Protein 9NYU (pdb70)

Foldseek 3Di:
DALVVVLVLLCQLLVQWDDKFKWFQFPVRDTAGEDDDDVVRVVLLVLLSVVCCVLRHVPPPEHEDALLLDFDDASYKHWDPDPDDQSVLVSQVVVQDDPPPDPRHDDCVVLQPRGAKMWMWTGGPNWTKIFIGGQDQQPQQWDFDDVPPVPPPTDTHRDSSSDGDCVSDGQWMDTDHIIIGNNVCCCCPSSVCLVVLLVLLVVLLVLQVVLQAADDCVLVVVVSVDSVSSSLSSSLSPPQCDRPPDHRLVLQVCCVVVVVSCVQFPADPPGRHGHAHDPSSSVSVSQVSVVQFDADPPPRDTDGDSDDDDDVD/DALVVVLVVLCQLLVFWDDKFKWFQFPVLDTAGEDDDPVVRVVLSVLLSVVCCCLRHVPPPAHEDAQLQDFDDASYWHWDPDPDDQSVNVSQVVVQDDPPPDNSHDDCVVLQPRGAKMWMWTGGPNWTKIFIGGDDPPDDDWAWDDPPPCPPDTDIGDDSVSDDDPDSDGQWMDTDHITIGNNVCCCCPSSVCLVVLLVLLVLLLVLVVVLQAADDCVQVVVCSVDSVSSSLSSSLSVPQPQRPDNDSLVVLVVLVVPPVSPVLWPADPVSRHTYQRDPVSVVVVSQVSNVQFDADPPPRDTDGDRDDDDDPD

Sequence (626 aa):
MTTQQLKEKISKIIDNFSGIRVVFTTTANELKLSRIEGSALNSIAEGFIDKIKEDIINNEDLTSPLLSNFDDRKNALFKFDYEQYPEEFNKITQAIAIPPNSQDYYNPLNKFTDVKGIIILISGDNKCLALYKNKTNLAVLRNSRKMFNLDPDGYLKQLPNEILRLDFNYDLFSIGEDFYIKNHKTLETQMKFHQVIEAQAVIALNSLRDSLLIEDISGLEKSSREISFARKLAKISKHSPVLGKIDTKTIIDYVSQHKYLSAILQINEAGDKLLIKTKTSQKHFIKLMSDDYLQSDLTKIIYMSIAKDRLDEMTTQQLKEKISKIIDNFSGIRVVFTTTANELKLSRIEGSALNSIAEGFIDKIKEDIINNEDLTSPLLSNFDDRKNALFKFDYEQYPEEFNKITQAIAIPPNSQDYYNPLNKFTDVKGIIILISGDNKCLALYKNKTNLAVLRNSRKMFNLDPDGYLKQLPNEILRLDFNYDLFSIGEDFYIKNHKTLETQMKFHQVIEAQAVIALNSLRDSLLIEDISGLEKSSREISFARKLAKISKHSPVLGKIDTKTIIDYVSQHKYLSAILQINEAGDKLLIKTKTSQKHFIKLMSDDYLQSDLTKIIYMSIAKDRLDE

Structure (mmCIF, N/CA/C/O backbone):
data_9NYU
#
_entry.id   9NYU
#
_cell.length_a   163.974
_cell.length_b   163.974
_cell.length_c   61.124
_cell.angle_alpha   90.000
_cell.angle_beta   90.000
_cell.angle_gamma   120.000
#
_symmetry.space_group_name_H-M   'P 31 2 1'
#
loop_
_atom_site.group_PDB
_atom_site.id
_atom_site.type_symbol
_atom_site.label_atom_id
_atom_site.label_alt_id
_atom_site.label_comp_id
_atom_site.label_asym_id
_atom_site.label_entity_id
_atom_site.label_seq_id
_atom_site.pdbx_PDB_ins_code
_atom_site.Cartn_x
_atom_site.Cartn_y
_atom_site.Cartn_z
_atom_site.occupancy
_atom_site.B_iso_or_equiv
_atom_site.auth_seq_id
_atom_site.auth_comp_id
_atom_site.auth_asym_id
_atom_site.auth_atom_id
_atom_site.pdbx_PDB_model_num
ATOM 1 N N . MET A 1 1 ? 39.59600 -59.34963 -21.35144 1.000 182.14660 1 MET A N 1
ATOM 2 C CA . MET A 1 1 ? 38.85574 -59.99719 -20.27190 1.000 180.94564 1 MET A CA 1
ATOM 3 C C . MET A 1 1 ? 39.06458 -59.19692 -18.98100 1.000 183.36825 1 MET A C 1
ATOM 4 O O . MET A 1 1 ? 40.15728 -59.18376 -18.41517 1.000 180.48277 1 MET A O 1
ATOM 9 N N . THR A 1 2 ? 38.00196 -58.52521 -18.53435 1.000 167.56145 2 THR A N 1
ATOM 10 C CA . THR A 1 2 ? 38.10523 -57.46578 -17.53711 1.000 153.74869 2 THR A CA 1
ATOM 11 C C . THR A 1 2 ? 38.42374 -58.01914 -16.14755 1.000 146.48136 2 THR A C 1
ATOM 12 O O . THR A 1 2 ? 38.46172 -59.22997 -15.91410 1.000 153.10877 2 THR A O 1
ATOM 16 N N . THR A 1 3 ? 38.64847 -57.09193 -15.20984 1.000 150.36225 3 THR A N 1
ATOM 17 C CA . THR A 1 3 ? 38.95375 -57.47860 -13.83541 1.000 138.32265 3 THR A CA 1
ATOM 18 C C . THR A 1 3 ? 37.73317 -58.07915 -13.14702 1.000 132.68920 3 THR A C 1
ATOM 19 O O . THR A 1 3 ? 37.85116 -59.06464 -12.40951 1.000 132.64056 3 THR A O 1
ATOM 23 N N . GLN A 1 4 ? 36.55198 -57.49989 -13.37558 1.000 121.78348 4 GLN A N 1
ATOM 24 C CA . GLN A 1 4 ? 35.33171 -58.05969 -12.80264 1.000 125.51653 4 GLN A CA 1
ATOM 25 C C . GLN A 1 4 ? 35.08209 -59.46955 -13.32455 1.000 135.16147 4 GLN A C 1
ATOM 26 O O . GLN A 1 4 ? 34.61311 -60.34766 -12.58748 1.000 144.02100 4 GLN A O 1
ATOM 32 N N . GLN A 1 5 ? 35.40286 -59.70813 -14.59538 1.000 144.52681 5 GLN A N 1
ATOM 33 C CA . GLN A 1 5 ? 35.24977 -61.04482 -15.15119 1.000 144.88909 5 GLN A CA 1
ATOM 34 C C . GLN A 1 5 ? 36.26428 -62.01051 -14.55576 1.000 139.56069 5 GLN A C 1
ATOM 35 O O . GLN A 1 5 ? 35.95492 -63.19255 -14.35650 1.000 142.43671 5 GLN A O 1
ATOM 41 N N . LEU A 1 6 ? 37.46899 -61.52656 -14.24905 1.000 134.59513 6 LEU A N 1
ATOM 42 C CA . LEU A 1 6 ? 38.39828 -62.34021 -13.47691 1.000 134.81853 6 LEU A CA 1
ATOM 43 C C . LEU A 1 6 ? 37.80416 -62.68997 -12.12126 1.000 136.32610 6 LEU A C 1
ATOM 44 O O . LEU A 1 6 ? 37.91138 -63.83281 -11.66227 1.000 137.75150 6 LEU A O 1
ATOM 49 N N . LYS A 1 7 ? 37.14751 -61.72264 -11.47972 1.000 134.49318 7 LYS A N 1
ATOM 50 C CA . LYS A 1 7 ? 36.54270 -61.97813 -10.17834 1.000 131.43726 7 LYS A CA 1
ATOM 51 C C . LYS A 1 7 ? 35.45703 -63.04356 -10.27459 1.000 146.13811 7 LYS A C 1
ATOM 52 O O . LYS A 1 7 ? 35.35507 -63.91319 -9.40110 1.000 148.68377 7 LYS A O 1
ATOM 58 N N . GLU A 1 8 ? 34.63325 -62.99722 -11.33052 1.000 153.78549 8 GLU A N 1
ATOM 59 C CA . GLU A 1 8 ? 33.55010 -63.97682 -11.41214 1.000 154.90898 8 GLU A CA 1
ATOM 60 C C . GLU A 1 8 ? 34.06583 -65.35058 -11.82265 1.000 152.78937 8 GLU A C 1
ATOM 61 O O . GLU A 1 8 ? 33.52159 -66.36275 -11.37142 1.000 157.63801 8 GLU A O 1
ATOM 67 N N . LYS A 1 9 ? 35.11815 -65.41795 -12.64614 1.000 143.80641 9 LYS A N 1
ATOM 68 C CA . LYS A 1 9 ? 35.75460 -66.70909 -12.89831 1.000 140.66633 9 LYS A CA 1
ATOM 69 C C . LYS A 1 9 ? 36.31349 -67.29365 -11.60449 1.000 140.62405 9 LYS A C 1
ATOM 70 O O . LYS A 1 9 ? 36.14078 -68.49009 -11.31776 1.000 141.05257 9 LYS A O 1
ATOM 76 N N . ILE A 1 10 ? 36.95243 -66.44895 -10.78896 1.000 148.88844 10 ILE A N 1
ATOM 77 C CA . ILE A 1 10 ? 37.55940 -66.92487 -9.55143 1.000 135.86685 10 ILE A CA 1
ATOM 78 C C . ILE A 1 10 ? 36.48734 -67.39361 -8.58045 1.000 137.38592 10 ILE A C 1
ATOM 79 O O . ILE A 1 10 ? 36.64447 -68.42220 -7.91836 1.000 143.03194 10 ILE A O 1
ATOM 84 N N . SER A 1 11 ? 35.37975 -66.65596 -8.48080 1.000 137.37059 11 SER A N 1
ATOM 85 C CA . SER A 1 11 ? 34.30233 -67.08232 -7.59496 1.000 134.75299 11 SER A CA 1
ATOM 86 C C . SER A 1 11 ? 33.58188 -68.31704 -8.12469 1.000 135.55270 11 SER A C 1
ATOM 87 O O . SER A 1 11 ? 33.07948 -69.11612 -7.33093 1.000 134.35550 11 SER A O 1
ATOM 90 N N . LYS A 1 12 ? 33.53141 -68.50611 -9.44769 1.000 153.87645 12 LYS A N 1
ATOM 91 C CA . LYS A 1 12 ? 32.96073 -69.73761 -9.98409 1.000 151.01825 12 LYS A CA 1
ATOM 92 C C . LYS A 1 12 ? 33.81511 -70.94122 -9.61550 1.000 149.00057 12 LYS A C 1
ATOM 93 O O . LYS A 1 12 ? 33.28445 -72.01005 -9.29050 1.000 149.10560 12 LYS A O 1
ATOM 99 N N . ILE A 1 13 ? 35.14017 -70.79120 -9.66251 1.000 146.69030 13 ILE A N 1
ATOM 100 C CA . ILE A 1 13 ? 35.99731 -71.89639 -9.23946 1.000 141.30238 13 ILE A CA 1
ATOM 101 C C . ILE A 1 13 ? 35.91975 -72.08639 -7.72594 1.000 143.34984 13 ILE A C 1
ATOM 102 O O . ILE A 1 13 ? 35.87792 -73.21947 -7.23042 1.000 149.45141 13 ILE A O 1
ATOM 107 N N . ILE A 1 14 ? 35.87796 -70.98672 -6.97065 1.000 144.64431 14 ILE A N 1
ATOM 108 C CA . ILE A 1 14 ? 35.95102 -71.06368 -5.51264 1.000 142.48042 14 ILE A CA 1
ATOM 109 C C . ILE A 1 14 ? 34.65918 -71.63760 -4.94106 1.000 148.39312 14 ILE A C 1
ATOM 110 O O . ILE A 1 14 ? 34.66539 -72.67441 -4.26793 1.000 151.48270 14 ILE A O 1
ATOM 115 N N . ASP A 1 15 ? 33.52732 -70.99055 -5.23157 1.000 146.31010 15 ASP A N 1
ATOM 116 C CA . ASP A 1 15 ? 32.24765 -71.39025 -4.66057 1.000 143.72037 15 ASP A CA 1
ATOM 117 C C . ASP A 1 15 ? 31.74719 -72.71849 -5.20580 1.000 160.12362 15 ASP A C 1
ATOM 118 O O . ASP A 1 15 ? 30.78561 -73.26378 -4.65782 1.000 175.68983 15 ASP A O 1
ATOM 123 N N . ASN A 1 16 ? 32.35417 -73.23836 -6.27083 1.000 174.76988 16 ASN A N 1
ATOM 124 C CA . ASN A 1 16 ? 32.10473 -74.61020 -6.69190 1.000 173.51688 16 ASN A CA 1
ATOM 125 C C . ASN A 1 16 ? 33.40159 -75.40375 -6.62577 1.000 173.42398 16 ASN A C 1
ATOM 126 O O . ASN A 1 16 ? 33.76138 -76.09944 -7.58071 1.000 179.31644 16 ASN A O 1
ATOM 131 N N . PHE A 1 17 ? 34.10076 -75.30624 -5.49647 1.000 162.02706 17 PHE A N 1
ATOM 132 C CA . PHE A 1 17 ? 35.37919 -75.98534 -5.32543 1.000 160.87206 17 PHE A CA 1
ATOM 133 C C . PHE A 1 17 ? 35.19515 -77.49061 -5.44835 1.000 185.51184 17 PHE A C 1
ATOM 134 O O . PHE A 1 17 ? 34.37508 -78.08342 -4.74124 1.000 198.07110 17 PHE A O 1
ATOM 142 N N . SER A 1 18 ? 35.95299 -78.11225 -6.35075 1.000 218.11920 18 SER A N 1
ATOM 143 C CA . SER A 1 18 ? 35.79960 -79.53366 -6.62627 1.000 221.52086 18 SER A CA 1
ATOM 144 C C . SER A 1 18 ? 36.94831 -80.38259 -6.10284 1.000 221.58201 18 SER A C 1
ATOM 145 O O . SER A 1 18 ? 36.73514 -81.54771 -5.76185 1.000 224.45190 18 SER A O 1
ATOM 148 N N . GLY A 1 19 ? 38.15886 -79.83553 -6.04063 1.000 177.54248 19 GLY A N 1
ATOM 149 C CA . GLY A 1 19 ? 39.30261 -80.58388 -5.55615 1.000 172.11942 19 GLY A CA 1
ATOM 150 C C . GLY A 1 19 ? 40.61704 -79.84987 -5.70978 1.000 169.87687 19 GLY A C 1
ATOM 151 O O . GLY A 1 19 ? 40.69974 -78.86238 -6.44683 1.000 180.34836 19 GLY A O 1
ATOM 152 N N . ILE A 1 20 ? 41.65577 -80.32167 -5.02449 1.000 150.43347 20 ILE A N 1
ATOM 153 C CA . ILE A 1 20 ? 42.97208 -79.69462 -5.08420 1.000 152.67711 20 ILE A CA 1
ATOM 154 C C . ILE A 1 20 ? 44.03264 -80.78905 -5.14976 1.000 164.85810 20 ILE A C 1
ATOM 155 O O . ILE A 1 20 ? 43.95120 -81.78707 -4.42402 1.000 172.96130 20 ILE A O 1
ATOM 160 N N . ARG A 1 21 ? 45.01203 -80.61709 -6.03939 1.000 163.75778 21 ARG A N 1
ATOM 161 C CA . ARG A 1 21 ? 46.11953 -81.55491 -6.16748 1.000 169.18903 21 ARG A CA 1
ATOM 162 C C . ARG A 1 21 ? 47.36147 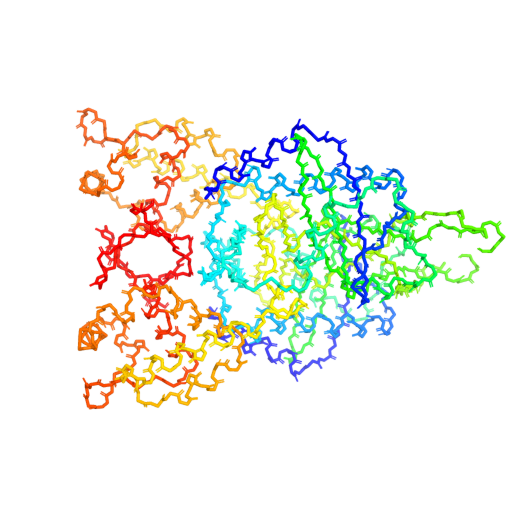-80.75034 -6.52982 1.000 169.38522 21 ARG A C 1
ATOM 163 O O . ARG A 1 21 ? 47.27517 -79.77301 -7.27587 1.000 169.59455 21 ARG A O 1
ATOM 171 N N . VAL A 1 22 ? 48.50261 -81.13365 -5.96299 1.000 152.68708 22 VAL A N 1
ATOM 172 C CA . VAL A 1 22 ? 49.71736 -80.32633 -6.00482 1.000 153.74830 22 VAL A CA 1
ATOM 173 C C . VAL A 1 22 ? 50.74680 -81.02320 -6.88538 1.000 176.63066 22 VAL A C 1
ATOM 174 O O . VAL A 1 22 ? 50.95936 -82.23658 -6.76700 1.000 187.67117 22 VAL A O 1
ATOM 178 N N . VAL A 1 23 ? 51.37578 -80.25335 -7.77171 1.000 171.42456 23 VAL A N 1
ATOM 179 C CA . VAL A 1 23 ? 52.41185 -80.73599 -8.67908 1.000 166.19759 23 VAL A CA 1
ATOM 180 C C . VAL A 1 23 ? 53.72595 -80.05532 -8.31914 1.000 173.45029 23 VAL A C 1
ATOM 181 O O . VAL A 1 23 ? 53.77232 -78.82859 -8.16957 1.000 173.18772 23 VAL A O 1
ATOM 185 N N . PHE A 1 24 ? 54.78713 -80.84393 -8.15858 1.000 200.74029 24 PHE A N 1
ATOM 186 C CA . PHE A 1 24 ? 56.12853 -80.30981 -7.98608 1.000 203.16429 24 PHE A CA 1
ATOM 187 C C . PHE A 1 24 ? 56.80909 -80.25616 -9.34679 1.000 201.97700 24 PHE A C 1
ATOM 188 O O . PHE A 1 24 ? 56.82112 -81.24981 -10.07597 1.000 203.57629 24 PHE A O 1
ATOM 196 N N . THR A 1 25 ? 57.36465 -79.10548 -9.70066 1.000 188.30904 25 THR A N 1
ATOM 197 C CA . THR A 1 25 ? 58.21910 -79.01971 -10.87665 1.000 176.96633 25 THR A CA 1
ATOM 198 C C . THR A 1 25 ? 59.67385 -79.11154 -10.43480 1.000 184.28035 25 THR A C 1
ATOM 199 O O . THR A 1 25 ? 60.11252 -78.36256 -9.55533 1.000 193.97187 25 THR A O 1
ATOM 203 N N . THR A 1 26 ? 60.41318 -80.03929 -11.03539 1.000 194.25409 26 THR A N 1
ATOM 204 C CA . THR A 1 26 ? 61.78831 -80.28166 -10.63804 1.000 210.54557 26 THR A CA 1
ATOM 205 C C . THR A 1 26 ? 62.73419 -79.42341 -11.46963 1.000 214.88376 26 THR A C 1
ATOM 206 O O . THR A 1 26 ? 62.31803 -78.59874 -12.28630 1.000 213.19917 26 THR A O 1
ATOM 210 N N . THR A 1 27 ? 64.03322 -79.62297 -11.25652 1.000 228.97909 27 THR A N 1
ATOM 211 C CA . THR A 1 27 ? 65.03441 -78.91043 -12.03472 1.000 236.47265 27 THR A CA 1
ATOM 212 C C . THR A 1 27 ? 65.20976 -79.49614 -13.42861 1.000 243.15612 27 THR A C 1
ATOM 213 O O . THR A 1 27 ? 65.71828 -78.80317 -14.31594 1.000 250.27783 27 THR A O 1
ATOM 217 N N . ALA A 1 28 ? 64.79330 -80.74276 -13.64413 1.000 223.97733 28 ALA A N 1
ATOM 218 C CA . ALA A 1 28 ? 64.86017 -81.37624 -14.95375 1.000 219.74125 28 ALA A CA 1
ATOM 219 C C . ALA A 1 28 ? 63.62784 -81.10237 -15.80770 1.000 210.72073 28 ALA A C 1
ATOM 220 O O . ALA A 1 28 ? 63.45244 -81.75394 -16.84309 1.000 205.71382 28 ALA A O 1
ATOM 222 N N . ASN A 1 29 ? 62.77267 -80.16532 -15.39074 1.000 216.12113 29 ASN A N 1
ATOM 223 C CA . ASN A 1 29 ? 61.59135 -79.76003 -16.15512 1.000 209.05910 29 ASN A CA 1
ATOM 224 C C . ASN A 1 29 ? 60.66733 -80.94789 -16.42141 1.000 205.95856 29 ASN A C 1
ATOM 225 O O . ASN A 1 29 ? 60.18720 -81.15734 -17.53722 1.000 201.96361 29 ASN A O 1
ATOM 230 N N . GLU A 1 30 ? 60.42477 -81.73516 -15.37589 1.000 199.05129 30 GLU A N 1
ATOM 231 C CA . GLU A 1 30 ? 59.41525 -82.78392 -15.39795 1.000 191.66114 30 GLU A CA 1
ATOM 232 C C . GLU A 1 30 ? 58.50692 -82.59532 -14.19344 1.000 189.14279 30 GLU A C 1
ATOM 233 O O . GLU A 1 30 ? 58.98821 -82.39273 -13.07337 1.000 184.91694 30 GLU A O 1
ATOM 239 N N . LEU A 1 31 ? 57.19856 -82.64862 -14.42793 1.000 189.84092 31 LEU A N 1
ATOM 240 C CA . LEU A 1 31 ? 56.21641 -82.44322 -13.36933 1.000 181.01236 31 LEU A CA 1
ATOM 241 C C . LEU A 1 31 ? 56.04258 -83.74387 -12.59765 1.000 198.71026 31 LEU A C 1
ATOM 242 O O . LEU A 1 31 ? 55.44057 -84.69823 -13.09929 1.000 202.58340 31 LEU A O 1
ATOM 247 N N . LYS A 1 32 ? 56.56484 -83.77893 -11.37701 1.000 206.47045 32 LYS A N 1
ATOM 248 C CA . LYS A 1 32 ? 56.44307 -84.92280 -10.48881 1.000 208.98250 32 LYS A CA 1
ATOM 249 C C . LYS A 1 32 ? 55.30445 -84.65521 -9.51420 1.000 205.98973 32 LYS A C 1
ATOM 250 O O . LYS A 1 32 ? 55.24810 -83.58617 -8.90006 1.000 195.52191 32 LYS A O 1
ATOM 256 N N . LEU A 1 33 ? 54.38582 -85.60502 -9.39304 1.000 222.63997 33 LEU A N 1
ATOM 257 C CA . LEU A 1 33 ? 53.24738 -85.41153 -8.50774 1.000 223.52015 33 LEU A CA 1
ATOM 258 C C . LEU A 1 33 ? 53.66505 -85.61431 -7.05232 1.000 226.32542 33 LEU A C 1
ATOM 259 O O . LEU A 1 33 ? 54.58675 -86.37715 -6.74817 1.000 229.24377 33 LEU A O 1
ATOM 264 N N . SER A 1 34 ? 52.96831 -84.92560 -6.14864 1.000 221.11853 34 SER A N 1
ATOM 265 C CA . SER A 1 34 ? 53.34484 -84.86008 -4.74460 1.000 200.39077 34 SER A CA 1
ATOM 266 C C . SER A 1 34 ? 52.59071 -85.90882 -3.92617 1.000 213.45774 34 SER A C 1
ATOM 267 O O . SER A 1 34 ? 51.71373 -86.61979 -4.42308 1.000 217.64914 34 SER A O 1
ATOM 270 N N . ARG A 1 35 ? 52.93973 -85.99442 -2.63981 1.000 198.49501 35 ARG A N 1
ATOM 271 C CA . ARG A 1 35 ? 52.35902 -86.96865 -1.71573 1.000 189.34371 35 ARG A CA 1
ATOM 272 C C . ARG A 1 35 ? 51.97100 -86.26982 -0.40935 1.000 182.69024 35 ARG A C 1
ATOM 273 O O . ARG A 1 35 ? 52.42501 -86.62572 0.67749 1.000 194.84674 35 ARG A O 1
ATOM 281 N N . ILE A 1 36 ? 51.11585 -85.25910 -0.52055 1.000 191.55149 36 ILE A N 1
ATOM 282 C CA . ILE A 1 36 ? 50.71591 -84.46959 0.63922 1.000 211.26034 36 ILE A CA 1
ATOM 283 C C . ILE A 1 36 ? 49.63018 -85.21667 1.40207 1.000 228.12630 36 ILE A C 1
ATOM 284 O O . ILE A 1 36 ? 48.67760 -85.73342 0.80647 1.000 218.58305 36 ILE A O 1
ATOM 289 N N . GLU A 1 37 ? 49.78596 -85.29370 2.72178 1.000 268.91542 37 GLU A N 1
ATOM 290 C CA . GLU A 1 37 ? 48.81001 -85.96821 3.56587 1.000 270.12665 37 GLU A CA 1
ATOM 291 C C . GLU A 1 37 ? 47.45764 -85.25720 3.52339 1.000 267.22309 37 GLU A C 1
ATOM 292 O O . GLU A 1 37 ? 47.37115 -84.04665 3.30273 1.000 265.06236 37 GLU A O 1
ATOM 298 N N . GLY A 1 38 ? 46.39377 -86.03564 3.74472 1.000 263.23080 38 GLY A N 1
ATOM 299 C CA . GLY A 1 38 ? 45.04110 -85.53096 3.54267 1.000 253.38515 38 GLY A CA 1
ATOM 300 C C . GLY A 1 38 ? 44.67061 -84.37358 4.45327 1.000 256.72598 38 GLY A C 1
ATOM 301 O O . GLY A 1 38 ? 44.05104 -83.40074 4.01609 1.000 245.52750 38 GLY A O 1
ATOM 302 N N . SER A 1 39 ? 45.00650 -84.47789 5.74150 1.000 229.69935 39 SER A N 1
ATOM 303 C CA . SER A 1 39 ? 44.66544 -83.40380 6.67295 1.000 226.87837 39 SER A CA 1
ATOM 304 C C . SER A 1 39 ? 45.42772 -82.12816 6.33639 1.000 221.40586 39 SER A C 1
ATOM 305 O O . SER A 1 39 ? 44.84368 -81.03500 6.26865 1.000 217.44878 39 SER A O 1
ATOM 308 N N . ALA A 1 40 ? 46.73742 -82.25359 6.11355 1.000 217.72519 40 ALA A N 1
ATOM 309 C CA . ALA A 1 40 ? 47.51580 -81.11410 5.65313 1.000 208.94336 40 ALA A CA 1
ATOM 310 C C . ALA A 1 40 ? 46.99562 -80.59989 4.32117 1.000 205.49318 40 ALA A C 1
ATOM 311 O O . ALA A 1 40 ? 47.02524 -79.39423 4.07384 1.000 193.07081 40 ALA A O 1
ATOM 313 N N . LEU A 1 41 ? 46.51624 -81.49421 3.45328 1.000 232.87967 41 LEU A N 1
ATOM 314 C CA . LEU A 1 41 ? 45.93872 -81.05659 2.18466 1.000 227.07185 41 LEU A CA 1
ATOM 315 C C . LEU A 1 41 ? 44.69257 -80.20049 2.39109 1.000 219.39132 41 LEU A C 1
ATOM 316 O O . LEU A 1 41 ? 44.52333 -79.17613 1.72226 1.000 212.60794 41 LEU A O 1
ATOM 321 N N . ASN A 1 42 ? 43.79570 -80.61490 3.29145 1.000 205.90732 42 ASN A N 1
ATOM 322 C CA . ASN A 1 42 ? 42.61371 -79.80504 3.57887 1.000 180.87748 42 ASN A CA 1
ATOM 323 C C . ASN A 1 42 ? 43.00442 -78.45632 4.16255 1.000 171.75644 42 ASN A C 1
ATOM 324 O O . ASN A 1 42 ? 42.41176 -77.42553 3.81870 1.000 170.86411 42 ASN A O 1
ATOM 329 N N . SER A 1 43 ? 43.96921 -78.44876 5.08550 1.000 162.76374 43 SER A N 1
ATOM 330 C CA . SER A 1 43 ? 44.44247 -77.17736 5.62790 1.000 161.66625 43 SER A CA 1
ATOM 331 C C . SER A 1 43 ? 45.01278 -76.28680 4.52714 1.000 168.99237 43 SER A C 1
ATOM 332 O O . SER A 1 43 ? 44.74177 -75.07906 4.48948 1.000 163.06682 43 SER A O 1
ATOM 335 N N . ILE A 1 44 ? 45.79872 -76.87232 3.61849 1.000 174.13332 44 ILE A N 1
ATOM 336 C CA . ILE A 1 44 ? 46.37270 -76.12124 2.50524 1.000 155.33533 44 ILE A CA 1
ATOM 337 C C . ILE A 1 44 ? 45.26606 -75.53470 1.64474 1.000 151.27761 44 ILE A C 1
ATOM 338 O O . ILE A 1 44 ? 45.30415 -74.35888 1.26282 1.000 157.65218 44 ILE A O 1
ATOM 343 N N . ALA A 1 45 ? 44.27520 -76.36190 1.30932 1.000 143.31482 45 ALA A N 1
ATOM 344 C CA . ALA A 1 45 ? 43.14509 -75.90790 0.50907 1.000 145.21650 45 ALA A CA 1
ATOM 345 C C . ALA A 1 45 ? 42.45598 -74.72055 1.16523 1.000 150.21806 45 ALA A C 1
ATOM 346 O O . ALA A 1 45 ? 42.23836 -73.68542 0.52637 1.000 151.97128 45 ALA A O 1
ATOM 348 N N . GLU A 1 46 ? 42.08734 -74.86299 2.44036 1.000 158.93941 46 GLU A N 1
ATOM 349 C CA . GLU A 1 46 ? 41.44983 -73.76705 3.16587 1.000 168.33259 46 GLU A CA 1
ATOM 350 C C . GLU A 1 46 ? 42.29215 -72.49620 3.11130 1.000 149.01152 46 GLU A C 1
ATOM 351 O O . GLU A 1 46 ? 41.79433 -71.41965 2.75616 1.000 145.84667 46 GLU A O 1
ATOM 357 N N . GLY A 1 47 ? 43.57175 -72.60246 3.47800 1.000 155.51449 47 GLY A N 1
ATOM 358 C CA . GLY A 1 47 ? 44.41378 -71.41751 3.53945 1.000 158.39680 47 GLY A CA 1
ATOM 359 C C . GLY A 1 47 ? 44.54978 -70.72766 2.19694 1.000 140.63007 47 GLY A C 1
ATOM 360 O O . GLY A 1 47 ? 44.42284 -69.50469 2.09633 1.000 141.05937 47 GLY A O 1
ATOM 361 N N . PHE A 1 48 ? 44.79702 -71.50628 1.14183 1.000 137.97175 48 PHE A N 1
ATOM 362 C CA . PHE A 1 48 ? 44.96136 -70.91702 -0.18218 1.000 132.29969 48 PHE A CA 1
ATOM 363 C C . PHE A 1 48 ? 43.65956 -70.33096 -0.70361 1.000 132.76548 48 PHE A C 1
ATOM 364 O O . PHE A 1 48 ? 43.67288 -69.29178 -1.36672 1.000 131.84518 48 PHE A O 1
ATOM 372 N N . ILE A 1 49 ? 42.52579 -70.97155 -0.41665 1.000 145.72137 49 ILE A N 1
ATOM 373 C CA . ILE A 1 49 ? 41.24109 -70.40860 -0.82024 1.000 122.92765 49 ILE A CA 1
ATOM 374 C C . ILE A 1 49 ? 41.01547 -69.06808 -0.13934 1.000 142.12986 49 ILE A C 1
ATOM 375 O O . ILE A 1 49 ? 40.60060 -68.09108 -0.77487 1.000 131.76770 49 ILE A O 1
ATOM 380 N N . ASP A 1 50 ? 41.28350 -69.00395 1.16736 1.000 158.27852 50 ASP A N 1
ATOM 381 C CA . ASP A 1 50 ? 41.16604 -67.73640 1.88047 1.000 158.35586 50 ASP A CA 1
ATOM 382 C C . ASP A 1 50 ? 42.09852 -66.68877 1.29150 1.000 163.81709 50 ASP A C 1
ATOM 383 O O . ASP A 1 50 ? 41.72359 -65.51923 1.15824 1.000 166.58159 50 ASP A O 1
ATOM 388 N N . LYS A 1 51 ? 43.32440 -67.08877 0.94844 1.000 146.76077 51 LYS A N 1
ATOM 389 C CA . LYS A 1 51 ? 44.27245 -66.15412 0.35214 1.000 145.41256 51 LYS A CA 1
ATOM 390 C C . LYS A 1 51 ? 43.74519 -65.62000 -0.97797 1.000 154.64657 51 LYS A C 1
ATOM 391 O O . LYS A 1 51 ? 43.82568 -64.41499 -1.24865 1.000 159.36360 51 LYS A O 1
ATOM 397 N N . ILE A 1 52 ? 43.17966 -66.50069 -1.80934 1.000 142.40278 52 ILE A N 1
ATOM 398 C CA . ILE A 1 52 ? 42.61239 -66.07917 -3.09118 1.000 140.58837 52 ILE A CA 1
ATOM 399 C C . ILE A 1 52 ? 41.45670 -65.11366 -2.87799 1.000 141.53013 52 ILE A C 1
ATOM 400 O O . ILE A 1 52 ? 41.34349 -64.09624 -3.57206 1.000 145.81206 52 ILE A O 1
ATOM 405 N N . LYS A 1 53 ? 40.57091 -65.42391 -1.93086 1.000 137.53164 53 LYS A N 1
ATOM 406 C CA . LYS A 1 53 ? 39.47635 -64.50903 -1.62356 1.000 140.52521 53 LYS A CA 1
ATOM 407 C C . LYS A 1 53 ? 40.00833 -63.14711 -1.19684 1.000 154.40864 53 LYS A C 1
ATOM 408 O O . LYS A 1 53 ? 39.57141 -62.10946 -1.70792 1.000 167.13358 53 LYS A O 1
ATOM 414 N N . GLU A 1 54 ? 40.96145 -63.13557 -0.26063 1.000 154.76689 54 GLU A N 1
ATOM 415 C CA . GLU A 1 54 ? 41.50406 -61.88283 0.25849 1.000 159.29222 54 GLU A CA 1
ATOM 416 C C . GLU A 1 54 ? 42.20166 -61.06640 -0.82563 1.000 164.72823 54 GLU A C 1
ATOM 417 O O . GLU A 1 54 ? 42.15946 -59.83121 -0.79186 1.000 164.33018 54 GLU A O 1
ATOM 423 N N . ASP A 1 55 ? 42.83144 -61.72703 -1.80008 1.000 160.10263 55 ASP A N 1
ATOM 424 C CA . ASP A 1 55 ? 43.56671 -61.01973 -2.84488 1.000 155.43170 55 ASP A CA 1
ATOM 425 C C . ASP A 1 55 ? 42.74692 -60.72185 -4.09573 1.000 143.27584 55 ASP A C 1
ATOM 426 O O . ASP A 1 55 ? 43.13484 -59.83717 -4.86976 1.000 122.81242 55 ASP A O 1
ATOM 431 N N . ILE A 1 56 ? 41.64315 -61.43458 -4.32856 1.000 144.15662 56 ILE A N 1
ATOM 432 C CA . ILE A 1 56 ? 40.89894 -61.27744 -5.57668 1.000 132.05233 56 ILE A CA 1
ATOM 433 C C . ILE A 1 56 ? 39.41314 -61.03266 -5.34139 1.000 136.84568 56 ILE A C 1
ATOM 434 O O . ILE A 1 56 ? 38.84779 -60.06231 -5.85951 1.000 141.38509 56 ILE A O 1
ATOM 439 N N . ILE A 1 57 ? 38.76867 -61.90596 -4.56490 1.000 138.54851 57 ILE A N 1
ATOM 440 C CA . ILE A 1 57 ? 37.31041 -61.87115 -4.45917 1.000 150.14168 57 ILE A CA 1
ATOM 441 C C . ILE A 1 57 ? 36.85825 -60.64279 -3.67951 1.000 167.90205 57 ILE A C 1
ATOM 442 O O . ILE A 1 57 ? 36.13698 -59.78447 -4.20122 1.000 165.37823 57 ILE A O 1
ATOM 447 N N . ASN A 1 58 ? 37.26482 -60.54364 -2.41643 1.000 202.01096 58 ASN A N 1
ATOM 448 C CA . ASN A 1 58 ? 36.87032 -59.39454 -1.61493 1.000 203.32406 58 ASN A CA 1
ATOM 449 C C . ASN A 1 58 ? 37.77550 -58.19252 -1.84223 1.000 203.81127 58 ASN A C 1
ATOM 450 O O . ASN A 1 58 ? 37.48473 -57.11096 -1.32015 1.000 205.21326 58 ASN A O 1
ATOM 455 N N . ASN A 1 59 ? 38.84360 -58.35170 -2.62081 1.000 176.60529 59 ASN A N 1
ATOM 456 C CA . ASN A 1 59 ? 39.76266 -57.26025 -2.93188 1.000 172.75575 59 ASN A CA 1
ATOM 457 C C . ASN A 1 59 ? 39.06818 -56.29041 -3.87550 1.000 169.26492 59 ASN A C 1
ATOM 458 O O . ASN A 1 59 ? 38.96595 -56.53677 -5.07894 1.000 171.69824 59 ASN A O 1
ATOM 463 N N . GLU A 1 60 ? 38.59061 -55.17228 -3.32779 1.000 161.44027 60 GLU A N 1
ATOM 464 C CA . GLU A 1 60 ? 37.90964 -54.18107 -4.14906 1.000 171.44937 60 GLU A CA 1
ATOM 465 C C . GLU A 1 60 ? 38.89696 -53.32878 -4.93785 1.000 173.87662 60 GLU A C 1
ATOM 466 O O . GLU A 1 60 ? 38.58720 -52.90979 -6.05877 1.000 174.58758 60 GLU A O 1
ATOM 472 N N . ASP A 1 61 ? 40.10293 -53.11147 -4.40648 1.000 197.28619 61 ASP A N 1
ATOM 473 C CA . ASP A 1 61 ? 41.13178 -52.36162 -5.11628 1.000 193.18253 61 ASP A CA 1
ATOM 474 C C . ASP A 1 61 ? 42.03990 -53.26561 -5.93304 1.000 190.74435 61 ASP A C 1
ATOM 475 O O . ASP A 1 61 ? 43.20231 -52.91791 -6.18597 1.000 183.58752 61 ASP A O 1
ATOM 480 N N . LEU A 1 62 ? 41.53601 -54.42091 -6.35312 1.000 178.30865 62 LEU A N 1
ATOM 481 C CA . LEU A 1 62 ? 42.28850 -55.30755 -7.22539 1.000 155.42347 62 LEU A CA 1
ATOM 482 C C . LEU A 1 62 ? 42.21430 -54.76719 -8.64580 1.000 153.43176 62 LEU A C 1
ATOM 483 O O . LEU A 1 62 ? 41.11882 -54.59031 -9.18942 1.000 154.43210 62 LEU A O 1
ATOM 488 N N . THR A 1 63 ? 43.37027 -54.50257 -9.24417 1.000 158.79720 63 THR A N 1
ATOM 489 C CA . THR A 1 63 ? 43.44959 -54.01393 -10.61067 1.000 131.74111 63 THR A CA 1
ATOM 490 C C . THR A 1 63 ? 44.18451 -55.03161 -11.47244 1.000 123.59912 63 THR A C 1
ATOM 491 O O . THR A 1 63 ? 45.10746 -55.71453 -11.01376 1.000 127.12216 63 THR A O 1
ATOM 495 N N . SER A 1 64 ? 43.75753 -55.13863 -12.73139 1.000 123.61871 64 SER A N 1
ATOM 496 C CA . SER A 1 64 ? 44.32434 -56.08982 -13.68496 1.000 129.62248 64 SER A CA 1
ATOM 497 C C . SER A 1 64 ? 44.85554 -55.32952 -14.89509 1.000 125.32066 64 SER A C 1
ATOM 498 O O . SER A 1 64 ? 44.21824 -55.31092 -15.95955 1.000 123.31148 64 SER A O 1
ATOM 501 N N . PRO A 1 65 ? 46.01949 -54.67350 -14.76625 1.000 119.12526 65 PRO A N 1
ATOM 502 C CA . PRO A 1 65 ? 46.64203 -54.04702 -15.93568 1.000 111.54081 65 PRO A CA 1
ATOM 503 C C . PRO A 1 65 ? 47.64968 -54.98643 -16.58116 1.000 115.75707 65 PRO A C 1
ATOM 504 O O . PRO A 1 65 ? 47.86504 -56.09886 -16.08973 1.000 109.28251 65 PRO A O 1
ATOM 508 N N . LEU A 1 66 ? 48.27670 -54.55901 -17.67196 1.000 115.00997 66 LEU A N 1
ATOM 509 C CA . LEU A 1 66 ? 49.20929 -55.42122 -18.38271 1.000 110.36194 66 LEU A CA 1
ATOM 510 C C . LEU A 1 66 ? 50.57760 -55.44252 -17.71114 1.000 107.46285 66 LEU A C 1
ATOM 511 O O . LEU A 1 66 ? 51.01876 -54.45711 -17.11187 1.000 110.06717 66 LEU A O 1
ATOM 516 N N . LEU A 1 67 ? 51.25901 -56.58552 -17.83922 1.000 113.38777 67 LEU A N 1
ATOM 517 C CA . LEU A 1 67 ? 52.60598 -56.71151 -17.29271 1.000 108.38443 67 LEU A CA 1
ATOM 518 C C . LEU A 1 67 ? 53.55806 -55.73845 -17.97295 1.000 104.81407 67 LEU A C 1
ATOM 519 O O . LEU A 1 67 ? 54.40344 -55.12102 -17.31436 1.000 121.02721 67 LEU A O 1
ATOM 524 N N . SER A 1 68 ? 53.42583 -55.57827 -19.29138 1.000 120.15196 68 SER A N 1
ATOM 525 C CA . SER A 1 68 ? 54.22792 -54.59559 -20.00655 1.000 133.20810 68 SER A CA 1
ATOM 526 C C . SER A 1 68 ? 53.88024 -53.16825 -19.60139 1.000 128.12322 68 SER A C 1
ATOM 527 O O . SER A 1 68 ? 54.67282 -52.25383 -19.85370 1.000 129.46980 68 SER A O 1
ATOM 530 N N . ASN A 1 69 ? 52.72694 -52.95789 -18.97773 1.000 118.63174 69 ASN A N 1
ATOM 531 C CA . ASN A 1 69 ? 52.37778 -51.66080 -18.39651 1.000 123.69148 69 ASN A CA 1
ATOM 532 C C . ASN A 1 69 ? 52.70738 -51.63606 -16.90956 1.000 132.01179 69 ASN A C 1
ATOM 533 O O . ASN A 1 69 ? 51.87561 -51.31573 -16.05946 1.000 134.64729 69 ASN A O 1
ATOM 538 N N . PHE A 1 70 ? 53.94983 -51.99264 -16.59687 1.000 136.93016 70 PHE A N 1
ATOM 539 C CA . PHE A 1 70 ? 54.37436 -52.15187 -15.21429 1.000 135.05004 70 PHE A CA 1
ATOM 540 C C . PHE A 1 70 ? 54.38675 -50.81856 -14.47610 1.000 145.78092 70 PHE A C 1
ATOM 541 O O . PHE A 1 70 ? 55.02477 -49.85524 -14.91248 1.000 141.72844 70 PHE A O 1
ATOM 549 N N . ASP A 1 71 ? 53.69145 -50.77673 -13.34082 1.000 157.68841 71 ASP A N 1
ATOM 550 C CA . ASP A 1 71 ? 53.77566 -49.67437 -12.39455 1.000 149.53147 71 ASP A CA 1
ATOM 551 C C . ASP A 1 71 ? 53.78721 -50.25418 -10.98598 1.000 148.24450 71 ASP A C 1
ATOM 552 O O . ASP A 1 71 ? 53.76290 -51.47367 -10.79232 1.000 150.39451 71 ASP A O 1
ATOM 557 N N . ASP A 1 72 ? 53.81881 -49.37203 -9.99202 1.000 152.21628 72 ASP A N 1
ATOM 558 C CA . ASP A 1 72 ? 53.93113 -49.77551 -8.59066 1.000 149.00824 72 ASP A CA 1
ATOM 559 C C . ASP A 1 72 ? 52.54318 -49.73525 -7.95807 1.000 147.74344 72 ASP A C 1
ATOM 560 O O . ASP A 1 72 ? 52.10691 -48.71077 -7.43405 1.000 152.93917 72 ASP A O 1
ATOM 565 N N . ARG A 1 73 ? 51.85330 -50.87223 -7.98788 1.000 131.13915 73 ARG A N 1
ATOM 566 C CA . ARG A 1 73 ? 50.52880 -50.99883 -7.39356 1.000 132.47148 73 ARG A CA 1
ATOM 567 C C . ARG A 1 73 ? 50.49388 -52.25783 -6.54693 1.000 144.84065 73 ARG A C 1
ATOM 568 O O . ARG A 1 73 ? 50.71756 -53.36086 -7.05617 1.000 146.99397 73 ARG A O 1
ATOM 576 N N . LYS A 1 74 ? 50.25364 -52.08476 -5.25433 1.000 153.52426 74 LYS A N 1
ATOM 577 C CA . LYS A 1 74 ? 50.05278 -53.21336 -4.36700 1.000 157.66761 74 LYS A CA 1
ATOM 578 C C . LYS A 1 74 ? 48.62891 -53.73709 -4.52617 1.000 158.99580 74 LYS A C 1
ATOM 579 O O . LYS A 1 74 ? 47.71483 -52.99855 -4.90533 1.000 151.07485 74 LYS A O 1
ATOM 585 N N . ASN A 1 75 ? 48.45370 -55.03298 -4.25435 1.000 178.89049 75 ASN A N 1
ATOM 586 C CA . ASN A 1 75 ? 47.19205 -55.73420 -4.50489 1.000 180.74413 75 ASN A CA 1
ATOM 587 C C . ASN A 1 75 ? 46.77060 -55.58045 -5.96748 1.000 179.75350 75 ASN A C 1
ATOM 588 O O . ASN A 1 75 ? 45.65611 -55.15626 -6.28218 1.000 180.49524 75 ASN A O 1
ATOM 593 N N . ALA A 1 76 ? 47.69031 -55.92666 -6.86761 1.000 162.06048 76 ALA A N 1
ATOM 594 C CA . ALA A 1 76 ? 47.48834 -55.79396 -8.30466 1.000 145.28994 76 ALA A CA 1
ATOM 595 C C . ALA A 1 76 ? 48.02824 -57.02866 -9.00900 1.000 138.71428 76 ALA A C 1
ATOM 596 O O . ALA A 1 76 ? 49.18891 -57.40068 -8.80988 1.000 143.00095 76 ALA A O 1
ATOM 598 N N . LEU A 1 77 ? 47.19634 -57.64629 -9.84444 1.000 135.50775 77 LEU A N 1
ATOM 599 C CA . LEU A 1 77 ? 47.57662 -58.82489 -10.61497 1.000 133.51382 77 LEU A CA 1
ATOM 600 C C . LEU A 1 77 ? 47.74868 -58.43626 -12.07786 1.000 134.11464 77 LEU A C 1
ATOM 601 O O . LEU A 1 77 ? 46.78381 -58.03019 -12.73452 1.000 119.50735 77 LEU A O 1
ATOM 606 N N . PHE A 1 78 ? 48.97593 -58.55960 -12.57882 1.000 132.48801 78 PHE A N 1
ATOM 607 C CA . PHE A 1 78 ? 49.32779 -58.11906 -13.92232 1.000 115.78757 78 PHE A CA 1
ATOM 608 C C . PHE A 1 78 ? 49.01099 -59.20907 -14.93919 1.000 113.73851 78 PHE A C 1
ATOM 609 O O . PHE A 1 78 ? 49.34836 -60.37904 -14.73018 1.000 117.09366 78 PHE A O 1
ATOM 617 N N . LYS A 1 79 ? 48.34731 -58.82383 -16.02855 1.000 114.07406 79 LYS A N 1
ATOM 618 C CA . LYS A 1 79 ? 48.06074 -59.75104 -17.11579 1.000 108.78633 79 LYS A CA 1
ATOM 619 C C . LYS A 1 79 ? 49.30964 -59.94842 -17.96504 1.000 106.23170 79 LYS A C 1
ATOM 620 O O . LYS A 1 79 ? 49.90637 -58.97640 -18.43881 1.000 104.32622 79 LYS A O 1
ATOM 626 N N . PHE A 1 80 ? 49.71115 -61.20487 -18.14809 1.000 114.84342 80 PHE A N 1
ATOM 627 C CA . PHE A 1 80 ? 50.88033 -61.51693 -18.96624 1.000 110.78510 80 PHE A CA 1
ATOM 628 C C . PHE A 1 80 ? 50.54034 -61.32371 -20.43861 1.000 116.53041 80 PHE A C 1
ATOM 629 O O . PHE A 1 80 ? 49.85107 -62.15436 -21.04039 1.000 122.62260 80 PHE A O 1
ATOM 637 N N . ASP A 1 81 ? 51.05104 -60.24175 -21.02859 1.000 127.56275 81 ASP A N 1
ATOM 638 C CA . ASP A 1 81 ? 50.71067 -59.84993 -22.39003 1.000 124.17261 81 ASP A CA 1
ATOM 639 C C . ASP A 1 81 ? 51.88612 -60.00294 -23.34751 1.000 125.02081 81 ASP A C 1
ATOM 640 O O . ASP A 1 81 ? 51.86162 -59.44469 -24.44877 1.000 139.38374 81 ASP A O 1
ATOM 645 N N . TYR A 1 82 ? 52.91272 -60.74609 -22.95459 1.000 164.37134 82 TYR A N 1
ATOM 646 C CA . TYR A 1 82 ? 54.05949 -60.95499 -23.82090 1.000 165.88428 82 TYR A CA 1
ATOM 647 C C . TYR A 1 82 ? 53.86918 -62.21114 -24.65972 1.000 168.91414 82 TYR A C 1
ATOM 648 O O . TYR A 1 82 ? 53.01690 -63.05735 -24.38071 1.000 169.95620 82 TYR A O 1
ATOM 657 N N . GLU A 1 83 ? 54.68624 -62.32157 -25.70283 1.000 165.67672 83 GLU A N 1
ATOM 658 C CA . GLU A 1 83 ? 54.62902 -63.47663 -26.58398 1.000 171.40141 83 GLU A CA 1
ATOM 659 C C . GLU A 1 83 ? 55.42075 -64.66137 -26.05421 1.000 173.33796 83 GLU A C 1
ATOM 660 O O . GLU A 1 83 ? 55.14808 -65.79862 -26.45364 1.000 174.72776 83 GLU A O 1
ATOM 666 N N . GLN A 1 84 ? 56.38561 -64.42864 -25.16955 1.000 190.40473 84 GLN A N 1
ATOM 667 C CA . GLN A 1 84 ? 57.30507 -65.46998 -24.73628 1.000 189.67268 84 GLN A CA 1
ATOM 668 C C . GLN A 1 84 ? 56.82441 -66.06453 -23.42097 1.000 186.52050 84 GLN A C 1
ATOM 669 O O . GLN A 1 84 ? 56.72788 -65.35953 -22.41108 1.000 183.42363 84 GLN A O 1
ATOM 675 N N . TYR A 1 85 ? 56.52944 -67.36199 -23.43949 1.000 152.55550 85 TYR A N 1
ATOM 676 C CA . TYR A 1 85 ? 56.19576 -68.09003 -22.22721 1.000 127.37030 85 TYR A CA 1
ATOM 677 C C . TYR A 1 85 ? 57.48281 -68.72184 -21.72035 1.000 134.42450 85 TYR A C 1
ATOM 678 O O . TYR A 1 85 ? 57.99733 -69.64919 -22.36792 1.000 161.44035 85 TYR A O 1
ATOM 687 N N . PRO A 1 86 ? 58.05552 -68.25294 -20.61229 1.000 123.99921 86 PRO A N 1
ATOM 688 C CA . PRO A 1 86 ? 59.17833 -68.97627 -20.00879 1.000 130.04108 86 PRO A CA 1
ATOM 689 C C . PRO A 1 86 ? 58.78390 -70.42311 -19.75897 1.000 125.70758 86 PRO A C 1
ATOM 690 O O . PRO A 1 86 ? 57.60220 -70.74834 -19.62777 1.000 123.91631 86 PRO A O 1
ATOM 694 N N . GLU A 1 87 ? 59.78969 -71.30173 -19.74444 1.000 121.96603 87 GLU A N 1
ATOM 695 C CA . GLU A 1 87 ? 59.52790 -72.73859 -19.75154 1.000 133.87249 87 GLU A CA 1
ATOM 696 C C . GLU A 1 87 ? 58.58364 -73.15475 -18.62830 1.000 151.12496 87 GLU A C 1
ATOM 697 O O . GLU A 1 87 ? 57.82885 -74.12310 -18.77756 1.000 151.15379 87 GLU A O 1
ATOM 703 N N . GLU A 1 88 ? 58.60533 -72.43540 -17.50156 1.000 155.69689 88 GLU A N 1
ATOM 704 C CA . GLU A 1 88 ? 57.70569 -72.75723 -16.39848 1.000 138.64508 88 GLU A CA 1
ATOM 705 C C . GLU A 1 88 ? 56.24733 -72.47990 -16.74873 1.000 126.51588 88 GLU A C 1
ATOM 706 O O . GLU A 1 88 ? 55.35167 -73.13390 -16.20764 1.000 124.00892 88 GLU A O 1
ATOM 712 N N . PHE A 1 89 ? 55.98599 -71.53710 -17.65677 1.000 122.79306 89 PHE A N 1
ATOM 713 C CA . PHE A 1 89 ? 54.61813 -71.31503 -18.12052 1.000 1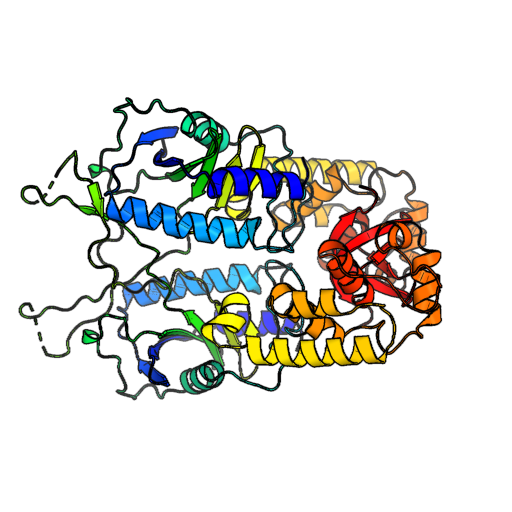09.82296 89 PHE A CA 1
ATOM 714 C C . PHE A 1 89 ? 54.08748 -72.55179 -18.83978 1.000 124.08856 89 PHE A C 1
ATOM 715 O O . PHE A 1 89 ? 52.95872 -72.99908 -18.59767 1.000 120.49191 89 PHE A O 1
ATOM 723 N N . ASN A 1 90 ? 54.89569 -73.11247 -19.74297 1.000 140.57491 90 ASN A N 1
ATOM 724 C CA . ASN A 1 90 ? 54.52142 -74.34958 -20.42031 1.000 141.74010 90 ASN A CA 1
ATOM 725 C C . ASN A 1 90 ? 54.42814 -75.50868 -19.43342 1.000 141.59812 90 ASN A C 1
ATOM 726 O O . ASN A 1 90 ? 53.56864 -76.39051 -19.57134 1.000 135.46492 90 ASN A O 1
ATOM 731 N N . LYS A 1 91 ? 55.30290 -75.52001 -18.42359 1.000 167.24609 91 LYS A N 1
ATOM 732 C CA . LYS A 1 91 ? 55.23833 -76.56266 -17.40423 1.000 166.57443 91 LYS A CA 1
ATOM 733 C C . LYS A 1 91 ? 53.93879 -76.47758 -16.61236 1.000 163.77887 91 LYS A C 1
ATOM 734 O O . LYS A 1 91 ? 53.35712 -77.50269 -16.25197 1.000 163.14601 91 LYS A O 1
ATOM 740 N N . ILE A 1 92 ? 53.45352 -75.26155 -16.35726 1.000 151.80073 92 ILE A N 1
ATOM 741 C CA . ILE A 1 92 ? 52.18537 -75.08655 -15.65316 1.000 136.17112 92 ILE A CA 1
ATOM 742 C C . ILE A 1 92 ? 51.01897 -75.48608 -16.55386 1.000 131.67292 92 ILE A C 1
ATOM 743 O O . ILE A 1 92 ? 50.03348 -76.08855 -16.09998 1.000 126.23356 92 ILE A O 1
ATOM 748 N N . THR A 1 93 ? 51.11118 -75.15197 -17.84366 1.000 129.29415 93 THR A N 1
ATOM 749 C CA . THR A 1 93 ? 50.09545 -75.57917 -18.80157 1.000 126.86440 93 THR A CA 1
ATOM 750 C C . THR A 1 93 ? 49.96321 -77.09985 -18.81752 1.000 128.58891 93 THR A C 1
ATOM 751 O O . THR A 1 93 ? 48.85041 -77.63967 -18.79486 1.000 122.49100 93 THR A O 1
ATOM 755 N N . GLN A 1 94 ? 51.09354 -77.81139 -18.83883 1.000 133.19539 94 GLN A N 1
ATOM 756 C CA . GLN A 1 94 ? 51.03468 -79.26875 -18.75634 1.000 138.65925 94 GLN A CA 1
ATOM 757 C C . GLN A 1 94 ? 50.66952 -79.75829 -17.36060 1.000 148.65001 94 GLN A C 1
ATOM 758 O O . GLN A 1 94 ? 50.12912 -80.86193 -17.22592 1.000 139.78872 94 GLN A O 1
ATOM 764 N N . ALA A 1 95 ? 50.94297 -78.95882 -16.32635 1.000 148.51218 95 ALA A N 1
ATOM 765 C CA . ALA A 1 95 ? 50.58974 -79.34008 -14.96631 1.000 134.29539 95 ALA A CA 1
ATOM 766 C C . ALA A 1 95 ? 49.08588 -79.34440 -14.76893 1.000 128.14479 95 ALA A C 1
ATOM 767 O O . ALA A 1 95 ? 48.56381 -80.13301 -13.97210 1.000 132.91139 95 ALA A O 1
ATOM 769 N N . ILE A 1 96 ? 48.38122 -78.47066 -15.48669 1.000 128.70479 96 ILE A N 1
ATOM 770 C CA . ILE A 1 96 ? 46.92360 -78.47757 -15.42991 1.000 121.09231 96 ILE A CA 1
ATOM 771 C C . ILE A 1 96 ? 46.37363 -79.85413 -15.78450 1.000 121.08475 96 ILE A C 1
ATOM 772 O O . ILE A 1 96 ? 45.36273 -80.29206 -15.22017 1.000 119.53564 96 ILE A O 1
ATOM 777 N N . ALA A 1 97 ? 47.04848 -80.58185 -16.67106 1.000 134.08155 97 ALA A N 1
ATOM 778 C CA . ALA A 1 97 ? 46.43695 -81.72738 -17.33065 1.000 139.92951 97 ALA A CA 1
ATOM 779 C C . ALA A 1 97 ? 47.25829 -82.99763 -17.15517 1.000 149.69790 97 ALA A C 1
ATOM 780 O O . ALA A 1 97 ? 47.43846 -83.76553 -18.10504 1.000 160.79904 97 ALA A O 1
ATOM 782 N N . ILE A 1 98 ? 47.79775 -83.24164 -15.96638 1.000 159.17056 98 ILE A N 1
ATOM 783 C CA . ILE A 1 98 ? 48.20415 -84.62711 -15.69109 1.000 177.90250 98 ILE A CA 1
ATOM 784 C C . ILE A 1 98 ? 46.96598 -85.45860 -15.43730 1.000 191.64402 98 ILE A C 1
ATOM 785 O O . ILE A 1 98 ? 46.14675 -85.10246 -14.56267 1.000 179.66014 98 ILE A O 1
ATOM 790 N N . PRO A 1 99 ? 46.77140 -86.56609 -16.14834 1.000 218.96072 99 PRO A N 1
ATOM 791 C CA . PRO A 1 99 ? 45.62067 -87.42522 -15.89961 1.000 219.79347 99 PRO A CA 1
ATOM 792 C C . PRO A 1 99 ? 45.64107 -87.94784 -14.47925 1.000 223.53286 99 PRO A C 1
ATOM 793 O O . PRO A 1 99 ? 46.71712 -88.23225 -13.92723 1.000 229.04821 99 PRO A O 1
ATOM 797 N N . PRO A 1 100 ? 44.47664 -88.07976 -13.83644 1.000 228.58142 100 PRO A N 1
ATOM 798 C CA . PRO A 1 100 ? 44.45785 -88.51412 -12.42897 1.000 225.13425 100 PRO A CA 1
ATOM 799 C C . PRO A 1 100 ? 45.04556 -89.89607 -12.19717 1.000 246.53851 100 PRO A C 1
ATOM 800 O O . PRO A 1 100 ? 45.49469 -90.17593 -11.07907 1.000 229.57790 100 PRO A O 1
ATOM 804 N N . ASN A 1 101 ? 45.06442 -90.76565 -13.20710 1.000 286.82938 101 ASN A N 1
ATOM 805 C CA . ASN A 1 101 ? 45.57828 -92.12596 -13.06359 1.000 289.72979 101 ASN A CA 1
ATOM 806 C C . ASN A 1 101 ? 47.09388 -92.22661 -13.23866 1.000 291.04808 101 ASN A C 1
ATOM 807 O O . ASN A 1 101 ? 47.62732 -93.34208 -13.24625 1.000 293.23548 101 ASN A O 1
ATOM 812 N N . SER A 1 102 ? 47.79131 -91.10348 -13.38500 1.000 256.51904 102 SER A N 1
ATOM 813 C CA . SER A 1 102 ? 49.22535 -91.13624 -13.64033 1.000 245.22885 102 SER A CA 1
ATOM 814 C C . SER A 1 102 ? 49.99737 -91.50478 -12.37825 1.000 237.33521 102 SER A C 1
ATOM 815 O O . SER A 1 102 ? 49.67904 -91.04702 -11.27711 1.000 234.81220 102 SER A O 1
ATOM 818 N N . GLN A 1 103 ? 51.02143 -92.34329 -12.54655 1.000 221.71443 103 GLN A N 1
ATOM 819 C CA . GLN A 1 103 ? 51.89452 -92.75607 -11.45578 1.000 217.58422 103 GLN A CA 1
ATOM 820 C C . GLN A 1 103 ? 53.22223 -92.00734 -11.45920 1.000 218.04434 103 GLN A C 1
ATOM 821 O O . GLN A 1 103 ? 54.17614 -92.44340 -10.80612 1.000 217.44435 103 GLN A O 1
ATOM 827 N N . ASP A 1 104 ? 53.30729 -90.89795 -12.19241 1.000 224.09159 104 ASP A N 1
ATOM 828 C CA . ASP A 1 104 ? 54.52112 -90.08486 -12.24222 1.000 217.11331 104 ASP A CA 1
ATOM 829 C C . ASP A 1 104 ? 54.59312 -89.28444 -10.94183 1.000 220.60086 104 ASP A C 1
ATOM 830 O O . ASP A 1 104 ? 54.22296 -88.11045 -10.86823 1.000 222.29464 104 ASP A O 1
ATOM 835 N N . TYR A 1 105 ? 55.07031 -89.94367 -9.88940 1.000 234.83921 105 TYR A N 1
ATOM 836 C CA . TYR A 1 105 ? 55.08394 -89.36841 -8.55276 1.000 233.71647 105 TYR A CA 1
ATOM 837 C C . TYR A 1 105 ? 56.50061 -88.96661 -8.15666 1.000 233.12061 105 TYR A C 1
ATOM 838 O O . TYR A 1 105 ? 57.48554 -89.50770 -8.66756 1.000 234.79292 105 TYR A O 1
ATOM 847 N N . TYR A 1 106 ? 56.59171 -87.99939 -7.24522 1.000 219.30047 106 TYR A N 1
ATOM 848 C CA . TYR A 1 106 ? 57.87801 -87.46002 -6.81877 1.000 207.38520 106 TYR A CA 1
ATOM 849 C C . TYR A 1 106 ? 58.46923 -88.35408 -5.73516 1.000 205.14753 106 TYR A C 1
ATOM 850 O O . TYR A 1 106 ? 57.84217 -88.57591 -4.69362 1.000 205.80606 106 TYR A O 1
ATOM 859 N N . ASN A 1 107 ? 59.66591 -88.87226 -5.98351 1.000 198.01751 107 ASN A N 1
ATOM 860 C CA . ASN A 1 107 ? 60.37103 -89.66122 -4.98093 1.000 200.38044 107 ASN A CA 1
ATOM 861 C C . ASN A 1 107 ? 60.95084 -88.73894 -3.91519 1.000 200.22809 107 ASN A C 1
ATOM 862 O O . ASN A 1 107 ? 61.73762 -87.84455 -4.24767 1.000 197.23054 107 ASN A O 1
ATOM 867 N N . PRO A 1 108 ? 60.62039 -88.93118 -2.63588 1.000 202.38843 108 PRO A N 1
ATOM 868 C CA . PRO A 1 108 ? 61.03702 -87.97170 -1.60804 1.000 203.56441 108 PRO A CA 1
ATOM 869 C C . PRO A 1 108 ? 62.45586 -88.16745 -1.10280 1.000 209.63307 108 PRO A C 1
ATOM 870 O O . PRO A 1 108 ? 62.90591 -87.37664 -0.26572 1.000 211.22128 108 PRO A O 1
ATOM 874 N N . LEU A 1 109 ? 63.17500 -89.18281 -1.58759 1.000 226.04329 109 LEU A N 1
ATOM 875 C CA . LEU A 1 109 ? 64.60070 -89.28978 -1.30357 1.000 227.72188 109 LEU A CA 1
ATOM 876 C C . LEU A 1 109 ? 65.39149 -88.12950 -1.88329 1.000 226.90818 109 LEU A C 1
ATOM 877 O O . LEU A 1 109 ? 66.56848 -87.96823 -1.54188 1.000 226.84130 109 LEU A O 1
ATOM 882 N N . ASN A 1 110 ? 64.77538 -87.32430 -2.74867 1.000 215.00866 110 ASN A N 1
ATOM 883 C CA . ASN A 1 110 ? 65.45065 -86.19930 -3.37445 1.000 213.69804 110 ASN A CA 1
ATOM 884 C C . ASN A 1 110 ? 65.74108 -85.07084 -2.39558 1.000 215.04921 110 ASN A C 1
ATOM 885 O O . ASN A 1 110 ? 66.38995 -84.09295 -2.78350 1.000 219.61249 110 ASN A O 1
ATOM 890 N N . LYS A 1 111 ? 65.27426 -85.18350 -1.14948 1.000 226.04724 111 LYS A N 1
ATOM 891 C CA . LYS A 1 111 ? 65.54926 -84.23068 -0.07379 1.000 230.83394 111 LYS A CA 1
ATOM 892 C C . LYS A 1 111 ? 65.05931 -82.82175 -0.39575 1.000 246.26362 111 LYS A C 1
ATOM 893 O O . LYS A 1 111 ? 65.49341 -81.85396 0.23809 1.000 243.82040 111 LYS A O 1
ATOM 899 N N . PHE A 1 112 ? 64.15636 -82.69483 -1.37127 1.000 258.14056 112 PHE A N 1
ATOM 900 C CA . PHE A 1 112 ? 63.52568 -81.42097 -1.72527 1.000 255.53680 112 PHE A CA 1
ATOM 901 C C . PHE A 1 112 ? 64.54671 -80.37302 -2.15702 1.000 259.97232 112 PHE A C 1
ATOM 902 O O . PHE A 1 112 ? 64.31170 -79.16910 -2.02584 1.000 256.98214 112 PHE A O 1
ATOM 910 N N . THR A 1 113 ? 65.68961 -80.82683 -2.67000 1.000 242.30261 113 THR A N 1
ATOM 911 C CA . THR A 1 113 ? 66.60750 -79.95296 -3.38471 1.000 235.85367 113 THR A CA 1
ATOM 912 C C . THR A 1 113 ? 66.38431 -79.98760 -4.88866 1.000 231.01971 113 THR A C 1
ATOM 913 O O . THR A 1 113 ? 66.80453 -79.05763 -5.58728 1.000 232.30333 113 THR A O 1
ATOM 917 N N . ASP A 1 114 ? 65.72804 -81.03316 -5.39662 1.000 226.65992 114 ASP A N 1
ATOM 918 C CA . ASP A 1 114 ? 65.27981 -81.05043 -6.78062 1.000 223.54869 114 ASP A CA 1
ATOM 919 C C . ASP A 1 114 ? 64.03668 -80.20544 -6.99319 1.000 220.98266 114 ASP A C 1
ATOM 920 O O . ASP A 1 114 ? 63.73808 -79.84204 -8.13664 1.000 216.59134 114 ASP A O 1
ATOM 925 N N . VAL A 1 115 ? 63.31537 -79.88602 -5.92304 1.000 239.26977 115 VAL A N 1
ATOM 926 C CA . VAL A 1 115 ? 62.12256 -79.05432 -6.02700 1.000 234.27888 115 VAL A CA 1
ATOM 927 C C . VAL A 1 115 ? 62.55502 -77.66151 -6.47759 1.000 227.12697 115 VAL A C 1
ATOM 928 O O . VAL A 1 115 ? 63.29551 -76.97080 -5.77377 1.000 231.67131 115 VAL A O 1
ATOM 932 N N . LYS A 1 116 ? 62.12511 -77.26897 -7.67463 1.000 201.50123 116 LYS A N 1
ATOM 933 C CA . LYS A 1 116 ? 62.38992 -75.94923 -8.23173 1.000 190.35666 116 LYS A CA 1
ATOM 934 C C . LYS A 1 116 ? 61.20736 -75.00444 -8.06803 1.000 171.46481 116 LYS A C 1
ATOM 935 O O . LYS A 1 116 ? 61.39862 -73.80956 -7.82126 1.000 155.88469 116 LYS A O 1
ATOM 941 N N . GLY A 1 117 ? 59.98782 -75.52318 -8.19699 1.000 172.06018 117 GLY A N 1
ATOM 942 C CA . GLY A 1 117 ? 58.77932 -74.78676 -7.89832 1.000 171.57531 117 GLY A CA 1
ATOM 943 C C . GLY A 1 117 ? 57.69313 -75.74602 -7.45705 1.000 176.43793 117 GLY A C 1
ATOM 944 O O . GLY A 1 117 ? 57.85597 -76.96727 -7.50322 1.000 187.43294 117 GLY A O 1
ATOM 945 N N . ILE A 1 118 ? 56.56396 -75.17468 -7.04506 1.000 166.86213 118 ILE A N 1
ATOM 946 C CA . ILE A 1 118 ? 55.42293 -75.91974 -6.52535 1.000 168.02397 118 ILE A CA 1
ATOM 947 C C . ILE A 1 118 ? 54.16345 -75.39977 -7.20563 1.000 153.26913 118 ILE A C 1
ATOM 948 O O . ILE A 1 118 ? 53.93656 -74.18643 -7.25394 1.000 148.31686 118 ILE A O 1
ATOM 953 N N . ILE A 1 119 ? 53.34455 -76.31010 -7.72466 1.000 143.60152 119 ILE A N 1
ATOM 954 C CA . ILE A 1 119 ? 52.14574 -75.95798 -8.47904 1.000 143.43591 119 ILE A CA 1
ATOM 955 C C . ILE A 1 119 ? 50.92255 -76.41857 -7.69356 1.000 134.88113 119 ILE A C 1
ATOM 956 O O . ILE A 1 119 ? 50.79425 -77.60380 -7.36481 1.000 140.61693 119 ILE A O 1
ATOM 961 N N . ILE A 1 120 ? 50.03141 -75.48002 -7.38627 1.000 126.45375 120 ILE A N 1
ATOM 962 C CA . ILE A 1 120 ? 48.81765 -75.74472 -6.61768 1.000 118.88581 120 ILE A CA 1
ATOM 963 C C . ILE A 1 120 ? 47.64195 -75.71467 -7.58149 1.000 128.25379 120 ILE A C 1
ATOM 964 O O . ILE A 1 120 ? 47.24234 -74.64156 -8.04741 1.000 137.60085 120 ILE A O 1
ATOM 969 N N . LEU A 1 121 ? 47.06079 -76.87570 -7.86013 1.000 135.54383 121 LEU A N 1
ATOM 970 C CA . LEU A 1 121 ? 45.95085 -76.97708 -8.80576 1.000 142.16892 121 LEU A CA 1
ATOM 971 C C . LEU A 1 121 ? 44.64375 -76.93937 -8.02227 1.000 125.03884 121 LEU A C 1
ATOM 972 O O . LEU A 1 121 ? 44.22089 -77.94445 -7.44623 1.000 130.29737 121 LEU A O 1
ATOM 977 N N . ILE A 1 122 ? 44.00999 -75.77120 -8.00179 1.000 124.30139 122 ILE A N 1
ATOM 978 C CA . ILE A 1 122 ? 42.71587 -75.57518 -7.35935 1.000 129.14454 122 ILE A CA 1
ATOM 979 C C . ILE A 1 122 ? 41.65809 -75.64101 -8.45366 1.000 134.55003 122 ILE A C 1
ATOM 980 O O . ILE A 1 122 ? 41.61677 -74.78760 -9.34489 1.000 159.72178 122 ILE A O 1
ATOM 985 N N . SER A 1 123 ? 40.79994 -76.65055 -8.40542 1.000 132.06171 123 SER A N 1
ATOM 986 C CA . SER A 1 123 ? 39.80891 -76.85753 -9.44926 1.000 145.08501 123 SER A CA 1
ATOM 987 C C . SER A 1 123 ? 38.40819 -76.49588 -8.96609 1.000 151.08172 123 SER A C 1
ATOM 988 O O . SER A 1 123 ? 38.06406 -76.66634 -7.79220 1.000 172.05173 123 SER A O 1
ATOM 991 N N . GLY A 1 124 ? 37.58694 -76.03688 -9.90556 1.000 140.55131 124 GLY A N 1
ATOM 992 C CA . GLY A 1 124 ? 36.23252 -75.61364 -9.61704 1.000 145.15419 124 GLY A CA 1
ATOM 993 C C . GLY A 1 124 ? 35.45391 -75.24610 -10.86401 1.000 142.92142 124 GLY A C 1
ATOM 994 O O . GLY A 1 124 ? 36.01303 -74.69477 -11.81871 1.000 155.71344 124 GLY A O 1
ATOM 995 N N . ASP A 1 125 ? 34.15355 -75.54594 -10.85577 1.000 130.48753 125 ASP A N 1
ATOM 996 C CA . ASP A 1 125 ? 33.27514 -75.31249 -12.00349 1.000 136.76912 125 ASP A CA 1
ATOM 997 C C . ASP A 1 125 ? 33.85164 -75.94898 -13.26510 1.000 146.58300 125 ASP A C 1
ATOM 998 O O . ASP A 1 125 ? 33.82733 -75.36402 -14.35038 1.000 155.36683 125 ASP A O 1
ATOM 1003 N N . ASN A 1 126 ? 34.40250 -77.15395 -13.10759 1.000 144.70571 126 ASN A N 1
ATOM 1004 C CA . ASN A 1 126 ? 34.99680 -77.92870 -14.19504 1.000 140.89053 126 ASN A CA 1
ATOM 1005 C C . ASN A 1 126 ? 36.11741 -77.16290 -14.89451 1.000 132.61982 126 ASN A C 1
ATOM 1006 O O . ASN A 1 126 ? 36.43121 -77.43031 -16.05950 1.000 128.49822 126 ASN A O 1
ATOM 1011 N N . LYS A 1 127 ? 36.71690 -76.20747 -14.19104 1.000 133.09507 127 LYS A N 1
ATOM 1012 C CA . LYS A 1 127 ? 37.90438 -75.49322 -14.62569 1.000 136.02224 127 LYS A CA 1
ATOM 1013 C C . LYS A 1 127 ? 39.00880 -75.75082 -13.61254 1.000 136.03957 127 LYS A C 1
ATOM 1014 O O . LYS A 1 127 ? 38.76503 -76.24805 -12.51223 1.000 139.83460 127 LYS A O 1
ATOM 1020 N N . CYS A 1 128 ? 40.24101 -75.42800 -13.99029 1.000 144.04648 128 CYS A N 1
ATOM 1021 C CA . CYS A 1 128 ? 41.39256 -75.70712 -13.13623 1.000 144.91964 128 CYS A CA 1
ATOM 1022 C C . CYS A 1 128 ? 42.27656 -74.46620 -13.06529 1.000 141.12762 128 CYS A C 1
ATOM 1023 O O . CYS A 1 128 ? 43.01621 -74.16531 -14.00667 1.000 165.78381 128 CYS A O 1
ATOM 1026 N N . LEU A 1 129 ? 42.18298 -73.73756 -11.95879 1.000 130.36306 129 LEU A N 1
ATOM 1027 C CA . LEU A 1 129 ? 43.12186 -72.67076 -11.66105 1.000 151.98751 129 LEU A CA 1
ATOM 1028 C C . LEU A 1 129 ? 44.43790 -73.26125 -11.17105 1.000 155.44503 129 LEU A C 1
ATOM 1029 O O . LEU A 1 129 ? 44.44942 -74.25065 -10.43249 1.000 155.26110 129 LEU A O 1
ATOM 1034 N N . ALA A 1 130 ? 45.55439 -72.65235 -11.57077 1.000 174.47142 130 ALA A N 1
ATOM 1035 C CA . ALA A 1 130 ? 46.86425 -73.19067 -11.21472 1.000 174.12013 130 ALA A CA 1
ATOM 1036 C C . ALA A 1 130 ? 47.74411 -72.09288 -10.63657 1.000 172.03257 130 ALA A C 1
ATOM 1037 O O . ALA A 1 130 ? 48.05596 -71.12109 -11.32773 1.000 171.65443 130 ALA A O 1
ATOM 1039 N N . LEU A 1 131 ? 48.16046 -72.26084 -9.38351 1.000 139.73595 131 LEU A N 1
ATOM 1040 C CA . LEU A 1 131 ? 49.06795 -71.34548 -8.70648 1.000 135.52306 131 LEU A CA 1
ATOM 1041 C C . LEU A 1 131 ? 50.49910 -71.86428 -8.79443 1.000 128.20499 131 LEU A C 1
ATOM 1042 O O . LEU A 1 131 ? 50.73201 -73.07435 -8.83805 1.000 133.70259 131 LEU A O 1
ATOM 1047 N N . TYR A 1 132 ? 51.46119 -70.94000 -8.76226 1.000 111.97305 132 TYR A N 1
ATOM 1048 C CA . TYR A 1 132 ? 52.87624 -71.28494 -8.79484 1.000 125.07005 132 TYR A CA 1
ATOM 1049 C C . TYR A 1 132 ? 53.60256 -70.57646 -7.65975 1.000 132.29921 132 TYR A C 1
ATOM 1050 O O . TYR A 1 132 ? 53.47750 -69.35864 -7.49542 1.000 126.88877 132 TYR A O 1
ATOM 1059 N N . LYS A 1 133 ? 54.36843 -71.35279 -6.89651 1.000 149.60913 133 LYS A N 1
ATOM 1060 C CA . LYS A 1 133 ? 55.22457 -70.89887 -5.81122 1.000 171.91232 133 LYS A CA 1
ATOM 1061 C C . LYS A 1 133 ? 56.62120 -71.42303 -6.12021 1.000 176.23365 133 LYS A C 1
ATOM 1062 O O . LYS A 1 133 ? 56.77906 -72.34610 -6.91821 1.000 155.75038 133 LYS A O 1
ATOM 1068 N N . ASN A 1 134 ? 57.64731 -70.82463 -5.52791 1.000 212.97913 134 ASN A N 1
ATOM 1069 C CA . ASN A 1 134 ? 58.99632 -71.31749 -5.76618 1.000 216.14322 134 ASN A CA 1
ATOM 1070 C C . ASN A 1 134 ? 59.54681 -71.98400 -4.51341 1.000 225.08050 134 ASN A C 1
ATOM 1071 O O . ASN A 1 134 ? 58.96552 -71.90772 -3.42856 1.000 225.01190 134 ASN A O 1
ATOM 1076 N N . LYS A 1 135 ? 60.70424 -72.62460 -4.66873 1.000 218.47395 135 LYS A N 1
ATOM 1077 C CA . LYS A 1 135 ? 61.37040 -73.28754 -3.55095 1.000 227.08037 135 LYS A CA 1
ATOM 1078 C C . LYS A 1 135 ? 62.46971 -72.33787 -3.09008 1.000 239.92516 135 LYS A C 1
ATOM 1079 O O . LYS A 1 135 ? 63.62704 -72.43568 -3.50135 1.000 247.28344 135 LYS A O 1
ATOM 1085 N N . THR A 1 136 ? 62.08602 -71.41358 -2.21885 1.000 250.31134 136 THR A N 1
ATOM 1086 C CA . THR A 1 136 ? 62.99706 -70.45216 -1.62541 1.000 260.48265 136 THR A CA 1
ATOM 1087 C C . THR A 1 136 ? 63.92121 -71.14308 -0.63358 1.000 266.99472 136 THR A C 1
ATOM 1088 O O . THR A 1 136 ? 63.68264 -72.28158 -0.21686 1.000 263.05578 136 THR A O 1
ATOM 1092 N N . ASN A 1 137 ? 65.01715 -70.46499 -0.29246 1.000 257.34903 137 ASN A N 1
ATOM 1093 C CA . ASN A 1 137 ? 65.76711 -70.90695 0.86976 1.000 240.69835 137 ASN A CA 1
ATOM 1094 C C . ASN A 1 137 ? 64.77764 -71.00659 2.01509 1.000 233.65187 137 ASN A C 1
ATOM 1095 O O . ASN A 1 137 ? 63.95770 -70.10895 2.22387 1.000 229.41273 137 ASN A O 1
ATOM 1100 N N . LEU A 1 138 ? 64.85501 -72.09572 2.76291 1.000 254.89168 138 LEU A N 1
ATOM 1101 C CA . LEU A 1 138 ? 63.76100 -72.41412 3.66335 1.000 257.99198 138 LEU A CA 1
ATOM 1102 C C . LEU A 1 138 ? 63.73614 -71.45022 4.83751 1.000 251.87683 138 LEU A C 1
ATOM 1103 O O . LEU A 1 138 ? 63.91441 -71.86133 5.98540 1.000 250.61458 138 LEU A O 1
ATOM 1108 N N . ALA A 1 139 ? 63.46364 -70.17222 4.54992 1.000 228.22570 1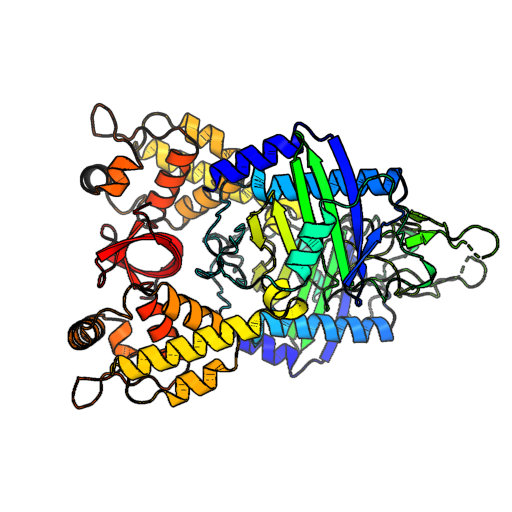39 ALA A N 1
ATOM 1109 C CA . ALA A 1 139 ? 63.45970 -69.03379 5.47240 1.000 215.08196 139 ALA A CA 1
ATOM 1110 C C . ALA A 1 139 ? 64.40435 -69.15084 6.67127 1.000 217.47510 139 ALA A C 1
ATOM 1111 O O . ALA A 1 139 ? 64.41405 -68.27066 7.53998 1.000 209.29917 139 ALA A O 1
ATOM 1113 N N . VAL A 1 140 ? 65.23312 -70.19620 6.70382 1.000 219.15861 140 VAL A N 1
ATOM 1114 C CA . VAL A 1 140 ? 66.00047 -70.57742 7.88120 1.000 216.82172 140 VAL A CA 1
ATOM 1115 C C . VAL A 1 140 ? 65.05851 -70.56299 9.07877 1.000 223.69460 140 VAL A C 1
ATOM 1116 O O . VAL A 1 140 ? 65.09008 -69.63471 9.89164 1.000 221.96177 140 VAL A O 1
ATOM 1120 N N . LEU A 1 141 ? 64.20913 -71.58566 9.19778 1.000 242.64891 141 LEU A N 1
ATOM 1121 C CA . LEU A 1 141 ? 63.35123 -71.71229 10.37406 1.000 240.61248 141 LEU A CA 1
ATOM 1122 C C . LEU A 1 141 ? 64.11552 -72.52386 11.41219 1.000 244.96531 141 LEU A C 1
ATOM 1123 O O . LEU A 1 141 ? 64.32287 -73.73169 11.24951 1.000 244.94380 141 LEU A O 1
ATOM 1128 N N . ARG A 1 142 ? 64.54132 -71.85259 12.47510 1.000 238.82527 142 ARG A N 1
ATOM 1129 C CA . ARG A 1 142 ? 65.31575 -72.46395 13.54250 1.000 245.91963 142 ARG A CA 1
ATOM 1130 C C . ARG A 1 142 ? 64.38945 -72.88330 14.67114 1.000 241.58013 142 ARG A C 1
ATOM 1131 O O . ARG A 1 142 ? 63.48426 -72.13738 15.05661 1.000 233.10763 142 ARG A O 1
ATOM 1139 N N . ASN A 1 143 ? 64.61041 -74.08442 15.18731 1.000 259.24442 143 ASN A N 1
ATOM 1140 C CA . ASN A 1 143 ? 63.87067 -74.57029 16.33699 1.000 260.58514 143 ASN A CA 1
ATOM 1141 C C . ASN A 1 143 ? 64.84509 -74.78899 17.48091 1.000 264.50847 143 ASN A C 1
ATOM 1142 O O . ASN A 1 143 ? 66.03616 -75.01267 17.26148 1.000 267.24781 143 ASN A O 1
ATOM 1147 N N . SER A 1 144 ? 64.35199 -74.66429 18.70675 1.000 256.21078 144 SER A N 1
ATOM 1148 C CA . SER A 1 144 ? 65.23701 -74.85011 19.84314 1.000 252.66484 144 SER A CA 1
ATOM 1149 C C . SER A 1 144 ? 65.74818 -76.28548 19.84344 1.000 252.03623 144 SER A C 1
ATOM 1150 O O . SER A 1 144 ? 64.98384 -77.23857 19.66633 1.000 251.65220 144 SER A O 1
ATOM 1153 N N . ARG A 1 145 ? 67.04840 -76.43516 20.06371 1.000 256.33886 145 ARG A N 1
ATOM 1154 C CA . ARG A 1 145 ? 67.69342 -77.73536 20.12291 1.000 252.76274 145 ARG A CA 1
ATOM 1155 C C . ARG A 1 145 ? 67.86377 -78.05839 21.59424 1.000 257.51477 145 ARG A C 1
ATOM 1156 O O . ARG A 1 145 ? 68.53386 -77.32345 22.32726 1.000 252.48709 145 ARG A O 1
ATOM 1164 N N . LYS A 1 146 ? 67.22158 -79.13405 22.02606 1.000 266.95495 146 LYS A N 1
ATOM 1165 C CA . LYS A 1 146 ? 67.20231 -79.47455 23.43486 1.000 265.12834 146 LYS A CA 1
ATOM 1166 C C . LYS A 1 146 ? 67.90416 -80.81257 23.59027 1.000 265.24198 146 LYS A C 1
ATOM 1167 O O . LYS A 1 146 ? 67.35136 -81.73532 24.19769 1.000 265.83398 146 LYS A O 1
ATOM 1173 N N . MET A 1 147 ? 69.10148 -80.92849 23.00167 1.000 257.74341 147 MET A N 1
ATOM 1174 C CA . MET A 1 147 ? 69.81958 -82.19958 22.97649 1.000 252.56571 147 MET A CA 1
ATOM 1175 C C . MET A 1 147 ? 69.87148 -82.80193 24.37327 1.000 259.87035 147 MET A C 1
ATOM 1176 O O . MET A 1 147 ? 69.37419 -83.91146 24.59895 1.000 263.03013 147 MET A O 1
ATOM 1181 N N . PHE A 1 148 ? 70.44794 -82.05279 25.32213 1.000 250.95900 148 PHE A N 1
ATOM 1182 C CA . PHE A 1 148 ? 70.58411 -82.41171 26.73130 1.000 258.99440 148 PHE A CA 1
ATOM 1183 C C . PHE A 1 148 ? 70.54096 -83.91777 26.93400 1.000 269.14316 148 PHE A C 1
ATOM 1184 O O . PHE A 1 148 ? 71.38010 -84.64902 26.39820 1.000 262.20750 148 PHE A O 1
ATOM 1192 N N . ASN A 1 149 ? 69.55765 -84.38863 27.69753 1.000 292.29741 149 ASN A N 1
ATOM 1193 C CA . ASN A 1 149 ? 69.23325 -85.81094 27.72544 1.000 292.78020 149 ASN A CA 1
ATOM 1194 C C . ASN A 1 149 ? 68.16469 -86.15081 26.68397 1.000 288.93129 149 ASN A C 1
ATOM 1195 O O . ASN A 1 149 ? 68.39446 -86.97472 25.79267 1.000 286.02331 149 ASN A O 1
ATOM 1200 N N . LEU A 1 150 ? 66.99139 -85.53416 26.79219 1.000 276.28742 150 LEU A N 1
ATOM 1201 C CA . LEU A 1 150 ? 65.88885 -85.80859 25.87484 1.000 265.39347 150 LEU A CA 1
ATOM 1202 C C . LEU A 1 150 ? 65.42168 -84.50985 25.22839 1.000 261.92281 150 LEU A C 1
ATOM 1203 O O . LEU A 1 150 ? 65.54504 -84.32955 24.01819 1.000 265.87404 150 LEU A O 1
ATOM 1208 N N . ASP A 1 153 ? 66.51277 -79.02986 28.47221 1.000 254.46670 153 ASP A N 1
ATOM 1209 C CA . ASP A 1 153 ? 67.45161 -77.94102 28.23283 1.000 248.77244 153 ASP A CA 1
ATOM 1210 C C . ASP A 1 153 ? 66.78513 -76.57878 28.39188 1.000 244.31631 153 ASP A C 1
ATOM 1211 O O . ASP A 1 153 ? 66.34639 -75.98137 27.41106 1.000 239.75270 153 ASP A O 1
ATOM 1216 N N . PRO A 1 154 ? 66.73246 -76.06211 29.62386 1.000 256.71435 154 PRO A N 1
ATOM 1217 C CA . PRO A 1 154 ? 66.18187 -74.71449 29.82445 1.000 239.55806 154 PRO A CA 1
ATOM 1218 C C . PRO A 1 154 ? 67.12620 -73.61453 29.37464 1.000 229.34470 154 PRO A C 1
ATOM 1219 O O . PRO A 1 154 ? 66.78652 -72.43107 29.50411 1.000 193.26796 154 PRO A O 1
ATOM 1223 N N . ASP A 1 155 ? 68.29732 -73.98559 28.84667 1.000 239.32229 155 ASP A N 1
ATOM 1224 C CA . ASP A 1 155 ? 69.28536 -73.05486 28.31995 1.000 239.56083 155 ASP A CA 1
ATOM 1225 C C . ASP A 1 155 ? 69.65420 -73.40115 26.88119 1.000 245.68171 155 ASP A C 1
ATOM 1226 O O . ASP A 1 155 ? 70.65338 -72.88422 26.36388 1.000 249.19617 155 ASP A O 1
ATOM 1231 N N . GLY A 1 156 ? 68.88955 -74.27960 26.23831 1.000 257.69792 156 GLY A N 1
ATOM 1232 C CA . GLY A 1 156 ? 69.13142 -74.63969 24.85471 1.000 260.15592 156 GLY A CA 1
ATOM 1233 C C . GLY A 1 156 ? 69.11126 -73.42703 23.94854 1.000 255.72551 156 GLY A C 1
ATOM 1234 O O . GLY A 1 156 ? 68.70445 -72.32785 24.32249 1.000 246.39251 156 GLY A O 1
ATOM 1235 N N . TYR A 1 157 ? 69.52298 -73.64582 22.70578 1.000 281.75163 157 TYR A N 1
ATOM 1236 C CA . TYR A 1 157 ? 69.66345 -72.55235 21.76161 1.000 276.99755 157 TYR A CA 1
ATOM 1237 C C . TYR A 1 157 ? 68.90682 -72.88385 20.48411 1.000 276.70285 157 TYR A C 1
ATOM 1238 O O . TYR A 1 157 ? 68.60000 -74.04172 20.20307 1.000 280.64723 157 TYR A O 1
ATOM 1247 N N . LEU A 1 158 ? 68.62186 -71.84516 19.70304 1.000 240.66648 158 LEU A N 1
ATOM 1248 C CA . LEU A 1 158 ? 67.83701 -71.99613 18.48487 1.000 245.10818 158 LEU A CA 1
ATOM 1249 C C . LEU A 1 158 ? 68.73440 -72.39755 17.32077 1.000 249.55177 158 LEU A C 1
ATOM 1250 O O . LEU A 1 158 ? 69.81896 -71.83734 17.14126 1.000 240.23580 158 LEU A O 1
ATOM 1255 N N . LYS A 1 159 ? 68.28199 -73.37728 16.53821 1.000 247.27428 159 LYS A N 1
ATOM 1256 C CA . LYS A 1 159 ? 69.07339 -73.96047 15.46517 1.000 225.97149 159 LYS A CA 1
ATOM 1257 C C . LYS A 1 159 ? 68.13226 -74.64497 14.48686 1.000 226.55983 159 LYS A C 1
ATOM 1258 O O . LYS A 1 159 ? 67.24591 -75.39906 14.90185 1.000 234.39169 159 LYS A O 1
ATOM 1264 N N . GLN A 1 160 ? 68.27656 -74.32363 13.20397 1.000 237.62939 160 GLN A N 1
ATOM 1265 C CA . GLN A 1 160 ? 67.58126 -75.07719 12.17009 1.000 224.00390 160 GLN A CA 1
ATOM 1266 C C . GLN A 1 160 ? 68.11612 -76.50478 12.12542 1.000 222.98409 160 GLN A C 1
ATOM 1267 O O . GLN A 1 160 ? 69.32901 -76.72289 12.05557 1.000 223.25453 160 GLN A O 1
ATOM 1273 N N . LEU A 1 161 ? 67.21177 -77.48680 12.18849 1.000 218.81923 161 LEU A N 1
ATOM 1274 C CA . LEU A 1 161 ? 67.68693 -78.86708 12.23698 1.000 227.23440 161 LEU A CA 1
ATOM 1275 C C . LEU A 1 161 ? 67.65194 -79.48742 10.83793 1.000 244.89546 161 LEU A C 1
ATOM 1276 O O . LEU A 1 161 ? 68.72466 -79.69305 10.25828 1.000 245.35533 161 LEU A O 1
ATOM 1281 N N . PRO A 1 162 ? 66.47755 -79.80711 10.23676 1.000 266.19962 162 PRO A N 1
ATOM 1282 C CA . PRO A 1 162 ? 66.52105 -80.44985 8.91485 1.000 266.18198 162 PRO A CA 1
ATOM 1283 C C . PRO A 1 162 ? 66.99697 -79.50345 7.82527 1.000 266.36729 162 PRO A C 1
ATOM 1284 O O . PRO A 1 162 ? 67.92467 -79.81759 7.07149 1.000 269.05703 162 PRO A O 1
ATOM 1288 N N . ASN A 1 163 ? 66.36910 -78.32494 7.76812 1.000 252.04245 163 ASN A N 1
ATOM 1289 C CA . ASN A 1 163 ? 66.60456 -77.32641 6.71766 1.000 258.75068 163 ASN A CA 1
ATOM 1290 C C . ASN A 1 163 ? 66.55928 -77.97312 5.33349 1.000 259.72092 163 ASN A C 1
ATOM 1291 O O . ASN A 1 163 ? 67.30810 -77.61741 4.42142 1.000 246.59751 163 ASN A O 1
ATOM 1296 N N . GLU A 1 164 ? 65.64600 -78.93446 5.18608 1.000 247.39603 164 GLU A N 1
ATOM 1297 C CA . GLU A 1 164 ? 65.27720 -79.51863 3.90561 1.000 246.65868 164 GLU A CA 1
ATOM 1298 C C . GLU A 1 164 ? 63.76512 -79.59297 3.75280 1.000 242.77931 164 GLU A C 1
ATOM 1299 O O . GLU A 1 164 ? 63.27806 -80.12222 2.74913 1.000 245.92354 164 GLU A O 1
ATOM 1305 N N . ILE A 1 165 ? 63.02370 -79.06946 4.72150 1.000 223.01545 165 ILE A N 1
ATOM 1306 C CA . ILE A 1 165 ? 61.57474 -79.19050 4.81322 1.000 205.11546 165 ILE A CA 1
ATOM 1307 C C . ILE A 1 165 ? 60.90709 -78.24406 3.82070 1.000 192.78022 165 ILE A C 1
ATOM 1308 O O . ILE A 1 165 ? 61.27135 -77.06863 3.71295 1.000 190.54228 165 ILE A O 1
ATOM 1313 N N . LEU A 1 166 ? 59.90269 -78.74385 3.10907 1.000 196.50678 166 LEU A N 1
ATOM 1314 C CA . LEU A 1 166 ? 59.18363 -77.92433 2.14335 1.000 173.54032 166 LEU A CA 1
ATOM 1315 C C . LEU A 1 166 ? 58.33876 -76.85975 2.83949 1.000 170.36046 166 LEU A C 1
ATOM 1316 O O . LEU A 1 166 ? 57.81096 -77.07142 3.93399 1.000 179.96513 166 LEU A O 1
ATOM 1321 N N . ARG A 1 167 ? 58.19803 -75.70453 2.18177 1.000 147.96289 167 ARG A N 1
ATOM 1322 C CA . ARG A 1 167 ? 57.60541 -74.54005 2.83857 1.000 148.70440 167 ARG A CA 1
ATOM 1323 C C . ARG A 1 167 ? 56.18388 -74.21075 2.36961 1.000 149.87210 167 ARG A C 1
ATOM 1324 O O . ARG A 1 167 ? 55.21566 -74.54645 3.05998 1.000 160.45520 167 ARG A O 1
ATOM 1332 N N . LEU A 1 168 ? 56.03938 -73.57069 1.20408 1.000 158.58251 168 LEU A N 1
ATOM 1333 C CA . LEU A 1 168 ? 54.73867 -73.11620 0.68876 1.000 165.60198 168 LEU A CA 1
ATOM 1334 C C . LEU A 1 168 ? 54.00862 -72.22396 1.69879 1.000 158.15044 168 LEU A C 1
ATOM 1335 O O . LEU A 1 168 ? 52.90804 -72.52440 2.16749 1.000 158.46732 168 LEU A O 1
ATOM 1340 N N . ASP A 1 169 ? 54.65312 -71.11218 2.04523 1.000 168.50492 169 ASP A N 1
ATOM 1341 C CA . ASP A 1 169 ? 54.08374 -70.11747 2.95624 1.000 181.36971 169 ASP A CA 1
ATOM 1342 C C . ASP A 1 169 ? 52.77576 -69.47344 2.45558 1.000 178.02493 169 ASP A C 1
ATOM 1343 O O . ASP A 1 169 ? 52.53519 -68.28711 2.69596 1.000 187.39200 169 ASP A O 1
ATOM 1348 N N . PHE A 1 170 ? 51.93147 -70.21536 1.72821 1.000 169.87439 170 PHE A N 1
ATOM 1349 C CA . PHE A 1 170 ? 50.60023 -69.73636 1.31232 1.000 167.23034 170 PHE A CA 1
ATOM 1350 C C . PHE A 1 170 ? 50.65647 -68.42491 0.52989 1.000 164.72890 170 PHE A C 1
ATOM 1351 O O . PHE A 1 170 ? 49.95729 -67.46272 0.85145 1.000 157.35746 170 PHE A O 1
ATOM 1359 N N . ASN A 1 171 ? 51.46966 -68.38926 -0.52199 1.000 162.11446 171 ASN A N 1
ATOM 1360 C CA . ASN A 1 171 ? 51.67407 -67.13040 -1.23703 1.000 167.69208 171 ASN A CA 1
ATOM 1361 C C . ASN A 1 171 ? 52.01505 -67.45920 -2.68544 1.000 170.13349 171 ASN A C 1
ATOM 1362 O O . ASN A 1 171 ? 53.15253 -67.83033 -2.98989 1.000 174.43533 171 ASN A O 1
ATOM 1367 N N . TYR A 1 172 ? 51.02504 -67.31822 -3.56163 1.000 167.64811 172 TYR A N 1
ATOM 1368 C CA . TYR A 1 172 ? 51.23749 -67.53253 -4.98405 1.000 150.14916 172 TYR A CA 1
ATOM 1369 C C . TYR A 1 172 ? 52.02328 -66.37430 -5.58690 1.000 159.84435 172 TYR A C 1
ATOM 1370 O O . TYR A 1 172 ? 51.70122 -65.20227 -5.36394 1.000 166.93770 172 TYR A O 1
ATOM 1379 N N . ASP A 1 173 ? 53.07471 -66.70824 -6.33585 1.000 162.81501 173 ASP A N 1
ATOM 1380 C CA . ASP A 1 173 ? 53.80636 -65.70269 -7.09203 1.000 150.20487 173 ASP A CA 1
ATOM 1381 C C . ASP A 1 173 ? 53.13115 -65.37525 -8.41675 1.000 137.37580 173 ASP A C 1
ATOM 1382 O O . ASP A 1 173 ? 53.34873 -64.28481 -8.95399 1.000 152.38783 173 ASP A O 1
ATOM 1387 N N . LEU A 1 174 ? 52.32099 -66.29025 -8.94423 1.000 138.29845 174 LEU A N 1
ATOM 1388 C CA . LEU A 1 174 ? 51.62796 -66.13831 -10.21846 1.000 137.25507 174 LEU A 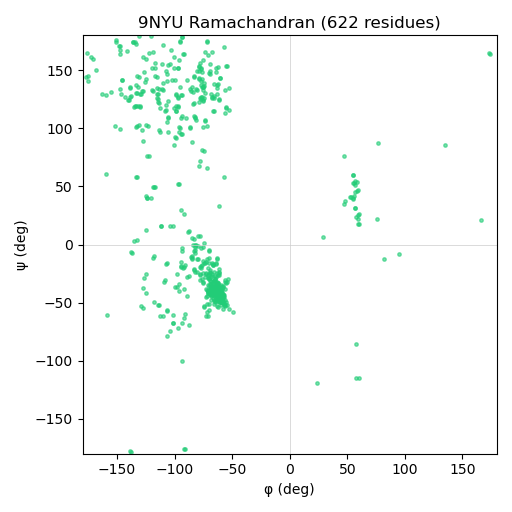CA 1
ATOM 1389 C C . LEU A 1 174 ? 50.63636 -67.28175 -10.34608 1.000 132.30309 174 LEU A C 1
ATOM 1390 O O . LEU A 1 174 ? 50.75011 -68.29809 -9.65620 1.000 139.61991 174 LEU A O 1
ATOM 1395 N N . PHE A 1 175 ? 49.64386 -67.09476 -11.21155 1.000 122.69579 175 PHE A N 1
ATOM 1396 C CA . PHE A 1 175 ? 48.67029 -68.15194 -11.44386 1.000 125.84789 175 PHE A CA 1
ATOM 1397 C C . PHE A 1 175 ? 48.16949 -68.08732 -12.88014 1.000 118.38478 175 PHE A C 1
ATOM 1398 O O . PHE A 1 175 ? 48.48684 -67.16946 -13.63323 1.000 102.71222 175 PHE A O 1
ATOM 1406 N N . SER A 1 176 ? 47.42517 -69.11793 -13.26722 1.000 133.46556 176 SER A N 1
ATOM 1407 C CA . SER A 1 176 ? 46.93493 -69.26871 -14.63227 1.000 134.57741 176 SER A CA 1
ATOM 1408 C C . SER A 1 176 ? 45.50708 -69.78416 -14.57629 1.000 135.04115 176 SER A C 1
ATOM 1409 O O . SER A 1 176 ? 45.23375 -70.80013 -13.92084 1.000 136.78136 176 SER A O 1
ATOM 1412 N N . ILE A 1 177 ? 44.59761 -69.05056 -15.21455 1.000 125.27274 177 ILE A N 1
ATOM 1413 C CA . ILE A 1 177 ? 43.21221 -69.47100 -15.38580 1.000 135.16331 177 ILE A CA 1
ATOM 1414 C C . ILE A 1 177 ? 42.95662 -69.67358 -16.87633 1.000 155.25017 177 ILE A C 1
ATOM 1415 O O . ILE A 1 177 ? 43.20884 -68.76985 -17.68492 1.000 152.69189 177 ILE A O 1
ATOM 1420 N N . GLY A 1 178 ? 42.45631 -70.85264 -17.23769 1.000 155.37319 178 GLY A N 1
ATOM 1421 C CA . GLY A 1 178 ? 42.27461 -71.17537 -18.64510 1.000 129.78796 178 GLY A CA 1
ATOM 1422 C C . GLY A 1 178 ? 43.61173 -71.12655 -19.35686 1.000 130.11948 178 GLY A C 1
ATOM 1423 O O . GLY A 1 178 ? 44.51096 -71.93344 -19.09530 1.000 132.93370 178 GLY A O 1
ATOM 1424 N N . GLU A 1 179 ? 43.75863 -70.18932 -20.28504 1.000 138.92463 179 GLU A N 1
ATOM 1425 C CA . GLU A 1 179 ? 45.02359 -69.96125 -20.97262 1.000 147.87768 179 GLU A CA 1
ATOM 1426 C C . GLU A 1 179 ? 45.45967 -68.51574 -20.80171 1.000 141.79704 179 GLU A C 1
ATOM 1427 O O . GLU A 1 179 ? 45.96867 -67.88266 -21.72821 1.000 139.24511 179 GLU A O 1
ATOM 1433 N N . ASP A 1 180 ? 45.26998 -67.98101 -19.60036 1.000 164.81807 180 ASP A N 1
ATOM 1434 C CA . ASP A 1 180 ? 45.58075 -66.59033 -19.30679 1.000 163.43165 180 ASP A CA 1
ATOM 1435 C C . ASP A 1 180 ? 46.35008 -66.55033 -17.99565 1.000 159.88392 180 ASP A C 1
ATOM 1436 O O . ASP A 1 180 ? 45.85138 -67.01611 -16.96258 1.000 158.40089 180 ASP A O 1
ATOM 1441 N N . PHE A 1 181 ? 47.57654 -66.03576 -18.05456 1.000 122.33596 181 PHE A N 1
ATOM 1442 C CA . PHE A 1 181 ? 48.49425 -66.01233 -16.92418 1.000 113.95546 181 PHE A CA 1
ATOM 1443 C C . PHE A 1 181 ? 48.48003 -64.63969 -16.26057 1.000 117.82527 181 PHE A C 1
ATOM 1444 O O . PHE A 1 181 ? 48.41884 -63.60960 -16.93826 1.000 113.97830 181 PHE A O 1
ATOM 1452 N N . TYR A 1 182 ? 48.56677 -64.63556 -14.93159 1.000 121.21793 182 TYR A N 1
ATOM 1453 C CA . TYR A 1 182 ? 48.55854 -63.43105 -14.11602 1.000 106.42289 182 TYR A CA 1
ATOM 1454 C C . TYR A 1 182 ? 49.72326 -63.50605 -13.14136 1.000 107.92572 182 TYR A C 1
ATOM 1455 O O . TYR A 1 182 ? 50.05743 -64.58821 -12.64782 1.000 114.62372 182 TYR A O 1
ATOM 1464 N N . ILE A 1 183 ? 50.33352 -62.35714 -12.86004 1.000 108.30216 183 ILE A N 1
ATOM 1465 C CA . ILE A 1 183 ? 51.55068 -62.28169 -12.06048 1.000 126.14497 183 ILE A CA 1
ATOM 1466 C C . ILE A 1 183 ? 51.27167 -61.43665 -10.82385 1.000 146.50342 183 ILE A C 1
ATOM 1467 O O . ILE A 1 183 ? 50.68684 -60.35164 -10.92637 1.000 148.31166 183 ILE A O 1
ATOM 1472 N N . LYS A 1 184 ? 51.68264 -61.93931 -9.65766 1.000 155.90662 184 LYS A N 1
ATOM 1473 C CA . LYS A 1 184 ? 51.65154 -61.17717 -8.41443 1.000 147.00948 184 LYS A CA 1
ATOM 1474 C C . LYS A 1 184 ? 53.04987 -60.74253 -7.99251 1.000 161.80742 184 LYS A C 1
ATOM 1475 O O . LYS A 1 184 ? 53.30481 -59.54606 -7.82777 1.000 160.99049 184 LYS A O 1
ATOM 1481 N N . ASN A 1 185 ? 53.97080 -61.69084 -7.81885 1.000 192.08093 185 ASN A N 1
ATOM 1482 C CA . ASN A 1 185 ? 55.35506 -61.39622 -7.44594 1.000 193.60039 185 ASN A CA 1
ATOM 1483 C C . ASN A 1 185 ? 56.18573 -61.31025 -8.72282 1.000 191.07776 185 ASN A C 1
ATOM 1484 O O . ASN A 1 185 ? 56.66106 -62.32440 -9.24181 1.000 189.55965 185 ASN A O 1
ATOM 1489 N N . HIS A 1 186 ? 56.36714 -60.08638 -9.22548 1.000 171.26630 186 HIS A N 1
ATOM 1490 C CA . HIS A 1 186 ? 57.07650 -59.88295 -10.48652 1.000 150.57430 186 HIS A CA 1
ATOM 1491 C C . HIS A 1 186 ? 58.54550 -60.27770 -10.39540 1.000 155.57101 186 HIS A C 1
ATOM 1492 O O . HIS A 1 186 ? 59.13729 -60.69711 -11.40032 1.000 152.28642 186 HIS A O 1
ATOM 1499 N N . LYS A 1 187 ? 59.15241 -60.12614 -9.21592 1.000 166.74515 187 LYS A N 1
ATOM 1500 C CA . LYS A 1 187 ? 60.54603 -60.51968 -9.03566 1.000 155.46398 187 LYS A CA 1
ATOM 1501 C C . LYS A 1 187 ? 60.74691 -61.99460 -9.35968 1.000 154.81354 187 LYS A C 1
ATOM 1502 O O . LYS A 1 187 ? 61.78010 -62.38052 -9.91938 1.000 155.31078 187 LYS A O 1
ATOM 1508 N N . THR A 1 188 ? 59.76308 -62.83271 -9.01937 1.000 169.61482 188 THR A N 1
ATOM 1509 C CA . THR A 1 188 ? 59.84190 -64.25140 -9.35278 1.000 163.68099 188 THR A CA 1
ATOM 1510 C C . THR A 1 188 ? 59.91339 -64.45791 -10.86057 1.000 165.98977 188 THR A C 1
ATOM 1511 O O . THR A 1 188 ? 60.73676 -65.24063 -11.35076 1.000 166.11573 188 THR A O 1
ATOM 1515 N N . LEU A 1 189 ? 59.06899 -63.74931 -11.61324 1.000 169.72263 189 LEU A N 1
ATOM 1516 C CA . LEU A 1 189 ? 59.06427 -63.89534 -13.06495 1.000 157.46017 189 LEU A CA 1
ATOM 1517 C C . LEU A 1 189 ? 60.37551 -63.41128 -13.67080 1.000 148.95305 189 LEU A C 1
ATOM 1518 O O . LEU A 1 189 ? 60.97434 -64.09513 -14.50856 1.000 151.77174 189 LEU A O 1
ATOM 1523 N N . GLU A 1 190 ? 60.82905 -62.22002 -13.27267 1.000 149.64926 190 GLU A N 1
ATOM 1524 C CA . GLU A 1 190 ? 62.03865 -61.65937 -13.86710 1.000 150.07042 190 GLU A CA 1
ATOM 1525 C C . GLU A 1 190 ? 63.30390 -62.40506 -13.45518 1.000 153.16428 190 GLU A C 1
ATOM 1526 O O . GLU A 1 190 ? 64.29417 -62.37303 -14.19420 1.000 149.16644 190 GLU A O 1
ATOM 1532 N N . THR A 1 191 ? 63.29848 -63.07640 -12.30384 1.000 177.79393 191 THR A N 1
ATOM 1533 C CA . THR A 1 191 ? 64.49812 -63.75215 -11.82442 1.000 181.49294 191 THR A CA 1
ATOM 1534 C C . THR A 1 191 ? 64.44394 -65.25255 -12.08486 1.000 174.35569 191 THR A C 1
ATOM 1535 O O . THR A 1 191 ? 65.20801 -65.77146 -12.90446 1.000 165.82224 191 THR A O 1
ATOM 1539 N N . GLN A 1 192 ? 63.53666 -65.95242 -11.39857 1.000 191.64484 192 GLN A N 1
ATOM 1540 C CA . GLN A 1 192 ? 63.48754 -67.40968 -11.49302 1.000 187.93233 192 GLN A CA 1
ATOM 1541 C C . GLN A 1 192 ? 63.16621 -67.86724 -12.91123 1.000 180.10187 192 GLN A C 1
ATOM 1542 O O . GLN A 1 192 ? 63.89445 -68.67935 -13.49462 1.000 176.27467 192 GLN A O 1
ATOM 1548 N N . MET A 1 193 ? 62.07774 -67.35639 -13.48344 1.000 154.15644 193 MET A N 1
ATOM 1549 C CA . MET A 1 193 ? 61.69072 -67.72196 -14.83906 1.000 143.76617 193 MET A CA 1
ATOM 1550 C C . MET A 1 193 ? 62.54785 -67.05025 -15.90013 1.000 159.79666 193 MET A C 1
ATOM 1551 O O . MET A 1 193 ? 62.33822 -67.31120 -17.09046 1.000 157.00776 193 MET A O 1
ATOM 1556 N N . LYS A 1 194 ? 63.49598 -66.19953 -15.49767 1.000 169.47266 194 LYS A N 1
ATOM 1557 C CA . LYS A 1 194 ? 64.43471 -65.55711 -16.41772 1.000 156.39779 194 LYS A CA 1
ATOM 1558 C C . LYS A 1 194 ? 63.68999 -64.74685 -17.47703 1.000 156.20999 194 LYS A C 1
ATOM 1559 O O . LYS A 1 194 ? 63.86192 -64.94133 -18.68181 1.000 160.28190 194 LYS A O 1
ATOM 1565 N N . PHE A 1 195 ? 62.82574 -63.84828 -17.01289 1.000 127.21373 195 PHE A N 1
ATOM 1566 C CA . PHE A 1 195 ? 62.14816 -62.92267 -17.90784 1.000 134.51669 195 PHE A CA 1
ATOM 1567 C C . PHE A 1 195 ? 62.95456 -61.66877 -18.20927 1.000 146.08329 195 PHE A C 1
ATOM 1568 O O . PHE A 1 195 ? 62.56311 -60.90391 -19.09757 1.000 148.47222 195 PHE A O 1
ATOM 1576 N N . HIS A 1 196 ? 64.05255 -61.43142 -17.49040 1.000 142.16432 196 HIS A N 1
ATOM 1577 C CA . HIS A 1 196 ? 64.78222 -60.17800 -17.64812 1.000 138.32380 196 HIS A CA 1
ATOM 1578 C C . HIS A 1 196 ? 65.31902 -59.99938 -19.06285 1.000 141.01577 196 HIS A C 1
ATOM 1579 O O . HIS A 1 196 ? 65.49669 -58.86456 -19.50857 1.000 140.63216 196 HIS A O 1
ATOM 1586 N N . GLN A 1 197 ? 65.57177 -61.09471 -19.78534 1.000 144.76918 197 GLN A N 1
ATOM 1587 C CA . GLN A 1 197 ? 66.01958 -60.98323 -21.17263 1.000 145.76120 197 GLN A CA 1
ATOM 1588 C C . GLN A 1 197 ? 65.01273 -60.22756 -22.02834 1.000 137.96733 197 GLN A C 1
ATOM 1589 O O . GLN A 1 197 ? 65.38043 -59.31917 -22.78369 1.000 140.20110 197 GLN A O 1
ATOM 1595 N N . VAL A 1 198 ? 63.73642 -60.60376 -21.94054 1.000 144.89312 198 VAL A N 1
ATOM 1596 C CA . VAL A 1 198 ? 62.72154 -59.94537 -22.75869 1.000 144.43173 198 VAL A CA 1
ATOM 1597 C C . VAL A 1 198 ? 62.62563 -58.46512 -22.40318 1.000 141.49479 198 VAL A C 1
ATOM 1598 O O . VAL A 1 198 ? 62.56073 -57.59750 -23.28667 1.000 144.27488 198 VAL A O 1
ATOM 1602 N N . ILE A 1 199 ? 62.65738 -58.15261 -21.10567 1.000 132.65164 199 ILE A N 1
ATOM 1603 C CA . ILE A 1 199 ? 62.51636 -56.77103 -20.65847 1.000 126.44986 199 ILE A CA 1
ATOM 1604 C C . ILE A 1 199 ? 63.72235 -55.94194 -21.07751 1.000 134.20609 199 ILE A C 1
ATOM 1605 O O . ILE A 1 199 ? 63.57817 -54.79541 -21.50919 1.000 142.19795 199 ILE A O 1
ATOM 1610 N N . GLU A 1 200 ? 64.92918 -56.49480 -20.94028 1.000 135.68736 200 GLU A N 1
ATOM 1611 C CA . GLU A 1 200 ? 66.12874 -55.77089 -21.34779 1.000 138.37128 200 GLU A CA 1
ATOM 1612 C C . GLU A 1 200 ? 66.17949 -55.58106 -22.85990 1.000 143.72413 200 GLU A C 1
ATOM 1613 O O . GLU A 1 200 ? 66.64527 -54.54374 -23.33839 1.000 141.14913 200 GLU A O 1
ATOM 1619 N N . ALA A 1 201 ? 65.70315 -56.56019 -23.63444 1.000 134.54517 201 ALA A N 1
ATOM 1620 C CA . ALA A 1 201 ? 65.65115 -56.37102 -25.08155 1.000 124.14975 201 ALA A CA 1
ATOM 1621 C C . ALA A 1 201 ? 64.67265 -55.26461 -25.46156 1.000 134.64451 201 ALA A C 1
ATOM 1622 O O . ALA A 1 201 ? 64.98321 -54.41149 -26.30571 1.000 141.02648 201 ALA A O 1
ATOM 1624 N N . GLN A 1 202 ? 63.48964 -55.25050 -24.83871 1.000 136.53219 202 GLN A N 1
ATOM 1625 C CA . GLN A 1 202 ? 62.53984 -54.17390 -25.10867 1.000 143.07607 202 GLN A CA 1
ATOM 1626 C C . GLN A 1 202 ? 63.08794 -52.83076 -24.63091 1.000 143.59216 202 GLN A C 1
ATOM 1627 O O . GLN A 1 202 ? 62.82492 -51.78999 -25.24730 1.000 144.20993 202 GLN A O 1
ATOM 1633 N N . ALA A 1 203 ? 63.88480 -52.84407 -23.55998 1.000 141.59526 203 ALA A N 1
ATOM 1634 C CA . ALA A 1 203 ? 64.51617 -51.62580 -23.06687 1.000 128.37942 203 ALA A CA 1
ATOM 1635 C C . ALA A 1 203 ? 65.57474 -51.12242 -24.03772 1.000 122.76876 203 ALA A C 1
ATOM 1636 O O . ALA A 1 203 ? 65.76568 -49.91300 -24.18058 1.000 118.14377 203 ALA A O 1
ATOM 1638 N N . VAL A 1 204 ? 66.30423 -52.03596 -24.67856 1.000 132.14747 204 VAL A N 1
ATOM 1639 C CA . VAL A 1 204 ? 67.23721 -51.63530 -25.72777 1.000 127.71505 204 VAL A CA 1
ATOM 1640 C C . VAL A 1 204 ? 66.47948 -51.04488 -26.90687 1.000 124.20019 204 VAL A C 1
ATOM 1641 O O . VAL A 1 204 ? 66.93224 -50.07821 -27.52678 1.000 113.66238 204 VAL A O 1
ATOM 1645 N N . ILE A 1 205 ? 65.32239 -51.62126 -27.24543 1.000 137.24861 205 ILE A N 1
ATOM 1646 C CA . ILE A 1 205 ? 64.48696 -51.01005 -28.28008 1.000 141.72205 205 ILE A CA 1
ATOM 1647 C C . ILE A 1 205 ? 64.12695 -49.58065 -27.89087 1.000 138.41169 205 ILE A C 1
ATOM 1648 O O . ILE A 1 205 ? 64.19250 -48.65711 -28.71372 1.000 139.69041 205 ILE A O 1
ATOM 1653 N N . ALA A 1 206 ? 63.75924 -49.37749 -26.62301 1.000 139.07083 206 ALA A N 1
ATOM 1654 C CA . ALA A 1 206 ? 63.43538 -48.03688 -26.13801 1.000 125.37646 206 ALA A CA 1
ATOM 1655 C C . ALA A 1 206 ? 64.64364 -47.11180 -26.20052 1.000 120.31967 206 ALA A C 1
ATOM 1656 O O . ALA A 1 206 ? 64.52069 -45.94472 -26.58049 1.000 137.85161 206 ALA A O 1
ATOM 1658 N N . LEU A 1 207 ? 65.81141 -47.60597 -25.79345 1.000 120.04331 207 LEU A N 1
ATOM 1659 C CA . LEU A 1 207 ? 67.03655 -46.81901 -25.88100 1.000 128.08120 207 LEU A CA 1
ATOM 1660 C C . LEU A 1 207 ? 67.33195 -46.40935 -27.31559 1.000 136.95632 207 LEU A C 1
ATOM 1661 O O . LEU A 1 207 ? 67.75115 -45.27370 -27.57312 1.000 134.30295 207 LEU A O 1
ATOM 1666 N N . ASN A 1 208 ? 67.14912 -47.33453 -28.25984 1.000 139.24796 208 ASN A N 1
ATOM 1667 C CA . ASN A 1 208 ? 67.37060 -47.00912 -29.66212 1.000 142.64381 208 ASN A CA 1
ATOM 1668 C C . ASN A 1 208 ? 66.39043 -45.94730 -30.12805 1.000 146.39359 208 ASN A C 1
ATOM 1669 O O . ASN A 1 208 ? 66.77644 -45.00153 -30.82082 1.000 157.89507 208 ASN A O 1
ATOM 1674 N N . SER A 1 209 ? 65.11757 -46.08040 -29.74706 1.000 132.64203 209 SER A N 1
ATOM 1675 C CA . SER A 1 209 ? 64.13905 -45.06264 -30.11178 1.000 120.09014 209 SER A CA 1
ATOM 1676 C C . SER A 1 209 ? 64.47960 -43.71839 -29.48184 1.000 119.03576 209 SER A C 1
ATOM 1677 O O . SER A 1 209 ? 64.19927 -42.67124 -30.07050 1.000 131.52363 209 SER A O 1
ATOM 1680 N N . LEU A 1 210 ? 65.08442 -43.72620 -28.29231 1.000 121.08381 210 LEU A N 1
ATOM 1681 C CA . LEU A 1 210 ? 65.44327 -42.47396 -27.63365 1.000 133.90297 210 LEU A CA 1
ATOM 1682 C C . LEU A 1 210 ? 66.63079 -41.80176 -28.30935 1.000 131.46653 210 LEU A C 1
ATOM 1683 O O . LEU A 1 210 ? 66.62183 -40.58543 -28.53462 1.000 132.79243 210 LEU A O 1
ATOM 1688 N N . ARG A 1 211 ? 67.67283 -42.57155 -28.62648 1.000 125.47725 211 ARG A N 1
ATOM 1689 C CA . ARG A 1 211 ? 68.80373 -41.98058 -29.33390 1.000 133.73250 211 ARG A CA 1
ATOM 1690 C C . ARG A 1 211 ? 68.39847 -41.52025 -30.72873 1.000 154.70787 211 ARG A C 1
ATOM 1691 O O . ARG A 1 211 ? 68.82492 -40.45173 -31.18146 1.000 153.40888 211 ARG A O 1
ATOM 1699 N N . ASP A 1 212 ? 67.55813 -42.29812 -31.41733 1.000 164.13335 212 ASP A N 1
ATOM 1700 C CA . ASP A 1 212 ? 67.10532 -41.90333 -32.74505 1.000 157.72237 212 ASP A CA 1
ATOM 1701 C C . ASP A 1 212 ? 66.15584 -40.71116 -32.68274 1.000 162.97016 212 ASP A C 1
ATOM 1702 O O . ASP A 1 212 ? 66.08526 -39.92909 -33.63701 1.000 165.64116 212 ASP A O 1
ATOM 1707 N N . SER A 1 213 ? 65.41408 -40.56257 -31.57983 1.000 176.37704 213 SER A N 1
ATOM 1708 C CA . SER A 1 213 ? 64.52487 -39.42012 -31.40010 1.000 174.79835 213 SER A CA 1
ATOM 1709 C C . SER A 1 213 ? 65.29600 -38.13171 -31.16431 1.000 172.42079 213 SER A C 1
ATOM 1710 O O . SER A 1 213 ? 64.72245 -37.04581 -31.30463 1.000 173.05991 213 SER A O 1
ATOM 1713 N N . LEU A 1 214 ? 66.56042 -38.23498 -30.75060 1.000 162.64899 214 LEU A N 1
ATOM 1714 C CA . LEU A 1 214 ? 67.42087 -37.07521 -30.52782 1.000 171.37089 214 LEU A CA 1
ATOM 1715 C C . LEU A 1 214 ? 66.80235 -36.10586 -29.52141 1.000 168.31276 214 LEU A C 1
ATOM 1716 O O . LEU A 1 214 ? 66.77976 -34.89103 -29.72533 1.000 143.75419 214 LEU A O 1
ATOM 1721 N N . LEU A 1 215 ? 66.28820 -36.65798 -28.42381 1.000 189.85373 215 LEU A N 1
ATOM 1722 C CA . LEU A 1 215 ? 65.71036 -35.82561 -27.37769 1.000 192.42227 215 LEU A CA 1
ATOM 1723 C C . LEU A 1 215 ? 66.73651 -35.46670 -26.30869 1.000 194.51102 215 LEU A C 1
ATOM 1724 O O . LEU A 1 215 ? 66.74258 -34.33388 -25.82085 1.000 201.63986 215 LEU A O 1
ATOM 1729 N N . ILE A 1 216 ? 67.61677 -36.39300 -25.95017 1.000 179.89194 216 ILE A N 1
ATOM 1730 C CA . ILE A 1 216 ? 68.61592 -36.15455 -24.93000 1.000 165.70248 216 ILE A CA 1
ATOM 1731 C C . ILE A 1 216 ? 69.97462 -35.91303 -25.59081 1.000 173.59828 216 ILE A C 1
ATOM 1732 O O . ILE A 1 216 ? 70.15270 -36.11095 -26.78986 1.000 184.23412 216 ILE A O 1
ATOM 1737 N N . GLU A 1 217 ? 70.92884 -35.42820 -24.79508 1.000 152.44769 217 GLU A N 1
ATOM 1738 C CA . GLU A 1 217 ? 72.29060 -35.20063 -25.29154 1.000 159.04449 217 GLU A CA 1
ATOM 1739 C C . GLU A 1 217 ? 73.14835 -36.45215 -25.15594 1.000 158.85970 217 GLU A C 1
ATOM 1740 O O . GLU A 1 217 ? 73.52760 -37.06660 -26.15524 1.000 163.67128 217 GLU A O 1
ATOM 1746 N N . ASP A 1 218 ? 73.47574 -36.82406 -23.92658 1.000 151.51307 218 ASP A N 1
ATOM 1747 C CA . ASP A 1 218 ? 74.31348 -37.98768 -23.68468 1.000 149.38653 218 ASP A CA 1
ATOM 1748 C C . ASP A 1 218 ? 73.40358 -39.07101 -23.11291 1.000 140.15440 218 ASP A C 1
ATOM 1749 O O . ASP A 1 218 ? 72.78670 -38.87618 -22.05796 1.000 125.11227 218 ASP A O 1
ATOM 1754 N N . ILE A 1 219 ? 73.32413 -40.20928 -23.81423 1.000 151.50390 219 ILE A N 1
ATOM 1755 C CA . ILE A 1 219 ? 72.49350 -41.32395 -23.37512 1.000 144.32726 219 ILE A CA 1
ATOM 1756 C C . ILE A 1 219 ? 73.27818 -42.32928 -22.54595 1.000 144.79630 219 ILE A C 1
ATOM 1757 O O . ILE A 1 219 ? 72.68216 -43.26444 -21.99511 1.000 142.12804 219 ILE A O 1
ATOM 1762 N N . SER A 1 220 ? 74.59558 -42.14586 -22.41320 1.000 146.39261 220 SER A N 1
ATOM 1763 C CA . SER A 1 220 ? 75.40414 -43.05017 -21.60455 1.000 145.21981 220 SER A CA 1
ATOM 1764 C C . SER A 1 220 ? 74.87198 -43.12480 -20.18428 1.000 133.48922 220 SER A C 1
ATOM 1765 O O . SER A 1 220 ? 75.07517 -44.13400 -19.50412 1.000 126.81238 220 SER A O 1
ATOM 1768 N N . GLY A 1 221 ? 74.26179 -42.04436 -19.69032 1.000 127.87679 221 GLY A N 1
ATOM 1769 C CA . GLY A 1 221 ? 73.58070 -42.13951 -18.41111 1.000 127.94609 221 GLY A CA 1
ATOM 1770 C C . GLY A 1 221 ? 72.46669 -43.17487 -18.42724 1.000 138.45656 221 GLY A C 1
ATOM 1771 O O . GLY A 1 221 ? 72.42764 -44.07313 -17.58530 1.000 154.35427 221 GLY A O 1
ATOM 1772 N N . LEU A 1 222 ? 71.55918 -43.08734 -19.40899 1.000 128.67718 222 LEU A N 1
ATOM 1773 C CA . LEU A 1 222 ? 70.49499 -44.08673 -19.50815 1.000 120.22396 222 LEU A CA 1
ATOM 1774 C C . LEU A 1 222 ? 71.03938 -45.45348 -19.88991 1.000 128.42292 222 LEU A C 1
ATOM 1775 O O . LEU A 1 222 ? 70.51467 -46.47207 -19.43881 1.000 137.37366 222 LEU A O 1
ATOM 1780 N N . GLU A 1 223 ? 72.04830 -45.50630 -20.76107 1.000 122.26048 223 GLU A N 1
ATOM 1781 C CA . GLU A 1 223 ? 72.64290 -46.79625 -21.10544 1.000 128.03104 223 GLU A CA 1
ATOM 1782 C C . GLU A 1 223 ? 73.27777 -47.44863 -19.87636 1.000 149.95531 223 GLU A C 1
ATOM 1783 O O . GLU A 1 223 ? 73.20531 -48.66827 -19.70011 1.000 164.75730 223 GLU A O 1
ATOM 1789 N N . LYS A 1 224 ? 73.91432 -46.64908 -19.02037 1.000 187.47165 224 LYS A N 1
ATOM 1790 C CA . LYS A 1 224 ? 74.41654 -47.13833 -17.73777 1.000 195.15019 224 LYS A CA 1
ATOM 1791 C C . LYS A 1 224 ? 73.28566 -47.65015 -16.85930 1.000 193.03299 224 LYS A C 1
ATOM 1792 O O . LYS A 1 224 ? 73.39162 -48.71718 -16.24645 1.000 194.54390 224 LYS A O 1
ATOM 1798 N N . SER A 1 225 ? 72.19642 -46.88559 -16.77311 1.000 169.95145 225 SER A N 1
ATOM 1799 C CA . SER A 1 225 ? 71.08235 -47.26347 -15.91259 1.000 161.44861 225 SER A CA 1
ATOM 1800 C C . SER A 1 225 ? 70.28327 -48.42761 -16.47315 1.000 154.79972 225 SER A C 1
ATOM 1801 O O . SER A 1 225 ? 69.49145 -49.02779 -15.73909 1.000 156.15472 225 SER A O 1
ATOM 1804 N N . SER A 1 226 ? 70.47376 -48.75445 -17.74940 1.000 146.05278 226 SER A N 1
ATOM 1805 C CA . SER A 1 226 ? 69.71713 -49.82826 -18.37313 1.000 143.65975 226 SER A CA 1
ATOM 1806 C C . SER A 1 226 ? 70.18614 -51.20866 -17.93203 1.000 146.67523 226 SER A C 1
ATOM 1807 O O . SER A 1 226 ? 69.45919 -52.18589 -18.14224 1.000 140.86618 226 SER A O 1
ATOM 1810 N N . ARG A 1 227 ? 71.37643 -51.31939 -17.32922 1.000 142.31505 227 ARG A N 1
ATOM 1811 C CA . ARG A 1 227 ? 71.80717 -52.62312 -16.83377 1.000 145.97318 227 ARG A CA 1
ATOM 1812 C C . ARG A 1 227 ? 70.99503 -53.04401 -15.61547 1.000 148.35948 227 ARG A C 1
ATOM 1813 O O . ARG A 1 227 ? 70.85368 -54.24349 -15.35426 1.000 148.02891 227 ARG A O 1
ATOM 1821 N N . GLU A 1 228 ? 70.46055 -52.08247 -14.86191 1.000 154.91734 228 GLU A N 1
ATOM 1822 C CA . GLU A 1 228 ? 69.55328 -52.39269 -13.76582 1.000 143.98431 228 GLU A CA 1
ATOM 1823 C C . GLU A 1 228 ? 68.16585 -52.69013 -14.31988 1.000 145.49474 228 GLU A C 1
ATOM 1824 O O . GLU A 1 228 ? 67.71903 -52.06504 -15.28672 1.000 151.93819 228 GLU A O 1
ATOM 1830 N N . ILE A 1 229 ? 67.48716 -53.65765 -13.70288 1.000 134.16414 229 ILE A N 1
ATOM 1831 C CA . ILE A 1 229 ? 66.18692 -54.08579 -14.20701 1.000 135.95944 229 ILE A CA 1
ATOM 1832 C C . ILE A 1 229 ? 65.08720 -53.09980 -13.81277 1.000 136.39372 229 ILE A C 1
ATOM 1833 O O . ILE A 1 229 ? 64.05764 -53.00797 -14.49691 1.000 147.63679 229 ILE A O 1
ATOM 1838 N N . SER A 1 230 ? 65.27768 -52.35091 -12.71934 1.000 136.55983 230 SER A N 1
ATOM 1839 C CA . SER A 1 230 ? 64.27085 -51.37666 -12.30660 1.000 136.40018 230 SER A CA 1
ATOM 1840 C C . SER A 1 230 ? 64.11608 -50.26201 -13.33414 1.000 139.35521 230 SER A C 1
ATOM 1841 O O . SER A 1 230 ? 63.04271 -49.65561 -13.43281 1.000 129.68130 230 SER A O 1
ATOM 1844 N N . PHE A 1 231 ? 65.17322 -49.97038 -14.09549 1.000 155.72214 231 PHE A N 1
ATOM 1845 C CA . PHE A 1 231 ? 65.08303 -49.04195 -15.21545 1.000 144.68745 231 PHE A CA 1
ATOM 1846 C C . PHE A 1 231 ? 64.70130 -49.73671 -16.51639 1.000 136.51611 231 PHE A C 1
ATOM 1847 O O . PHE A 1 231 ? 64.09877 -49.10836 -17.39580 1.000 137.23985 231 PHE A O 1
ATOM 1855 N N . ALA A 1 232 ? 65.03835 -51.02066 -16.66016 1.000 123.28584 232 ALA A N 1
ATOM 1856 C CA . ALA A 1 232 ? 64.68988 -51.74068 -17.88025 1.000 123.75677 232 ALA A CA 1
ATOM 1857 C C . ALA A 1 232 ? 63.18476 -51.95340 -17.98790 1.000 120.35703 232 ALA A C 1
ATOM 1858 O O . ALA A 1 232 ? 62.62598 -51.89661 -19.09020 1.000 131.05107 232 ALA A O 1
ATOM 1860 N N . ARG A 1 233 ? 62.50567 -52.18635 -16.85820 1.000 115.07788 233 ARG A N 1
ATOM 1861 C CA . ARG A 1 233 ? 61.05319 -52.33487 -16.91276 1.000 105.79353 233 ARG A CA 1
ATOM 1862 C C . ARG A 1 233 ? 60.38724 -51.03989 -17.36052 1.000 116.44649 233 ARG A C 1
ATOM 1863 O O . ARG A 1 233 ? 59.44098 -51.06021 -18.15674 1.000 132.96160 233 ARG A O 1
ATOM 1871 N N . LYS A 1 234 ? 60.88303 -49.90043 -16.87338 1.000 128.70010 234 LYS A N 1
ATOM 1872 C CA . LYS A 1 234 ? 60.31516 -48.61259 -17.25218 1.000 128.19992 234 LYS A CA 1
ATOM 1873 C C . LYS A 1 234 ? 60.63994 -48.27071 -18.69890 1.000 131.17831 234 LYS A C 1
ATOM 1874 O O . LYS A 1 234 ? 59.81270 -47.67326 -19.40049 1.000 143.51520 234 LYS A O 1
ATOM 1880 N N . LEU A 1 235 ? 61.82463 -48.66533 -19.16832 1.000 124.79388 235 LEU A N 1
ATOM 1881 C CA . LEU A 1 235 ? 62.16863 -48.46421 -20.56950 1.000 107.19660 235 LEU A CA 1
ATOM 1882 C C . LEU A 1 235 ? 61.28412 -49.31512 -21.47533 1.000 126.79101 235 LEU A C 1
ATOM 1883 O O . LEU A 1 235 ? 60.84644 -48.85578 -22.53492 1.000 130.99127 235 LEU A O 1
ATOM 1888 N N . ALA A 1 236 ? 60.97776 -50.54562 -21.05465 1.000 118.21364 236 ALA A N 1
ATOM 1889 C CA . ALA A 1 236 ? 60.05838 -51.38685 -21.81581 1.000 122.69949 236 ALA A CA 1
ATOM 1890 C C . ALA A 1 236 ? 58.64851 -50.80278 -21.82164 1.000 133.69652 236 ALA A C 1
ATOM 1891 O O . ALA A 1 236 ? 57.96633 -50.81234 -22.85749 1.000 158.36441 236 ALA A O 1
ATOM 1893 N N . LYS A 1 237 ? 58.19371 -50.30073 -20.66864 1.000 130.98774 237 LYS A N 1
ATOM 1894 C CA . LYS A 1 237 ? 56.89295 -49.64106 -20.59783 1.000 132.83995 237 LYS A CA 1
ATOM 1895 C C . LYS A 1 237 ? 56.81940 -48.46237 -21.55849 1.000 140.60870 237 LYS A C 1
ATOM 1896 O O . LYS A 1 237 ? 55.80675 -48.27056 -22.23975 1.000 148.44558 237 LYS A O 1
ATOM 1902 N N . ILE A 1 238 ? 57.87912 -47.65545 -21.62273 1.000 138.03478 238 ILE A N 1
ATOM 1903 C CA . ILE A 1 238 ? 57.87855 -46.53549 -22.55803 1.000 140.19140 238 ILE A CA 1
ATOM 1904 C C . ILE A 1 238 ? 57.89768 -47.04148 -23.99649 1.000 146.30089 238 ILE A C 1
ATOM 1905 O O . ILE A 1 238 ? 57.19094 -46.51400 -24.86378 1.000 143.05428 238 ILE A O 1
ATOM 1910 N N . SER A 1 239 ? 58.66272 -48.10407 -24.26098 1.000 164.58472 239 SER A N 1
ATOM 1911 C CA . SER A 1 239 ? 58.77254 -48.63031 -25.61714 1.000 166.95607 239 SER A CA 1
ATOM 1912 C C . SER A 1 239 ? 57.45168 -49.18674 -26.12616 1.000 169.72751 239 SER A C 1
ATOM 1913 O O . SER A 1 239 ? 57.19992 -49.16607 -27.33653 1.000 175.37693 239 SER A O 1
ATOM 1916 N N . LYS A 1 240 ? 56.59821 -49.68584 -25.23204 1.000 129.01936 240 LYS A N 1
ATOM 1917 C CA . LYS A 1 240 ? 55.36124 -50.31540 -25.67406 1.000 136.09515 240 LYS A CA 1
ATOM 1918 C C . LYS A 1 240 ? 54.10402 -49.49310 -25.42778 1.000 134.84817 240 LYS A C 1
ATOM 1919 O O . LYS A 1 240 ? 53.06763 -49.80179 -26.02414 1.000 149.98927 240 LYS A O 1
ATOM 1925 N N . HIS A 1 241 ? 54.15559 -48.46228 -24.58343 1.000 124.68137 241 HIS A N 1
ATOM 1926 C CA . HIS A 1 241 ? 52.92627 -47.76984 -24.21452 1.000 126.07703 241 HIS A CA 1
ATOM 1927 C C . HIS A 1 241 ? 53.02241 -46.25483 -24.17852 1.000 127.94758 241 HIS A C 1
ATOM 1928 O O . HIS A 1 241 ? 51.98510 -45.61120 -23.98833 1.000 129.49796 241 HIS A O 1
ATOM 1935 N N . SER A 1 242 ? 54.20111 -45.66474 -24.33618 1.000 113.27076 242 SER A N 1
ATOM 1936 C CA . SER A 1 242 ? 54.36355 -44.22638 -24.16892 1.000 112.15201 242 SER A CA 1
ATOM 1937 C C . SER A 1 242 ? 53.40554 -43.44811 -25.06330 1.000 127.80527 242 SER A C 1
ATOM 1938 O O . SER A 1 242 ? 53.48305 -43.56567 -26.29662 1.000 147.78094 242 SER A O 1
ATOM 1941 N N . PRO A 1 243 ? 52.49492 -42.65840 -24.49558 1.000 112.35574 243 PRO A N 1
ATOM 1942 C CA . PRO A 1 243 ? 51.68835 -41.74352 -25.30460 1.000 130.82692 243 PRO A CA 1
ATOM 1943 C C . PRO A 1 243 ? 52.40634 -40.46002 -25.68669 1.000 141.91784 243 PRO A C 1
ATOM 1944 O O . PRO A 1 243 ? 51.77447 -39.56315 -26.25297 1.000 151.08368 243 PRO A O 1
ATOM 1948 N N . VAL A 1 244 ? 53.70216 -40.36599 -25.39880 1.000 135.96017 244 VAL A N 1
ATOM 1949 C CA . VAL A 1 244 ? 54.51144 -39.19546 -25.70912 1.000 135.77311 244 VAL A CA 1
ATOM 1950 C C . VAL A 1 244 ? 55.56757 -39.51228 -26.76038 1.000 139.78862 244 VAL A C 1
ATOM 1951 O O . VAL A 1 244 ? 55.68233 -38.81209 -27.76769 1.000 157.73558 244 VAL A O 1
ATOM 1955 N N . LEU A 1 245 ? 56.35686 -40.55932 -26.53795 1.000 138.66417 245 LEU A N 1
ATOM 1956 C CA . LEU A 1 245 ? 57.33940 -40.95913 -27.53402 1.000 142.49450 245 LEU A CA 1
ATOM 1957 C C . LEU A 1 245 ? 56.65839 -41.44707 -28.80403 1.000 156.13539 245 LEU A C 1
ATOM 1958 O O . LEU A 1 245 ? 55.80304 -42.33655 -28.76139 1.000 154.14260 245 LEU A O 1
ATOM 1963 N N . GLY A 1 246 ? 57.03787 -40.85803 -29.93742 1.000 148.09701 246 GLY A N 1
ATOM 1964 C CA . GLY A 1 246 ? 56.48316 -41.23664 -31.21549 1.000 133.81534 246 GLY A CA 1
ATOM 1965 C C . GLY A 1 246 ? 55.14396 -40.62234 -31.54204 1.000 137.69054 246 GLY A C 1
ATOM 1966 O O . GLY A 1 246 ? 54.70374 -40.71439 -32.69457 1.000 169.99405 246 GLY A O 1
ATOM 1967 N N . LYS A 1 247 ? 54.47558 -40.00244 -30.57159 1.000 136.39821 247 LYS A N 1
ATOM 1968 C CA . LYS A 1 247 ? 53.19392 -39.34906 -30.80368 1.000 145.04427 247 LYS A CA 1
ATOM 1969 C C . LYS A 1 247 ? 53.33732 -37.83579 -30.92492 1.000 151.34310 247 LYS A C 1
ATOM 1970 O O . LYS A 1 247 ? 53.00201 -37.25552 -31.96203 1.000 169.82830 247 LYS A O 1
ATOM 1976 N N . ILE A 1 248 ? 53.81748 -37.18718 -29.88645 1.000 155.92517 248 ILE A N 1
ATOM 1977 C CA . ILE A 1 248 ? 54.00304 -35.74367 -29.90568 1.000 180.79856 248 ILE A CA 1
ATOM 1978 C C . ILE A 1 248 ? 55.40467 -35.46043 -30.43327 1.000 187.03961 248 ILE A C 1
ATOM 1979 O O . ILE A 1 248 ? 56.35136 -36.20405 -30.14815 1.000 167.86950 248 ILE A O 1
ATOM 1984 N N . ASP A 1 249 ? 55.53384 -34.41395 -31.24536 1.000 214.01177 249 ASP A N 1
ATOM 1985 C CA . ASP A 1 249 ? 56.81967 -34.07117 -31.83407 1.000 211.19980 249 ASP A CA 1
ATOM 1986 C C . ASP A 1 249 ? 57.80694 -33.60003 -30.76221 1.000 210.91789 249 ASP A C 1
ATOM 1987 O O . ASP A 1 249 ? 57.44395 -33.29905 -29.62143 1.000 210.86331 249 ASP A O 1
ATOM 1992 N N . THR A 1 250 ? 59.08441 -33.55383 -31.15342 1.000 200.59733 250 THR A N 1
ATOM 1993 C CA . THR A 1 250 ? 60.16302 -33.25657 -30.21165 1.000 191.90565 250 THR A CA 1
ATOM 1994 C C . THR A 1 250 ? 60.13619 -31.81085 -29.72518 1.000 200.40095 250 THR A C 1
ATOM 1995 O O . THR A 1 250 ? 60.34078 -31.55245 -28.53150 1.000 191.16056 250 THR A O 1
ATOM 1999 N N . LYS A 1 251 ? 59.89511 -30.85474 -30.62790 1.000 200.60828 251 LYS A N 1
ATOM 2000 C CA . LYS A 1 251 ? 59.88928 -29.44847 -30.22759 1.000 198.58204 251 LYS A CA 1
ATOM 2001 C C . LYS A 1 251 ? 58.80019 -29.16697 -29.20273 1.000 196.00184 251 LYS A C 1
ATOM 2002 O O . LYS A 1 251 ? 59.00227 -28.37841 -28.27055 1.000 195.39385 251 LYS A O 1
ATOM 2008 N N . THR A 1 252 ? 57.63184 -29.78857 -29.36684 1.000 190.33230 252 THR A N 1
ATOM 2009 C CA . THR A 1 252 ? 56.57864 -29.62634 -28.37294 1.000 188.71551 252 THR A CA 1
ATOM 2010 C C . THR A 1 252 ? 57.03356 -30.12978 -27.00916 1.000 188.34994 252 THR A C 1
ATOM 2011 O O . THR A 1 252 ? 56.72860 -29.51339 -25.98631 1.000 192.58577 252 THR A O 1
ATOM 2015 N N . ILE A 1 253 ? 57.77064 -31.24424 -26.97361 1.000 192.16898 253 ILE A N 1
ATOM 2016 C CA . ILE A 1 253 ? 58.27574 -31.76628 -25.70347 1.000 183.31441 253 ILE A CA 1
ATOM 2017 C C . ILE A 1 253 ? 59.28344 -30.80588 -25.08285 1.000 182.56266 253 ILE A C 1
ATOM 2018 O O . ILE A 1 253 ? 59.25484 -30.54509 -23.87038 1.000 173.08252 253 ILE A O 1
ATOM 2023 N N . ILE A 1 254 ? 60.18910 -30.26547 -25.90192 1.000 183.89330 254 ILE A N 1
ATOM 2024 C CA . ILE A 1 254 ? 61.18317 -29.32088 -25.39589 1.000 172.14985 254 ILE A CA 1
ATOM 2025 C C . ILE A 1 254 ? 60.49313 -28.09886 -24.80532 1.000 171.09994 254 ILE A C 1
ATOM 2026 O O . ILE A 1 254 ? 60.80080 -27.66515 -23.68766 1.000 148.91044 254 ILE A O 1
ATOM 2031 N N . ASP A 1 255 ? 59.54067 -27.53246 -25.55204 1.000 182.85933 255 ASP A N 1
ATOM 2032 C CA . ASP A 1 255 ? 58.81277 -26.35913 -25.08148 1.000 183.92570 255 ASP A CA 1
ATOM 2033 C C . ASP A 1 255 ? 57.98061 -26.67843 -23.84430 1.000 176.03417 255 ASP A C 1
ATOM 2034 O O . ASP A 1 255 ? 57.84078 -25.83599 -22.95464 1.000 184.62036 255 ASP A O 1
ATOM 2039 N N . TYR A 1 256 ? 57.38843 -27.87358 -23.78730 1.000 166.34469 256 TYR A N 1
ATOM 2040 C CA . TYR A 1 256 ? 56.64833 -28.29872 -22.60240 1.000 168.60214 256 TYR A CA 1
ATOM 2041 C C . TYR A 1 256 ? 57.53568 -28.27978 -21.36806 1.000 167.86086 256 TYR A C 1
ATOM 2042 O O . TYR A 1 256 ? 57.16240 -27.72288 -20.33043 1.000 169.31464 256 TYR A O 1
ATOM 2051 N N . VAL A 1 257 ? 58.71549 -28.89684 -21.46402 1.000 170.06377 257 VAL A N 1
ATOM 2052 C CA . VAL A 1 257 ? 59.66376 -28.87580 -20.35201 1.000 169.01173 257 VAL A CA 1
ATOM 2053 C C . VAL A 1 257 ? 60.03609 -27.44433 -19.99222 1.000 182.43213 257 VAL A C 1
ATOM 2054 O O . VAL A 1 257 ? 60.06821 -27.07195 -18.81562 1.000 185.94285 257 VAL A O 1
ATOM 2058 N N . SER A 1 258 ? 60.34904 -26.63000 -21.00123 1.000 186.36269 258 SER A N 1
ATOM 2059 C CA . SER A 1 258 ? 60.72051 -25.23723 -20.76112 1.000 180.05145 258 SER A CA 1
ATOM 2060 C C . SER A 1 258 ? 59.63706 -24.47543 -20.00515 1.000 190.01013 258 SER A C 1
ATOM 2061 O O . SER A 1 258 ? 59.91154 -23.85402 -18.97431 1.000 186.92587 258 SER A O 1
ATOM 2064 N N . GLN A 1 259 ? 58.39442 -24.53075 -20.49074 1.000 212.82470 259 GLN A N 1
ATOM 2065 C CA . GLN A 1 259 ? 57.31145 -23.75839 -19.88567 1.000 212.01104 259 GLN A CA 1
ATOM 2066 C C . GLN A 1 259 ? 56.89923 -24.32308 -18.53406 1.000 209.43114 259 GLN A C 1
ATOM 2067 O O . GLN A 1 259 ? 56.68013 -23.56820 -17.58057 1.000 213.83227 259 GLN A O 1
ATOM 2073 N N . HIS A 1 260 ? 56.75520 -25.64429 -18.44186 1.000 184.36716 260 HIS A N 1
ATOM 2074 C CA . HIS A 1 260 ? 56.35398 -26.28903 -17.19902 1.000 177.56077 260 HIS A CA 1
ATOM 2075 C C . HIS A 1 260 ? 57.34574 -25.89395 -16.11060 1.000 187.32580 260 HIS A C 1
ATOM 2076 O O . HIS A 1 260 ? 58.52764 -26.24858 -16.18684 1.000 191.21273 260 HIS A O 1
ATOM 2083 N N . LYS A 1 261 ? 56.88126 -25.13177 -15.11327 1.000 188.17395 261 LYS A N 1
ATOM 2084 C CA . LYS A 1 261 ? 57.78451 -24.61038 -14.08667 1.000 185.40750 261 LYS A CA 1
ATOM 2085 C C . LYS A 1 261 ? 58.47937 -25.73760 -13.33230 1.000 197.58115 261 LYS A C 1
ATOM 2086 O O . LYS A 1 261 ? 59.70237 -25.71498 -13.15359 1.000 204.06357 261 LYS A O 1
ATOM 2092 N N . TYR A 1 262 ? 57.71376 -26.72273 -12.85486 1.000 213.14272 262 TYR A N 1
ATOM 2093 C CA . TYR A 1 262 ? 58.32642 -27.79450 -12.07789 1.000 210.66854 262 TYR A CA 1
ATOM 2094 C C . TYR A 1 262 ? 59.21254 -28.65477 -12.96686 1.000 213.48863 262 TYR A C 1
ATOM 2095 O O . TYR A 1 262 ? 60.35181 -28.97262 -12.60467 1.000 220.05075 262 TYR A O 1
ATOM 2104 N N . LEU A 1 263 ? 58.69333 -29.05301 -14.13249 1.000 193.88987 263 LEU A N 1
ATOM 2105 C CA . LEU A 1 263 ? 59.45190 -29.91648 -15.02909 1.000 195.92318 263 LEU A CA 1
ATOM 2106 C C . LEU A 1 263 ? 60.77061 -29.26301 -15.42401 1.000 203.06220 263 LEU A C 1
ATOM 2107 O O . LEU A 1 263 ? 61.79570 -29.94258 -15.54368 1.000 212.16343 263 LEU A O 1
ATOM 2112 N N . SER A 1 264 ? 60.76300 -27.94379 -15.63836 1.000 204.40959 264 SER A N 1
ATOM 2113 C CA . SER A 1 264 ? 62.00209 -27.23884 -15.95988 1.000 206.49141 264 SER A CA 1
ATOM 2114 C C . SER A 1 264 ? 62.99275 -27.29646 -14.80010 1.000 213.88626 264 SER A C 1
ATOM 2115 O O . SER A 1 264 ? 64.20241 -27.44518 -15.01247 1.000 221.04014 264 SER A O 1
ATOM 2118 N N . ALA A 1 265 ? 62.49726 -27.16612 -13.56508 1.000 221.39936 265 ALA A N 1
ATOM 2119 C CA . ALA A 1 265 ? 63.35476 -27.22870 -12.38506 1.000 209.86456 265 ALA A CA 1
ATOM 2120 C C . ALA A 1 265 ? 63.78145 -28.65246 -12.05915 1.000 220.66096 265 ALA A C 1
ATOM 2121 O O . ALA A 1 265 ? 64.82546 -28.84641 -11.42931 1.000 217.57019 265 ALA A O 1
ATOM 2123 N N . ILE A 1 266 ? 63.00499 -29.64877 -12.48340 1.000 217.42184 266 ILE A N 1
ATOM 2124 C CA . ILE A 1 266 ? 63.35197 -31.03963 -12.21622 1.000 214.67945 266 ILE A CA 1
ATOM 2125 C C . ILE A 1 266 ? 64.23329 -31.58929 -13.34548 1.000 217.99446 266 ILE A C 1
ATOM 2126 O O . ILE A 1 266 ? 65.28284 -32.18383 -13.07479 1.000 219.84956 266 ILE A O 1
ATOM 2131 N N . LEU A 1 267 ? 63.88553 -31.30422 -14.60583 1.000 200.99178 267 LEU A N 1
ATOM 2132 C CA . LEU A 1 267 ? 64.61141 -31.75327 -15.79568 1.000 191.18833 267 LEU A CA 1
ATOM 2133 C C . LEU A 1 267 ? 65.34040 -30.54038 -16.36359 1.000 191.16932 267 LEU A C 1
ATOM 2134 O O . LEU A 1 267 ? 64.70563 -29.65236 -16.94150 1.000 195.59890 267 LEU A O 1
ATOM 2139 N N . GLN A 1 268 ? 66.65699 -30.46694 -16.18411 1.000 172.41923 268 GLN A N 1
ATOM 2140 C CA . GLN A 1 268 ? 67.35086 -29.30114 -16.69943 1.000 168.16888 268 GLN A CA 1
ATOM 2141 C C . GLN A 1 268 ? 67.34305 -29.36720 -18.22239 1.000 180.08295 268 GLN A C 1
ATOM 2142 O O . GLN A 1 268 ? 67.34736 -30.44602 -18.82444 1.000 182.56052 268 GLN A O 1
ATOM 2148 N N . ILE A 1 269 ? 67.32736 -28.19905 -18.84348 1.000 189.21859 269 ILE A N 1
ATOM 2149 C CA . ILE A 1 269 ? 67.25310 -28.08376 -20.29220 1.000 193.31119 269 ILE A CA 1
ATOM 2150 C C . ILE A 1 269 ? 68.65335 -27.90391 -20.86081 1.000 186.77060 269 ILE A C 1
ATOM 2151 O O . ILE A 1 269 ? 69.58555 -27.48739 -20.16835 1.000 174.76191 269 ILE A O 1
ATOM 2156 N N . ASN A 1 270 ? 68.80509 -28.22419 -22.14645 1.000 189.91493 270 ASN A N 1
ATOM 2157 C CA . ASN A 1 270 ? 70.11455 -28.17845 -22.77733 1.000 190.75060 270 ASN A CA 1
ATOM 2158 C C . ASN A 1 270 ? 70.59076 -26.73987 -22.91938 1.000 196.04094 270 ASN A C 1
ATOM 2159 O O . ASN A 1 270 ? 69.79529 -25.79682 -22.95695 1.000 201.93788 270 ASN A O 1
ATOM 2164 N N . GLU A 1 271 ? 71.91660 -26.58001 -22.99606 1.000 192.22299 271 GLU A N 1
ATOM 2165 C CA . GLU A 1 271 ? 72.49254 -25.24830 -23.10662 1.000 193.62192 271 GLU A CA 1
ATOM 2166 C C . GLU A 1 271 ? 72.10679 -24.59316 -24.42379 1.000 206.39374 271 GLU A C 1
ATOM 2167 O O . GLU A 1 271 ? 72.11942 -23.36218 -24.51848 1.000 222.07733 271 GLU A O 1
ATOM 2173 N N . ALA A 1 272 ? 71.76706 -25.39233 -25.43726 1.000 197.33270 272 ALA A N 1
ATOM 2174 C CA . ALA A 1 272 ? 71.21829 -24.88113 -26.68468 1.000 197.96526 272 ALA A CA 1
ATOM 2175 C C . ALA A 1 272 ? 69.69661 -24.90971 -26.59486 1.000 207.89831 272 ALA A C 1
ATOM 2176 O O . ALA A 1 272 ? 69.09724 -24.02091 -25.98433 1.000 215.35082 272 ALA A O 1
ATOM 2178 N N . GLY A 1 273 ? 69.04899 -25.90611 -27.19158 1.000 211.64510 273 GLY A N 1
ATOM 2179 C CA . GLY A 1 273 ? 67.60971 -25.97760 -27.02949 1.000 212.48368 273 GLY A CA 1
ATOM 2180 C C . GLY A 1 273 ? 66.84916 -26.90757 -27.95188 1.000 225.53464 273 GLY A C 1
ATOM 2181 O O . GLY A 1 273 ? 65.64112 -26.74278 -28.13802 1.000 226.63385 273 GLY A O 1
ATOM 2182 N N . ASP A 1 274 ? 67.52793 -27.89196 -28.52978 1.000 261.28942 274 ASP A N 1
ATOM 2183 C CA . ASP A 1 274 ? 66.87766 -28.88259 -29.37254 1.000 261.34308 274 ASP A CA 1
ATOM 2184 C C . ASP A 1 274 ? 67.01051 -30.28730 -28.81635 1.000 258.57942 274 ASP A C 1
ATOM 2185 O O . ASP A 1 274 ? 66.36313 -31.20712 -29.32822 1.000 259.00461 274 ASP A O 1
ATOM 2190 N N . LYS A 1 275 ? 67.82841 -30.47370 -27.79104 1.000 228.58100 275 LYS A N 1
ATOM 2191 C CA . LYS A 1 275 ? 68.04106 -31.75238 -27.14483 1.000 213.39619 275 LYS A CA 1
ATOM 2192 C C . LYS A 1 275 ? 67.95447 -31.51390 -25.64896 1.000 211.70004 275 LYS A C 1
ATOM 2193 O O . LYS A 1 275 ? 67.78842 -30.38073 -25.19612 1.000 201.40980 275 LYS A O 1
ATOM 2199 N N . LEU A 1 276 ? 67.97152 -32.59196 -24.88006 1.000 210.01589 276 LEU A N 1
ATOM 2200 C CA . LEU A 1 276 ? 67.90003 -32.48037 -23.43455 1.000 201.88504 276 LEU A CA 1
ATOM 2201 C C . LEU A 1 276 ? 69.18249 -33.02266 -22.81648 1.000 199.47733 276 LEU A C 1
ATOM 2202 O O . LEU A 1 276 ? 69.89795 -33.82326 -23.42074 1.000 198.25857 276 LEU A O 1
ATOM 2207 N N . LEU A 1 277 ? 69.48585 -32.56804 -21.60708 1.000 182.34915 277 LEU A N 1
ATOM 2208 C CA . LEU A 1 277 ? 70.67116 -33.02623 -20.88274 1.000 178.94496 277 LEU A CA 1
ATOM 2209 C C . LEU A 1 277 ? 70.18602 -33.81527 -19.66917 1.000 174.24531 277 LEU A C 1
ATOM 2210 O O . LEU A 1 277 ? 69.83049 -33.22590 -18.64572 1.000 175.08583 277 LEU A O 1
ATOM 2215 N N . ILE A 1 278 ? 70.14529 -35.14469 -19.79072 1.000 170.88891 278 ILE A N 1
ATOM 2216 C CA . ILE A 1 278 ? 69.57778 -36.03422 -18.77214 1.000 152.99434 278 ILE A CA 1
ATOM 2217 C C . ILE A 1 278 ? 70.54699 -37.19843 -18.53899 1.000 140.11327 278 ILE A C 1
ATOM 2218 O O . ILE A 1 278 ? 70.55988 -38.16349 -19.31221 1.000 132.22878 278 ILE A O 1
ATOM 2223 N N . LYS A 1 279 ? 71.34294 -37.13545 -17.44885 1.000 148.54118 279 LYS A N 1
ATOM 2224 C CA . LYS A 1 279 ? 72.33162 -38.18208 -17.13852 1.000 144.52193 279 LYS A CA 1
ATOM 2225 C C . LYS A 1 279 ? 72.26093 -38.76895 -15.72737 1.000 148.48497 279 LYS A C 1
ATOM 2226 O O . LYS A 1 279 ? 72.50067 -39.96925 -15.56506 1.000 151.84509 279 LYS A O 1
ATOM 2232 N N . THR A 1 280 ? 71.96763 -37.96721 -14.70395 1.000 146.55239 280 THR A N 1
ATOM 2233 C CA . THR A 1 280 ? 72.00793 -38.47637 -13.33561 1.000 128.11330 280 THR A CA 1
ATOM 2234 C C . THR A 1 280 ? 70.79525 -39.36479 -13.04523 1.000 130.79320 280 THR A C 1
ATOM 2235 O O . THR A 1 280 ? 69.75989 -39.28486 -13.70849 1.000 154.73374 280 THR A O 1
ATOM 2239 N N . LYS A 1 281 ? 70.93722 -40.21671 -12.02234 1.000 124.85567 281 LYS A N 1
ATOM 2240 C CA . LYS A 1 281 ? 69.92686 -41.23560 -11.72057 1.000 112.17031 281 LYS A CA 1
ATOM 2241 C C . LYS A 1 281 ? 68.53849 -40.63866 -11.50608 1.000 113.61180 281 LYS A C 1
ATOM 2242 O O . LYS A 1 281 ? 67.53858 -41.13499 -12.04230 1.000 137.00775 281 LYS A O 1
ATOM 2248 N N . THR A 1 282 ? 68.45281 -39.58278 -10.70129 1.000 125.36485 282 THR A N 1
ATOM 2249 C CA . THR A 1 282 ? 67.15726 -38.95505 -10.46319 1.000 140.00791 282 THR A CA 1
ATOM 2250 C C . THR A 1 282 ? 66.62619 -38.26431 -11.71489 1.000 150.50164 282 THR A C 1
ATOM 2251 O O . THR A 1 282 ? 65.44803 -38.38763 -12.03673 1.000 155.48846 282 THR A O 1
ATOM 2255 N N . SER A 1 283 ? 67.46441 -37.51908 -12.43013 1.000 164.37534 283 SER A N 1
ATOM 2256 C CA . SER A 1 283 ? 67.00230 -36.89080 -13.66923 1.000 168.20160 283 SER A CA 1
ATOM 2257 C C . SER A 1 283 ? 66.57200 -37.94076 -14.68965 1.000 166.35712 283 SER A C 1
ATOM 2258 O O . SER A 1 283 ? 65.59734 -37.74057 -15.42202 1.000 167.86914 283 SER A O 1
ATOM 2261 N N . GLN A 1 284 ? 67.30186 -39.05693 -14.77434 1.000 136.93774 284 GLN A N 1
ATOM 2262 C CA . GLN A 1 284 ? 66.85862 -40.16008 -15.62721 1.000 136.12448 284 GLN A CA 1
ATOM 2263 C C . GLN A 1 284 ? 65.47330 -40.64083 -15.21766 1.000 133.97456 284 GLN A C 1
ATOM 2264 O O . GLN A 1 284 ? 64.59270 -40.80468 -16.06503 1.000 142.56345 284 GLN A O 1
ATOM 2270 N N . LYS A 1 285 ? 65.26518 -40.88096 -13.91849 1.000 131.05934 285 LYS A N 1
ATOM 2271 C CA . LYS A 1 285 ? 63.95628 -41.33357 -13.45103 1.000 132.18599 285 LYS A CA 1
ATOM 2272 C C . LYS A 1 285 ? 62.86397 -40.31232 -13.78163 1.000 141.00517 285 LYS A C 1
ATOM 2273 O O . LYS A 1 285 ? 61.74696 -40.68622 -14.15574 1.000 141.33288 285 LYS A O 1
ATOM 2279 N N . HIS A 1 286 ? 63.17914 -39.01828 -13.69026 1.000 147.47711 286 HIS A N 1
ATOM 2280 C CA . HIS A 1 286 ? 62.19464 -37.98313 -13.99730 1.000 149.70034 286 HIS A CA 1
ATOM 2281 C C . HIS A 1 286 ? 61.86171 -37.96270 -15.48466 1.000 150.13004 286 HIS A C 1
ATOM 2282 O O . HIS A 1 286 ? 60.69685 -37.85833 -15.86623 1.000 143.19807 286 HIS A O 1
ATOM 2289 N N . PHE A 1 287 ? 62.87544 -38.06580 -16.34315 1.000 175.81579 287 PHE A N 1
ATOM 2290 C CA . PHE A 1 287 ? 62.63337 -38.11320 -17.78438 1.000 170.35446 287 PHE A CA 1
ATOM 2291 C C . PHE A 1 287 ? 61.84585 -39.36631 -18.16037 1.000 161.98546 287 PHE A C 1
ATOM 2292 O O . PHE A 1 287 ? 60.98477 -39.33360 -19.05144 1.000 163.61065 287 PHE A O 1
ATOM 2300 N N . ILE A 1 288 ? 62.11607 -40.47637 -17.46854 1.000 129.53106 288 ILE A N 1
ATOM 2301 C CA . ILE A 1 288 ? 61.36055 -41.70952 -17.67411 1.000 129.23140 288 ILE A CA 1
ATOM 2302 C C . ILE A 1 288 ? 59.89321 -41.47738 -17.34130 1.000 125.59960 288 ILE A C 1
ATOM 2303 O O . ILE A 1 288 ? 58.99523 -41.80547 -18.12590 1.000 131.87550 288 ILE A O 1
ATOM 2308 N N . LYS A 1 289 ? 59.63431 -40.87720 -16.17681 1.000 135.41376 289 LYS A N 1
ATOM 2309 C CA . LYS A 1 289 ? 58.27424 -40.53473 -15.77954 1.000 141.11522 289 LYS A CA 1
ATOM 2310 C C . LYS A 1 289 ? 57.67192 -39.45867 -16.67118 1.000 139.63213 289 LYS A C 1
ATOM 2311 O O . LYS A 1 289 ? 56.44707 -39.29533 -16.69296 1.000 152.09574 289 LYS A O 1
ATOM 2317 N N . LEU A 1 290 ? 58.50947 -38.73880 -17.41516 1.000 127.54720 290 LEU A N 1
ATOM 2318 C CA . LEU A 1 290 ? 58.02362 -37.76400 -18.38113 1.000 130.99719 290 LEU A CA 1
ATOM 2319 C C . LEU A 1 290 ? 57.45682 -38.46549 -19.60556 1.000 132.55432 290 LEU A C 1
ATOM 2320 O O . LEU A 1 290 ? 56.29794 -38.24393 -19.97386 1.000 149.10299 290 LEU A O 1
ATOM 2325 N N . MET A 1 291 ? 58.24642 -39.34711 -20.22793 1.000 118.86066 291 MET A N 1
ATOM 2326 C CA . MET A 1 291 ? 57.70341 -40.12659 -21.33656 1.000 128.96050 291 MET A CA 1
ATOM 2327 C C . MET A 1 291 ? 56.57886 -41.05018 -20.88755 1.000 134.14150 291 MET A C 1
ATOM 2328 O O . MET A 1 291 ? 55.82598 -41.54718 -21.73150 1.000 147.97576 291 MET A O 1
ATOM 2333 N N . SER A 1 292 ? 56.44531 -41.29142 -19.58653 1.000 137.36007 292 SER A N 1
ATOM 2334 C CA . SER A 1 292 ? 55.31971 -42.05394 -19.06538 1.000 144.28251 292 SER A CA 1
ATOM 2335 C C . SER A 1 292 ? 54.06946 -41.20660 -18.84571 1.000 161.58651 292 SER A C 1
ATOM 2336 O O . SER A 1 292 ? 53.04587 -41.75277 -18.41960 1.000 159.91001 292 SER A O 1
ATOM 2339 N N . ASP A 1 293 ? 54.12603 -39.90087 -19.12987 1.000 205.12729 293 ASP A N 1
ATOM 2340 C CA . ASP A 1 293 ? 53.00442 -38.97868 -18.92063 1.000 209.94776 293 ASP A CA 1
ATOM 2341 C C . ASP A 1 293 ? 52.52652 -38.97813 -17.46823 1.000 208.19112 293 ASP A C 1
ATOM 2342 O O . ASP A 1 293 ? 51.34114 -38.77304 -17.19484 1.000 210.78819 293 ASP A O 1
ATOM 2347 N N . ASP A 1 294 ? 53.44412 -39.20152 -16.52269 1.000 185.74868 294 ASP A N 1
ATOM 2348 C CA . ASP A 1 294 ? 53.09719 -39.22223 -15.10493 1.000 170.41515 294 ASP A CA 1
ATOM 2349 C C . ASP A 1 294 ? 52.96911 -37.83470 -14.49228 1.000 162.12304 294 ASP A C 1
ATOM 2350 O O . ASP A 1 294 ? 52.46556 -37.71833 -13.37077 1.000 169.56353 294 ASP A O 1
ATOM 2355 N N . TYR A 1 295 ? 53.40999 -36.79074 -15.18623 1.000 164.74536 295 TYR A N 1
ATOM 2356 C CA . TYR A 1 295 ? 53.31217 -35.42008 -14.68891 1.000 161.32124 295 TYR A CA 1
ATOM 2357 C C . TYR A 1 295 ? 51.94821 -34.86885 -15.08420 1.000 180.60815 295 TYR A C 1
ATOM 2358 O O . TYR A 1 295 ? 51.73415 -34.46440 -16.23045 1.000 193.19184 295 TYR A O 1
ATOM 2367 N N . LEU A 1 296 ? 51.02304 -34.84624 -14.12804 1.000 178.39332 296 LEU A N 1
ATOM 2368 C CA . LEU A 1 296 ? 49.63452 -34.49934 -14.38658 1.000 182.92873 296 LEU A CA 1
ATOM 2369 C C . LEU A 1 296 ? 49.19507 -33.35608 -13.48396 1.000 188.78267 296 LEU A C 1
ATOM 2370 O O . LEU A 1 296 ? 49.57013 -33.29052 -12.30640 1.000 187.07105 296 LEU A O 1
ATOM 2375 N N . GLN A 1 297 ? 48.37895 -32.47114 -14.04993 1.000 195.40747 297 GLN A N 1
ATOM 2376 C CA . GLN A 1 297 ? 47.84086 -31.30357 -13.36876 1.000 195.78569 297 GLN A CA 1
ATOM 2377 C C . GLN A 1 297 ? 46.36696 -31.52950 -13.06043 1.000 197.88176 297 GLN A C 1
ATOM 2378 O O . GLN A 1 297 ? 45.63304 -32.10140 -13.87331 1.000 201.65636 297 GLN A O 1
ATOM 2384 N N . SER A 1 298 ? 45.93963 -31.08905 -11.87984 1.000 204.32751 298 SER A N 1
ATOM 2385 C CA . SER A 1 298 ? 44.54565 -31.24390 -11.49207 1.000 209.07833 298 SER A CA 1
ATOM 2386 C C . SER A 1 298 ? 43.67181 -30.23834 -12.22935 1.000 219.64564 298 SER A C 1
ATOM 2387 O O . SER A 1 298 ? 44.01210 -29.05875 -12.34275 1.000 216.28216 298 SER A O 1
ATOM 2390 N N . ASP A 1 299 ? 42.53948 -30.71630 -12.73991 1.000 228.21220 299 ASP A N 1
ATOM 2391 C CA . ASP A 1 299 ? 41.55512 -29.85150 -13.37686 1.000 229.57657 299 ASP A CA 1
ATOM 2392 C C . ASP A 1 299 ? 40.63422 -29.15711 -12.38286 1.000 226.73717 299 ASP A C 1
ATOM 2393 O O . ASP A 1 299 ? 39.81491 -28.33024 -12.79817 1.000 225.86823 299 ASP A O 1
ATOM 2398 N N . LEU A 1 300 ? 40.74165 -29.47102 -11.09216 1.000 221.17433 300 LEU A N 1
ATOM 2399 C CA . LEU A 1 300 ? 39.96360 -28.80669 -10.05450 1.000 209.39941 300 LEU A CA 1
ATOM 2400 C C . LEU A 1 300 ? 40.84755 -27.97756 -9.13209 1.000 195.41411 300 LEU A C 1
ATOM 2401 O O . LEU A 1 300 ? 40.68711 -26.75626 -9.04965 1.000 190.78382 300 LEU A O 1
ATOM 2406 N N . THR A 1 301 ? 41.78641 -28.61819 -8.43300 1.000 190.00361 301 THR A N 1
ATOM 2407 C CA . THR A 1 301 ? 42.66226 -27.92233 -7.49992 1.000 184.74908 301 THR A CA 1
ATOM 2408 C C . THR A 1 301 ? 43.87883 -27.30328 -8.17455 1.000 193.16109 301 THR A C 1
ATOM 2409 O O . THR A 1 301 ? 44.59567 -26.53427 -7.52471 1.000 197.75453 301 THR A O 1
ATOM 2413 N N . LYS A 1 302 ? 44.12745 -27.62240 -9.44739 1.000 192.23237 302 LYS A N 1
ATOM 2414 C CA . LYS A 1 302 ? 45.24865 -27.06108 -10.20522 1.000 183.97704 302 LYS A CA 1
ATOM 2415 C C . LYS A 1 302 ? 46.58502 -27.31412 -9.50707 1.000 185.02197 302 LYS A C 1
ATOM 2416 O O . LYS A 1 302 ? 47.44579 -26.43446 -9.43629 1.000 189.79957 302 LYS A O 1
ATOM 2422 N N . ILE A 1 303 ? 46.76124 -28.52417 -8.98100 1.000 180.70981 303 ILE A N 1
ATOM 2423 C CA . ILE A 1 303 ? 48.00100 -28.93092 -8.32896 1.000 187.54537 303 ILE A CA 1
ATOM 2424 C C . ILE A 1 303 ? 48.64146 -30.02895 -9.16710 1.000 190.03634 303 ILE A C 1
ATOM 2425 O O . ILE A 1 303 ? 47.96265 -30.97296 -9.59122 1.000 190.20982 303 ILE A O 1
ATOM 2430 N N . ILE A 1 304 ? 49.94578 -29.90060 -9.40969 1.000 195.82927 304 ILE A N 1
ATOM 2431 C CA . ILE A 1 304 ? 50.69021 -30.89490 -10.17328 1.000 193.93011 304 ILE A CA 1
ATOM 2432 C C . ILE A 1 304 ? 51.09321 -32.03542 -9.24783 1.000 192.43462 304 ILE A C 1
ATOM 2433 O O . ILE A 1 304 ? 51.37082 -31.83356 -8.05863 1.000 182.52053 304 ILE A O 1
ATOM 2438 N N . TYR A 1 305 ? 51.11150 -33.25371 -9.78827 1.000 203.41011 305 TYR A N 1
ATOM 2439 C CA . TYR A 1 305 ? 51.36792 -34.43276 -8.97295 1.000 198.38823 305 TYR A CA 1
ATOM 2440 C C . TYR A 1 305 ? 52.34244 -35.36021 -9.68640 1.000 199.53101 305 TYR A C 1
ATOM 2441 O O . TYR A 1 305 ? 52.72920 -35.13113 -10.83638 1.000 204.30391 305 TYR A O 1
ATOM 2450 N N . MET A 1 306 ? 52.74310 -36.41765 -8.97813 1.000 196.90925 306 MET A N 1
ATOM 2451 C CA . MET A 1 306 ? 53.64956 -37.44562 -9.49298 1.000 203.03393 306 MET A CA 1
ATOM 2452 C C . MET A 1 306 ? 52.95104 -38.79632 -9.36669 1.000 197.60641 306 MET A C 1
ATOM 2453 O O . MET A 1 306 ? 52.90337 -39.37791 -8.27924 1.000 193.07254 306 MET A O 1
ATOM 2458 N N . SER A 1 307 ? 52.42313 -39.29735 -10.48157 1.000 171.73710 307 SER A N 1
ATOM 2459 C CA . SER A 1 307 ? 51.63589 -40.52756 -10.49035 1.000 160.19045 307 SER A CA 1
ATOM 2460 C C . SER A 1 307 ? 52.54724 -41.74936 -10.54338 1.000 159.49527 307 SER A C 1
ATOM 2461 O O . SER A 1 307 ? 53.19407 -42.00760 -11.56396 1.000 160.53589 307 SER A O 1
ATOM 2464 N N . ILE A 1 308 ? 52.59759 -42.50486 -9.44285 1.000 154.99947 308 ILE A N 1
ATOM 2465 C CA . ILE A 1 308 ? 53.28974 -43.79037 -9.45453 1.000 141.93160 308 ILE A CA 1
ATOM 2466 C C . ILE A 1 308 ? 52.50291 -44.80893 -10.27130 1.000 147.73748 308 ILE A C 1
ATOM 2467 O O . ILE A 1 308 ? 53.07906 -45.59203 -11.03623 1.000 154.86003 308 ILE A O 1
ATOM 2472 N N . ALA A 1 309 ? 51.17916 -44.82142 -10.11519 1.000 139.41704 309 ALA A N 1
ATOM 2473 C CA . ALA A 1 309 ? 50.29277 -45.71669 -10.84522 1.000 146.18910 309 ALA A CA 1
ATOM 2474 C C . ALA A 1 309 ? 49.10787 -44.92697 -11.38395 1.000 164.34102 309 ALA A C 1
ATOM 2475 O O . ALA A 1 309 ? 48.55575 -44.07436 -10.68209 1.000 164.24972 309 ALA A O 1
ATOM 2477 N N . LYS A 1 310 ? 48.72702 -45.20118 -12.63379 1.000 171.85311 310 LYS A N 1
ATOM 2478 C CA . LYS A 1 310 ? 47.62256 -44.48944 -13.26622 1.000 162.27466 310 LYS A CA 1
ATOM 2479 C C . LYS A 1 310 ? 46.88834 -45.42351 -14.22164 1.000 168.15228 310 LYS A C 1
ATOM 2480 O O . LYS A 1 310 ? 47.40530 -46.47275 -14.61450 1.000 158.60642 310 LYS A O 1
ATOM 2486 N N . ASP A 1 311 ? 45.67580 -45.01378 -14.60728 1.000 195.15695 311 ASP A N 1
ATOM 2487 C CA . ASP A 1 311 ? 44.82996 -45.77830 -15.52158 1.000 197.08292 311 ASP A CA 1
ATOM 2488 C C . ASP A 1 311 ? 43.99694 -44.84051 -16.38755 1.000 202.23368 311 ASP A C 1
ATOM 2489 O O . ASP A 1 311 ? 43.34737 -43.92958 -15.86482 1.000 206.41925 311 ASP A O 1
ATOM 2494 N N . ARG A 1 312 ? 44.02077 -45.06451 -17.70316 1.000 188.79651 312 ARG A N 1
ATOM 2495 C CA . ARG A 1 312 ? 43.14496 -44.32995 -18.61102 1.000 198.99268 312 ARG A CA 1
ATOM 2496 C C . ARG A 1 312 ? 41.67742 -44.63546 -18.31722 1.000 209.99729 312 ARG A C 1
ATOM 2497 O O . ARG A 1 312 ? 41.30691 -45.77676 -18.02649 1.000 216.96053 312 ARG A O 1
ATOM 2505 N N . LEU A 1 313 ? 40.84443 -43.59302 -18.33471 1.000 213.34212 313 LEU A N 1
ATOM 2506 C CA . LEU A 1 313 ? 39.43417 -43.74451 -17.99181 1.000 225.18398 313 LEU A CA 1
ATOM 2507 C C . LEU A 1 313 ? 38.52005 -43.87568 -19.20247 1.000 247.77996 313 LEU A C 1
ATOM 2508 O O . LEU A 1 313 ? 37.43519 -44.45536 -19.08607 1.000 255.60668 313 LEU A O 1
ATOM 2513 N N . ASP A 1 314 ? 38.93376 -43.35274 -20.35782 1.000 270.37421 314 ASP A N 1
ATOM 2514 C CA . ASP A 1 314 ? 38.09199 -43.35437 -21.54999 1.000 274.01350 314 ASP A CA 1
ATOM 2515 C C . ASP A 1 314 ? 37.90123 -44.74857 -22.13676 1.000 269.52479 314 ASP A C 1
ATOM 2516 O O . ASP A 1 314 ? 36.98369 -44.94552 -22.94138 1.000 270.99038 314 ASP A O 1
ATOM 2521 N N . GLU A 1 315 ? 38.72810 -45.71531 -21.74857 1.000 235.41978 315 GLU A N 1
ATOM 2522 C CA . GLU A 1 315 ? 38.62043 -47.07069 -22.28050 1.000 231.23507 315 GLU A CA 1
ATOM 2523 C C . GLU A 1 315 ? 38.06519 -48.04157 -21.24309 1.000 223.84442 315 GLU A C 1
ATOM 2524 O O . GLU A 1 315 ? 37.41939 -47.63675 -20.27792 1.000 216.15378 315 GLU A O 1
ATOM 2530 N N . MET B 1 1 ? 62.12686 -35.67849 7.21665 1.000 161.34674 1 MET K N 1
ATOM 2531 C CA . MET B 1 1 ? 63.32929 -36.45335 6.92992 1.000 171.53449 1 MET K CA 1
ATOM 2532 C C . MET B 1 1 ? 63.13327 -37.26049 5.64388 1.000 169.86773 1 MET K C 1
ATOM 2533 O O . MET B 1 1 ? 62.35859 -38.21715 5.60709 1.000 161.08526 1 MET K O 1
ATOM 2538 N N . THR B 1 2 ? 63.84904 -36.85755 4.59431 1.000 172.35094 2 THR K N 1
ATOM 2539 C CA . THR B 1 2 ? 63.56614 -37.29098 3.23169 1.000 166.41777 2 THR K CA 1
ATOM 2540 C C . THR B 1 2 ? 63.95437 -38.75812 3.02663 1.000 163.55346 2 THR K C 1
ATOM 2541 O O . THR B 1 2 ? 64.51457 -39.41773 3.90694 1.000 169.40609 2 THR K O 1
ATOM 2545 N N . THR B 1 3 ? 63.63801 -39.27762 1.83490 1.000 146.13755 3 THR K N 1
ATOM 2546 C CA . THR B 1 3 ? 63.97097 -40.66516 1.52118 1.000 133.44121 3 THR K CA 1
ATOM 2547 C C . THR B 1 3 ? 65.47416 -40.85111 1.36044 1.000 134.17412 3 THR K C 1
ATOM 2548 O O . THR B 1 3 ? 66.02204 -41.88401 1.76104 1.000 135.81170 3 THR K O 1
ATOM 2552 N N . GLN B 1 4 ? 66.15246 -39.87870 0.74596 1.000 136.05674 4 GLN K N 1
ATOM 2553 C CA . GLN B 1 4 ? 67.60169 -39.97251 0.59313 1.000 143.82520 4 GLN K CA 1
ATOM 2554 C C . GLN B 1 4 ? 68.29940 -40.00437 1.94745 1.000 155.80372 4 GLN K C 1
ATOM 2555 O O . GLN B 1 4 ? 69.30447 -40.70752 2.12563 1.000 166.69950 4 GLN K O 1
ATOM 2561 N N . GLN B 1 5 ? 67.76801 -39.26367 2.92157 1.000 160.44554 5 GLN K N 1
ATOM 2562 C CA . GLN B 1 5 ? 68.35665 -39.27517 4.25492 1.000 163.99571 5 GLN K CA 1
ATOM 2563 C C . GLN B 1 5 ? 68.16626 -40.63384 4.91820 1.000 159.38204 5 GLN K C 1
ATOM 2564 O O . GLN B 1 5 ? 69.07081 -41.13669 5.59927 1.000 172.92242 5 GLN K O 1
ATOM 2570 N N . LEU B 1 6 ? 67.01420 -41.26632 4.68680 1.000 150.12691 6 LEU K N 1
ATOM 2571 C CA . LEU B 1 6 ? 66.83517 -42.64482 5.12441 1.000 146.83124 6 LEU K CA 1
ATOM 2572 C C . LEU B 1 6 ? 67.83740 -43.56674 4.45043 1.000 148.26738 6 LEU K C 1
ATOM 2573 O O . LEU B 1 6 ? 68.41179 -44.45039 5.09661 1.000 153.44354 6 LEU K O 1
ATOM 2578 N N . LYS B 1 7 ? 68.07391 -43.36583 3.15456 1.000 134.09906 7 LYS K N 1
ATOM 2579 C CA . LYS B 1 7 ? 69.00852 -44.22886 2.44667 1.000 127.81094 7 LYS K CA 1
ATOM 2580 C C . LYS B 1 7 ? 70.40867 -44.11608 3.03436 1.000 159.82647 7 LYS K C 1
ATOM 2581 O O . LYS B 1 7 ? 71.08565 -45.13168 3.24406 1.000 156.63904 7 LYS K O 1
ATOM 2587 N N . GLU B 1 8 ? 70.84566 -42.89305 3.35285 1.000 237.63701 8 GLU K N 1
ATOM 2588 C CA . GLU B 1 8 ? 72.20845 -42.75007 3.85630 1.000 239.24731 8 GLU K CA 1
ATOM 2589 C C . GLU B 1 8 ? 72.32372 -43.21573 5.30144 1.000 240.71661 8 GLU K C 1
ATOM 2590 O O . GLU B 1 8 ? 73.35792 -43.77425 5.67890 1.000 241.12691 8 GLU K O 1
ATOM 2596 N N . LYS B 1 9 ? 71.27155 -43.04358 6.10943 1.000 177.20353 9 LYS K N 1
ATOM 2597 C CA . LYS B 1 9 ? 71.27945 -43.61920 7.45261 1.000 155.95277 9 LYS K CA 1
ATOM 2598 C C . LYS B 1 9 ? 71.36542 -45.14418 7.40140 1.000 137.03495 9 LYS K C 1
ATOM 2599 O O . LYS B 1 9 ? 72.13377 -45.76384 8.15443 1.000 133.33722 9 LYS K O 1
ATOM 2605 N N . ILE B 1 10 ? 70.59669 -45.76792 6.50338 1.000 153.55890 10 ILE K N 1
ATOM 2606 C CA . ILE B 1 10 ? 70.58172 -47.22597 6.43012 1.000 133.25375 10 ILE K CA 1
ATOM 2607 C C . ILE B 1 10 ? 71.91973 -47.74485 5.93139 1.000 133.35751 10 ILE K C 1
ATOM 2608 O O . ILE B 1 10 ? 72.42383 -48.76027 6.41923 1.000 189.28751 10 ILE K O 1
ATOM 2613 N N . SER B 1 11 ? 72.50958 -47.07187 4.94019 1.000 142.87498 11 SER K N 1
ATOM 2614 C CA . SER B 1 11 ? 73.82229 -47.49369 4.46888 1.000 137.36154 11 SER K CA 1
ATOM 2615 C C . SER B 1 11 ? 74.89438 -47.23496 5.51924 1.000 146.47692 11 SER K C 1
ATOM 2616 O O . SER B 1 11 ? 75.89203 -47.96178 5.57007 1.000 148.38541 11 SER K O 1
ATOM 2619 N N . LYS B 1 12 ? 74.69911 -46.22527 6.37614 1.000 149.77711 12 LYS K N 1
ATOM 2620 C CA . LYS B 1 12 ? 75.62059 -46.01241 7.48608 1.000 148.11332 12 LYS K CA 1
ATOM 2621 C C . LYS B 1 12 ? 75.56422 -47.17215 8.46920 1.000 146.29992 12 LYS K C 1
ATOM 2622 O O . LYS B 1 12 ? 76.60341 -47.63351 8.95571 1.000 147.74056 12 LYS K O 1
ATOM 2628 N N . ILE B 1 13 ? 74.36016 -47.67019 8.75764 1.000 146.75666 13 ILE K N 1
ATOM 2629 C CA . ILE B 1 13 ? 74.25143 -48.81887 9.65624 1.000 137.97399 13 ILE K CA 1
ATOM 2630 C C . ILE B 1 13 ? 74.77664 -50.08172 8.98026 1.000 135.71090 13 ILE K C 1
ATOM 2631 O O . ILE B 1 13 ? 75.47224 -50.89338 9.60333 1.000 144.13406 13 ILE K O 1
ATOM 2636 N N . ILE B 1 14 ? 74.47958 -50.25263 7.69255 1.000 132.04825 14 ILE K N 1
ATOM 2637 C CA . ILE B 1 14 ? 74.81202 -51.49152 6.99521 1.000 117.49987 14 ILE K CA 1
ATOM 2638 C C . ILE B 1 14 ? 76.31722 -51.60179 6.79665 1.000 123.84557 14 ILE K C 1
ATOM 2639 O O . ILE B 1 14 ? 76.94743 -52.57948 7.21397 1.000 132.51314 14 ILE K O 1
ATOM 2644 N N . ASP B 1 15 ? 76.91251 -50.59953 6.14979 1.000 140.65281 15 ASP K N 1
ATOM 2645 C CA . ASP B 1 15 ? 78.32406 -50.64292 5.80135 1.000 149.45158 15 ASP K CA 1
ATOM 2646 C C . ASP B 1 15 ? 79.24143 -50.49231 7.01319 1.000 148.09431 15 ASP K C 1
ATOM 2647 O O . ASP B 1 15 ? 80.44496 -50.73728 6.88467 1.000 154.72656 15 ASP K O 1
ATOM 2652 N N . ASN B 1 16 ? 78.71138 -50.10157 8.17555 1.000 161.36206 16 ASN K N 1
ATOM 2653 C CA . ASN B 1 16 ? 79.45807 -50.16904 9.42877 1.000 156.69631 16 ASN K CA 1
ATOM 2654 C C . ASN B 1 16 ? 78.76842 -51.11421 10.40132 1.000 157.41070 16 ASN K C 1
ATOM 2655 O O . ASN B 1 16 ? 78.54449 -50.76862 11.56698 1.000 161.00386 16 ASN K O 1
ATOM 2660 N N . PHE B 1 17 ? 78.43755 -52.30928 9.92033 1.000 138.78637 17 PHE K N 1
ATOM 2661 C CA . PHE B 1 17 ? 77.73298 -53.29755 10.72412 1.000 121.65591 17 PHE K CA 1
ATOM 2662 C C . PHE B 1 17 ? 78.56730 -53.69475 11.93185 1.000 131.66673 17 PHE K C 1
ATOM 2663 O O . PHE B 1 17 ? 79.71596 -54.12743 11.78960 1.000 133.38698 17 PHE K O 1
ATOM 2671 N N . SER B 1 18 ? 77.98772 -53.55029 13.12265 1.000 140.43440 18 SER K N 1
ATOM 2672 C CA . SER B 1 18 ? 78.69457 -53.82557 14.36405 1.000 130.96297 18 SER K CA 1
ATOM 2673 C C . SER B 1 18 ? 78.21463 -55.07984 15.07568 1.000 125.56672 18 SER K C 1
ATOM 2674 O O . SER B 1 18 ? 79.02242 -55.75294 15.71941 1.000 127.21131 18 SER K O 1
ATOM 2677 N N . GLY B 1 19 ? 76.93240 -55.42098 14.96005 1.000 117.17326 19 GLY K N 1
ATOM 2678 C CA . GLY B 1 19 ? 76.40300 -56.60432 15.61114 1.000 117.96061 19 GLY K CA 1
ATOM 2679 C C . GLY B 1 19 ? 74.89880 -56.74993 15.49342 1.000 121.18269 19 GLY K C 1
ATOM 2680 O O . GLY B 1 19 ? 74.19832 -55.78543 15.16973 1.000 110.91851 19 GLY K O 1
ATOM 2681 N N . ILE B 1 20 ? 74.38550 -57.94680 15.77130 1.000 125.11227 20 ILE K N 1
ATOM 2682 C CA . ILE B 1 20 ? 72.95483 -58.22217 15.69370 1.000 134.67277 20 ILE K CA 1
ATOM 2683 C C . ILE B 1 20 ? 72.56391 -59.08969 16.88198 1.000 149.40761 20 ILE K C 1
ATOM 2684 O O . ILE B 1 20 ? 73.26552 -60.05063 17.21665 1.000 150.94853 20 ILE K O 1
ATOM 2689 N N . ARG B 1 21 ? 71.45381 -58.74026 17.52790 1.000 169.37021 21 ARG K N 1
ATOM 2690 C CA . ARG B 1 21 ? 70.92801 -59.51251 18.64261 1.000 173.75085 21 ARG K CA 1
ATOM 2691 C C . ARG B 1 21 ? 69.40944 -59.44483 18.58500 1.000 171.30503 21 ARG K C 1
ATOM 2692 O O . ARG B 1 21 ? 68.84413 -58.40213 18.25016 1.000 169.74251 21 ARG K O 1
ATOM 2700 N N . VAL B 1 22 ? 68.75299 -60.55875 18.89427 1.000 158.61860 22 VAL K N 1
ATOM 2701 C CA . VAL B 1 22 ? 67.32790 -60.72392 18.63466 1.000 140.06544 22 VAL K CA 1
ATOM 2702 C C . VAL B 1 22 ? 66.58273 -60.73652 19.96330 1.000 137.54396 22 VAL K C 1
ATOM 2703 O O . VAL B 1 22 ? 66.99587 -61.41682 20.91110 1.000 142.22385 22 VAL K O 1
ATOM 2707 N N . VAL B 1 23 ? 65.49325 -59.97257 20.02950 1.000 130.94455 23 VAL K N 1
ATOM 2708 C CA . VAL B 1 23 ? 64.61943 -59.89387 21.19580 1.000 116.74494 23 VAL K CA 1
ATOM 2709 C C . VAL B 1 23 ? 63.26509 -60.46639 20.80633 1.000 124.82274 23 VAL K C 1
ATOM 2710 O O . VAL B 1 23 ? 62.69514 -60.07337 19.78214 1.000 148.14246 23 VAL K O 1
ATOM 2714 N N . PHE B 1 24 ? 62.74743 -61.38951 21.61186 1.000 133.89902 24 PHE K N 1
ATOM 2715 C CA . PHE B 1 24 ? 61.39687 -61.89485 21.43228 1.000 139.41869 24 PHE K CA 1
ATOM 2716 C C . PHE B 1 24 ? 60.44606 -61.08016 22.30041 1.000 140.01007 24 PHE K C 1
ATOM 2717 O O . PHE B 1 24 ? 60.68402 -60.90762 23.49954 1.000 158.82722 24 PHE K O 1
ATOM 2725 N N . THR B 1 25 ? 59.37849 -60.56872 21.69977 1.000 145.68904 25 THR K N 1
ATOM 2726 C CA . THR B 1 25 ? 58.30488 -59.94801 22.46169 1.000 140.28606 25 THR K CA 1
ATOM 2727 C C . THR B 1 25 ? 57.18632 -60.96007 22.66695 1.000 161.12150 25 THR K C 1
ATOM 2728 O O . THR B 1 25 ? 56.68734 -61.55396 21.70472 1.000 161.88744 25 THR K O 1
ATOM 2732 N N . THR B 1 26 ? 56.79886 -61.15232 23.92263 1.000 185.67159 26 THR K N 1
ATOM 2733 C CA . THR B 1 26 ? 55.79158 -62.13581 24.27250 1.000 186.59090 26 THR K CA 1
ATOM 2734 C C . THR B 1 26 ? 54.41144 -61.48614 24.27093 1.000 189.30353 26 THR K C 1
ATOM 2735 O O . THR B 1 26 ? 54.24249 -60.31576 23.91963 1.000 188.28157 26 THR K O 1
ATOM 2739 N N . THR B 1 27 ? 53.40473 -62.26315 24.66308 1.000 191.44506 27 THR K N 1
ATOM 2740 C CA . THR B 1 27 ? 52.04865 -61.74292 24.74865 1.000 191.09530 27 THR K CA 1
ATOM 2741 C C . THR B 1 27 ? 51.81645 -60.90695 26.00005 1.000 193.91557 27 THR K C 1
ATOM 2742 O O . THR B 1 27 ? 50.85539 -60.13158 26.03930 1.000 190.39568 27 THR K O 1
ATOM 2746 N N . ALA B 1 28 ? 52.65849 -61.05574 27.02049 1.000 212.98078 28 ALA K N 1
ATOM 2747 C CA . ALA B 1 28 ? 52.57117 -60.26134 28.23809 1.000 215.79990 28 ALA K CA 1
ATOM 2748 C C . ALA B 1 28 ? 53.35722 -58.95670 28.15497 1.000 216.59631 28 ALA K C 1
ATOM 2749 O O . ALA B 1 28 ? 53.54602 -58.29698 29.18354 1.000 218.11716 28 ALA K O 1
ATOM 2751 N N . ASN B 1 29 ? 53.82394 -58.58093 26.96118 1.000 198.38322 29 ASN K N 1
ATOM 2752 C CA . ASN B 1 29 ? 54.50915 -57.30658 26.73429 1.000 186.61149 29 ASN K CA 1
ATOM 2753 C C . ASN B 1 29 ? 55.75923 -57.16784 27.60307 1.000 177.63079 29 ASN K C 1
ATOM 2754 O O . ASN B 1 29 ? 55.99120 -56.14091 28.24468 1.000 174.20347 29 ASN K O 1
ATOM 2759 N N . GLU B 1 30 ? 56.56438 -58.22625 27.62922 1.000 179.14268 30 GLU K N 1
ATOM 2760 C CA . GLU B 1 30 ? 57.88942 -58.19134 28.23212 1.000 179.21120 30 GLU K CA 1
ATOM 2761 C C . GLU B 1 30 ? 58.88632 -58.73101 27.22074 1.000 170.12704 30 GLU K C 1
ATOM 2762 O O . GLU B 1 30 ? 58.65289 -59.78059 26.61208 1.000 164.73395 30 GLU K O 1
ATOM 2768 N N . LEU B 1 31 ? 59.99038 -58.01527 27.04229 1.000 167.23648 31 LEU K N 1
ATOM 2769 C CA . LEU B 1 31 ? 61.00077 -58.39487 26.06219 1.000 142.91398 31 LEU K CA 1
ATOM 2770 C C . LEU B 1 31 ? 61.90951 -59.46295 26.65511 1.000 157.21505 31 LEU K C 1
ATOM 2771 O O . LEU B 1 31 ? 62.71167 -59.18206 27.55158 1.000 172.45801 31 LEU K O 1
ATOM 2776 N N . LYS B 1 32 ? 61.77298 -60.69069 26.16665 1.000 155.04337 32 LYS K N 1
ATOM 2777 C CA . LYS B 1 32 ? 62.61669 -61.80197 26.57334 1.000 165.81866 32 LYS K CA 1
ATOM 2778 C C . LYS B 1 32 ? 63.69719 -61.98550 25.51617 1.000 156.33212 32 LYS K C 1
ATOM 2779 O O . LYS B 1 32 ? 63.39412 -62.05883 24.32297 1.000 154.05854 32 LYS K O 1
ATOM 2785 N N . LEU B 1 33 ? 64.95154 -62.03589 25.94446 1.000 148.24525 33 LEU K N 1
ATOM 2786 C CA . LEU B 1 33 ? 66.04384 -62.16644 24.99227 1.000 147.12044 33 LEU K CA 1
ATOM 2787 C C . LEU B 1 33 ? 66.14120 -63.60241 24.48732 1.000 159.53942 33 LEU K C 1
ATOM 2788 O O . LEU B 1 33 ? 65.77304 -64.55557 25.18052 1.000 173.67675 33 LEU K O 1
ATOM 2793 N N . SER B 1 34 ? 66.64258 -63.74782 23.26504 1.000 152.32993 34 SER K N 1
ATOM 2794 C CA . SER B 1 34 ? 66.65632 -65.02186 22.56283 1.000 142.12116 34 SER K CA 1
ATOM 2795 C C . SER B 1 34 ? 67.99145 -65.73649 22.74645 1.000 150.01774 34 SER K C 1
ATOM 2796 O O . SER B 1 34 ? 68.95148 -65.19624 23.30012 1.000 161.55453 34 SER K O 1
ATOM 2799 N N . ARG B 1 35 ? 68.04648 -66.96696 22.23519 1.000 154.50626 35 ARG K N 1
ATOM 2800 C CA . ARG B 1 35 ? 69.21533 -67.83573 22.35416 1.000 173.56590 35 ARG K CA 1
ATOM 2801 C C . ARG B 1 35 ? 69.53615 -68.44634 20.99138 1.000 192.70647 35 ARG K C 1
ATOM 2802 O O . ARG B 1 35 ? 69.54729 -69.66140 20.81251 1.000 211.39103 35 ARG K O 1
ATOM 2810 N N . ILE B 1 36 ? 69.78140 -67.59208 20.00912 1.000 190.23743 36 ILE K N 1
ATOM 2811 C CA . ILE B 1 36 ? 70.03070 -68.06725 18.65437 1.000 200.12246 36 ILE K CA 1
ATOM 2812 C C . ILE B 1 36 ? 71.48184 -68.51508 18.53475 1.000 201.80798 36 ILE K C 1
ATOM 2813 O O . ILE B 1 36 ? 72.40194 -67.82173 18.98573 1.000 181.80331 36 ILE K O 1
ATOM 2818 N N . GLU B 1 37 ? 71.68411 -69.68829 17.93938 1.000 226.63386 37 GLU K N 1
ATOM 2819 C CA . GLU B 1 37 ? 73.02310 -70.21960 17.73182 1.000 226.33105 37 GLU K CA 1
ATOM 2820 C C . GLU B 1 37 ? 73.82599 -69.29802 16.81811 1.000 223.17164 37 GLU K C 1
ATOM 2821 O O . GLU B 1 37 ? 73.27209 -68.57215 15.98879 1.000 220.11015 37 GLU K O 1
ATOM 2827 N N . GLY B 1 38 ? 75.15042 -69.32655 16.98648 1.000 234.03917 38 GLY K N 1
ATOM 2828 C CA . GLY B 1 38 ? 75.99725 -68.35726 16.30886 1.000 221.72367 38 GLY K CA 1
ATOM 2829 C C . GLY B 1 38 ? 75.89453 -68.42764 14.79775 1.000 212.59876 38 GLY K C 1
ATOM 2830 O O . GLY B 1 38 ? 75.80470 -67.39867 14.12813 1.000 197.11998 38 GLY K O 1
ATOM 2831 N N . SER B 1 39 ? 75.90985 -69.63883 14.23990 1.000 230.48446 39 SER K N 1
ATOM 2832 C CA . SER B 1 39 ? 75.80331 -69.78788 12.79087 1.000 228.15102 39 SER K CA 1
ATOM 2833 C C . SER B 1 39 ? 74.43573 -69.34000 12.28666 1.000 225.37310 39 SER K C 1
ATOM 2834 O O . SER B 1 39 ? 74.33348 -68.64985 11.26402 1.000 221.96677 39 SER K O 1
ATOM 2837 N N . ALA B 1 40 ? 73.36610 -69.77358 12.96228 1.000 199.05392 40 ALA K N 1
ATOM 2838 C CA . ALA B 1 40 ? 72.02862 -69.30750 12.60731 1.000 187.07385 40 ALA K CA 1
ATOM 2839 C C . ALA B 1 40 ? 71.90725 -67.80144 12.78069 1.000 174.51912 40 ALA K C 1
ATOM 2840 O O . ALA B 1 40 ? 71.25900 -67.12725 11.97359 1.000 172.87490 40 ALA K O 1
ATOM 2842 N N . LEU B 1 41 ? 72.53865 -67.25325 13.81982 1.000 175.07462 41 LEU K N 1
ATOM 2843 C CA . LEU B 1 41 ? 72.56200 -65.80392 13.98784 1.000 168.83836 41 LEU K CA 1
ATOM 2844 C C . LEU B 1 41 ? 73.23435 -65.14266 12.79836 1.000 161.31824 41 LEU K C 1
ATOM 2845 O O . LEU B 1 41 ? 72.79063 -64.09285 12.31349 1.000 150.77137 41 LEU K O 1
ATOM 2850 N N . ASN B 1 42 ? 74.31955 -65.74670 12.32601 1.000 169.74086 42 ASN K N 1
ATOM 2851 C CA . ASN B 1 42 ? 75.01455 -65.23833 11.15602 1.000 148.99907 42 ASN K CA 1
ATOM 2852 C C . ASN B 1 42 ? 74.11602 -65.25847 9.92566 1.000 147.44856 42 ASN K C 1
ATOM 2853 O O . ASN B 1 42 ? 74.08318 -64.29515 9.14868 1.000 151.97752 42 ASN K O 1
ATOM 2858 N N . SER B 1 43 ? 73.39937 -66.36511 9.72605 1.000 140.13089 43 SER K N 1
ATOM 2859 C CA . SER B 1 43 ? 72.46471 -66.46970 8.60956 1.000 139.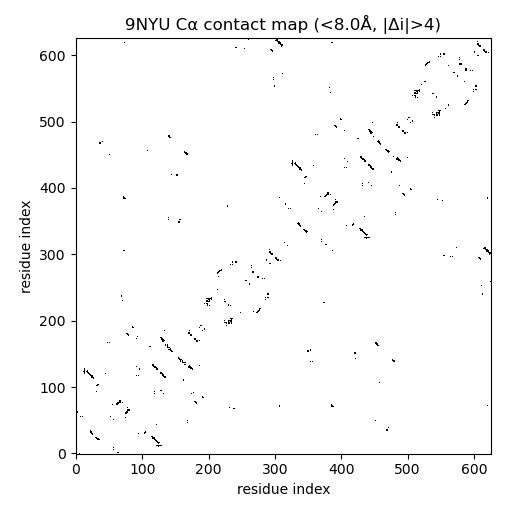92430 43 SER K CA 1
ATOM 2860 C C . SER B 1 43 ? 71.39130 -65.39225 8.69463 1.000 139.00451 43 SER K C 1
ATOM 2861 O O . SER B 1 43 ? 71.00471 -64.80566 7.67618 1.000 147.16625 43 SER K O 1
ATOM 2864 N N . ILE B 1 44 ? 70.88728 -65.13412 9.90360 1.000 135.47868 44 ILE K N 1
ATOM 2865 C CA . ILE B 1 44 ? 69.88766 -64.08498 10.09727 1.000 132.23901 44 ILE K CA 1
ATOM 2866 C C . ILE B 1 44 ? 70.45005 -62.73206 9.69092 1.000 127.38669 44 ILE K C 1
ATOM 2867 O O . ILE B 1 44 ? 69.80599 -61.96236 8.96761 1.000 129.26231 44 ILE K O 1
ATOM 2872 N N . ALA B 1 45 ? 71.65287 -62.41464 10.17326 1.000 129.17736 45 ALA K N 1
ATOM 2873 C CA . ALA B 1 45 ? 72.28599 -61.14939 9.81340 1.000 123.74601 45 ALA K CA 1
ATOM 2874 C C . ALA B 1 45 ? 72.40665 -61.01575 8.30185 1.000 131.84862 45 ALA K C 1
ATOM 2875 O O . ALA B 1 45 ? 71.96847 -60.01836 7.71372 1.000 131.89729 45 ALA K O 1
ATOM 2877 N N . GLU B 1 46 ? 72.98601 -62.03134 7.66099 1.000 145.01443 46 GLU K N 1
ATOM 2878 C CA . GLU B 1 46 ? 73.15134 -62.04865 6.21205 1.000 145.83311 46 GLU K CA 1
ATOM 2879 C C . GLU B 1 46 ? 71.82950 -61.80146 5.47956 1.000 143.06579 46 GLU K C 1
ATOM 2880 O O . GLU B 1 46 ? 71.70676 -60.87316 4.66391 1.000 144.18692 46 GLU K O 1
ATOM 2886 N N . GLY B 1 47 ? 70.82262 -62.62637 5.77508 1.000 119.96194 47 GLY K N 1
ATOM 2887 C CA . GLY B 1 47 ? 69.55563 -62.53467 5.06491 1.000 117.40707 47 GLY K CA 1
ATOM 2888 C C . GLY B 1 47 ? 68.84554 -61.21201 5.27746 1.000 131.49007 47 GLY K C 1
ATOM 2889 O O . GLY B 1 47 ? 68.30067 -60.62395 4.33750 1.000 129.70784 47 GLY K O 1
ATOM 2890 N N . PHE B 1 48 ? 68.80252 -60.74331 6.52553 1.000 98.21683 48 PHE K N 1
ATOM 2891 C CA . PHE B 1 48 ? 68.10719 -59.49375 6.80224 1.000 90.97357 48 PHE K CA 1
ATOM 2892 C C . PHE B 1 48 ? 68.84059 -58.30672 6.19486 1.000 102.04995 48 PHE K C 1
ATOM 2893 O O . PHE B 1 48 ? 68.20595 -57.33960 5.76381 1.000 112.93927 48 PHE K O 1
ATOM 2901 N N . ILE B 1 49 ? 70.17323 -58.35490 6.14724 1.000 143.73742 49 ILE K N 1
ATOM 2902 C CA . ILE B 1 49 ? 70.91757 -57.30236 5.46343 1.000 114.96529 49 ILE K CA 1
ATOM 2903 C C . ILE B 1 49 ? 70.56114 -57.27765 3.98184 1.000 111.28725 49 ILE K C 1
ATOM 2904 O O . ILE B 1 49 ? 70.35080 -56.20658 3.40033 1.000 109.01717 49 ILE K O 1
ATOM 2909 N N . ASP B 1 50 ? 70.50095 -58.45295 3.34357 1.000 121.73859 50 ASP K N 1
ATOM 2910 C CA . ASP B 1 50 ? 70.10229 -58.50198 1.93514 1.000 120.24369 50 ASP K CA 1
ATOM 2911 C C . ASP B 1 50 ? 68.70044 -57.96318 1.71839 1.000 115.73815 50 ASP K C 1
ATOM 2912 O O . ASP B 1 50 ? 68.45374 -57.22754 0.75587 1.000 130.10354 50 ASP K O 1
ATOM 2917 N N . LYS B 1 51 ? 67.76062 -58.34038 2.58079 1.000 117.40180 51 LYS K N 1
ATOM 2918 C CA . LYS B 1 51 ? 66.40469 -57.83370 2.42029 1.000 111.91960 51 LYS K CA 1
ATOM 2919 C C . LYS B 1 51 ? 66.37814 -56.31645 2.57653 1.000 116.69525 51 LYS K C 1
ATOM 2920 O O . LYS B 1 51 ? 65.72675 -55.61331 1.79326 1.000 130.00341 51 LYS K O 1
ATOM 2926 N N . ILE B 1 52 ? 67.11007 -55.79405 3.56508 1.000 106.99083 52 ILE K N 1
ATOM 2927 C CA . ILE B 1 52 ? 67.14998 -54.35300 3.80211 1.000 104.91037 52 ILE K CA 1
ATOM 2928 C C . ILE B 1 52 ? 67.74035 -53.62609 2.59777 1.000 105.94647 52 ILE K C 1
ATOM 2929 O O . ILE B 1 52 ? 67.21965 -52.59431 2.15736 1.000 125.65323 52 ILE K O 1
ATOM 2934 N N . LYS B 1 53 ? 68.84663 -54.14339 2.05655 1.000 120.21093 53 LYS K N 1
ATOM 2935 C CA . LYS B 1 53 ? 69.43159 -53.54596 0.85822 1.000 108.47886 53 LYS K CA 1
ATOM 2936 C C . LYS B 1 53 ? 68.44638 -53.56729 -0.30306 1.000 115.79112 53 LYS K C 1
ATOM 2937 O O . LYS B 1 53 ? 68.22526 -52.54505 -0.96272 1.000 123.77226 53 LYS K O 1
ATOM 2943 N N . GLU B 1 54 ? 67.83536 -54.72706 -0.56044 1.000 143.09283 54 GLU K N 1
ATOM 2944 C CA . GLU B 1 54 ? 66.92523 -54.85719 -1.69235 1.000 141.79399 54 GLU K CA 1
ATOM 2945 C C . GLU B 1 54 ? 65.71935 -53.93375 -1.56482 1.000 140.48178 54 GLU K C 1
ATOM 2946 O O . GLU B 1 54 ? 65.20420 -53.44722 -2.57808 1.000 142.99194 54 GLU K O 1
ATOM 2952 N N . ASP B 1 55 ? 65.25694 -53.67689 -0.34010 1.000 120.40573 55 ASP K N 1
ATOM 2953 C CA . ASP B 1 55 ? 64.07655 -52.84545 -0.13522 1.000 119.10500 55 ASP K CA 1
ATOM 2954 C C . ASP B 1 55 ? 64.38698 -51.36411 0.06148 1.000 120.56527 55 ASP K C 1
ATOM 2955 O O . ASP B 1 55 ? 63.48470 -50.53606 -0.11403 1.000 121.15060 55 ASP K O 1
ATOM 2960 N N . ILE B 1 56 ? 65.62014 -51.00089 0.42343 1.000 114.65765 56 ILE K N 1
ATOM 2961 C CA . ILE B 1 56 ? 65.93187 -49.60429 0.72524 1.000 114.75637 56 ILE K CA 1
ATOM 2962 C C . ILE B 1 56 ? 67.13742 -49.11334 -0.07005 1.000 113.11644 56 ILE K C 1
ATOM 2963 O O . ILE B 1 56 ? 67.05597 -48.09802 -0.77163 1.000 119.42904 56 ILE K O 1
ATOM 2968 N N . ILE B 1 57 ? 68.26181 -49.82438 0.03139 1.000 110.11299 57 ILE K N 1
ATOM 2969 C CA . ILE B 1 57 ? 69.51058 -49.33714 -0.55528 1.000 120.13704 57 ILE K CA 1
ATOM 2970 C C . ILE B 1 57 ? 69.47502 -49.45746 -2.07618 1.000 128.68925 57 ILE K C 1
ATOM 2971 O O . ILE B 1 57 ? 69.56049 -48.45741 -2.79993 1.000 123.83733 57 ILE K O 1
ATOM 2976 N N . ASN B 1 58 ? 69.33901 -50.68468 -2.58363 1.000 130.95868 58 ASN K N 1
ATOM 2977 C CA . ASN B 1 58 ? 69.33137 -50.90254 -4.02503 1.000 116.51013 58 ASN K CA 1
ATOM 2978 C C . ASN B 1 58 ? 67.97273 -50.64122 -4.65785 1.000 115.70065 58 ASN K C 1
ATOM 2979 O O . ASN B 1 58 ? 67.86282 -50.68312 -5.88837 1.000 132.51965 58 ASN K O 1
ATOM 2984 N N . ASN B 1 59 ? 66.93927 -50.40180 -3.85707 1.000 105.43032 59 ASN K N 1
ATOM 2985 C CA . ASN B 1 59 ? 65.62599 -50.03237 -4.37642 1.000 110.63684 59 ASN K CA 1
ATOM 2986 C C . ASN B 1 59 ? 65.69127 -48.57741 -4.82413 1.000 127.04901 59 ASN K C 1
ATOM 2987 O O . ASN B 1 59 ? 65.60185 -47.65961 -4.00545 1.000 132.45742 59 ASN K O 1
ATOM 2992 N N . GLU B 1 60 ? 65.82232 -48.35485 -6.13429 1.000 130.97850 60 GLU K N 1
ATOM 2993 C CA . GLU B 1 60 ? 65.89670 -46.98535 -6.63350 1.000 130.65891 60 GLU K CA 1
ATOM 2994 C C . GLU B 1 60 ? 64.53659 -46.30074 -6.64724 1.000 137.49872 60 GLU K C 1
ATOM 2995 O O . GLU B 1 60 ? 64.46709 -45.07592 -6.49351 1.000 151.04351 60 GLU K O 1
ATOM 3001 N N . ASP B 1 61 ? 63.45288 -47.06156 -6.81218 1.000 154.23762 61 ASP K N 1
ATOM 3002 C CA . ASP B 1 61 ? 62.09895 -46.51963 -6.78042 1.000 153.73216 61 ASP K CA 1
ATOM 3003 C C . ASP B 1 61 ? 61.45272 -46.61402 -5.40024 1.000 153.54029 61 ASP K C 1
ATOM 3004 O O . ASP B 1 61 ? 60.22249 -46.73250 -5.29953 1.000 158.33662 61 ASP K O 1
ATOM 3009 N N . LEU B 1 62 ? 62.24752 -46.56049 -4.33359 1.000 135.19859 62 LEU K N 1
ATOM 3010 C CA . LEU B 1 62 ? 61.71384 -46.58637 -2.97723 1.000 136.69826 62 LEU K CA 1
ATOM 3011 C C . LEU B 1 62 ? 61.12826 -45.23150 -2.60076 1.000 125.87713 62 LEU K C 1
ATOM 3012 O O . LEU B 1 62 ? 61.79268 -44.19839 -2.73005 1.000 123.63335 62 LEU K O 1
ATOM 3017 N N . THR B 1 63 ? 59.87982 -45.23615 -2.14514 1.000 123.22885 63 THR K N 1
ATOM 3018 C CA . THR B 1 63 ? 59.19711 -44.02135 -1.72903 1.000 131.32361 63 THR K CA 1
ATOM 3019 C C . THR B 1 63 ? 58.90182 -44.08622 -0.23488 1.000 123.07757 63 THR K C 1
ATOM 3020 O O . THR B 1 63 ? 58.60954 -45.15741 0.30690 1.000 114.48748 63 THR K O 1
ATOM 3024 N N . SER B 1 64 ? 58.99338 -42.93367 0.43169 1.000 111.72306 64 SER K N 1
ATOM 3025 C CA . SER B 1 64 ? 58.76319 -42.81426 1.86971 1.000 103.45952 64 SER K CA 1
ATOM 3026 C C . SER B 1 64 ? 57.67178 -41.77564 2.10904 1.000 123.63991 64 SER K C 1
ATOM 3027 O O . SER B 1 64 ? 57.96125 -40.63920 2.51384 1.000 136.83755 64 SER K O 1
ATOM 3030 N N . PRO B 1 65 ? 56.40172 -42.12666 1.87440 1.000 118.79942 65 PRO K N 1
ATOM 3031 C CA . PRO B 1 65 ? 55.31675 -41.18487 2.17516 1.000 121.49108 65 PRO K CA 1
ATOM 3032 C C . PRO B 1 65 ? 54.73895 -41.38630 3.56509 1.000 130.74769 65 PRO K C 1
ATOM 3033 O O . PRO B 1 65 ? 55.14114 -42.30612 4.28276 1.000 141.39496 65 PRO K O 1
ATOM 3037 N N . LEU B 1 66 ? 53.77375 -40.55577 3.94363 1.000 131.57581 66 LEU K N 1
ATOM 3038 C CA . LEU B 1 66 ? 53.21693 -40.62693 5.28434 1.000 137.10689 66 LEU K CA 1
ATOM 3039 C C . LEU B 1 66 ? 52.21554 -41.76814 5.39029 1.000 139.11984 66 LEU K C 1
ATOM 3040 O O . LEU B 1 66 ? 51.55520 -42.13827 4.41465 1.000 141.94540 66 LEU K O 1
ATOM 3045 N N . LEU B 1 67 ? 52.12063 -42.33719 6.59531 1.000 138.42175 67 LEU K N 1
ATOM 3046 C CA . LEU B 1 67 ? 51.16212 -43.41159 6.82712 1.000 137.76296 67 LEU K CA 1
ATOM 3047 C C . LEU B 1 67 ? 49.73115 -42.91510 6.67372 1.000 146.80191 67 LEU K C 1
ATOM 3048 O O . LEU B 1 67 ? 48.89466 -43.59166 6.06431 1.000 156.42229 67 LEU K O 1
ATOM 3053 N N . SER B 1 68 ? 49.43196 -41.72496 7.20192 1.000 150.62085 68 SER K N 1
ATOM 3054 C CA . SER B 1 68 ? 48.09676 -41.16679 7.02653 1.000 151.51825 68 SER K CA 1
ATOM 3055 C C . SER B 1 68 ? 47.81491 -40.82739 5.57112 1.000 152.91343 68 SER K C 1
ATOM 3056 O O . SER B 1 68 ? 46.64908 -40.65132 5.20130 1.000 150.29691 68 SER K O 1
ATOM 3059 N N . ASN B 1 69 ? 48.85050 -40.74067 4.74476 1.000 157.91952 69 ASN K N 1
ATOM 3060 C CA . ASN B 1 69 ? 48.71007 -40.55490 3.30070 1.000 155.36915 69 ASN K CA 1
ATOM 3061 C C . ASN B 1 69 ? 48.80171 -41.89051 2.56509 1.000 145.36234 69 ASN K C 1
ATOM 3062 O O . ASN B 1 69 ? 49.58961 -42.06322 1.63393 1.000 159.91729 69 ASN K O 1
ATOM 3067 N N . PHE B 1 70 ? 47.99678 -42.85864 3.00153 1.000 136.46268 70 PHE K N 1
ATOM 3068 C CA . PHE B 1 70 ? 48.05601 -44.21200 2.46147 1.000 129.50324 70 PHE K CA 1
ATOM 3069 C C . PHE B 1 70 ? 47.58528 -44.26354 1.01286 1.000 146.66479 70 PHE K C 1
ATOM 3070 O O . PHE B 1 70 ? 46.48176 -43.81477 0.68837 1.000 144.78209 70 PHE K O 1
ATOM 3078 N N . ASP B 1 71 ? 48.41754 -44.84166 0.14751 1.000 155.79062 71 ASP K N 1
ATOM 3079 C CA . ASP B 1 71 ? 48.02403 -45.19328 -1.20822 1.000 121.45805 71 ASP K CA 1
ATOM 3080 C C . ASP B 1 71 ? 48.60179 -46.56774 -1.51787 1.000 118.46527 71 ASP K C 1
ATOM 3081 O O . ASP B 1 71 ? 49.26454 -47.18786 -0.68100 1.000 137.82960 71 ASP K O 1
ATOM 3086 N N . ASP B 1 72 ? 48.36517 -47.04533 -2.73417 1.000 135.69010 72 ASP K N 1
ATOM 3087 C CA . ASP B 1 72 ? 48.78683 -48.38670 -3.13472 1.000 140.94035 72 ASP K CA 1
ATOM 3088 C C . ASP B 1 72 ? 50.08987 -48.24958 -3.91347 1.000 140.74394 72 ASP K C 1
ATOM 3089 O O . ASP B 1 72 ? 50.09097 -48.06343 -5.12960 1.000 147.23942 72 ASP K O 1
ATOM 3094 N N . ARG B 1 73 ? 51.21129 -48.34162 -3.20270 1.000 112.84254 73 ARG K N 1
ATOM 3095 C CA . ARG B 1 73 ? 52.53061 -48.26951 -3.81908 1.000 125.13523 73 ARG K CA 1
ATOM 3096 C C . ARG B 1 73 ? 53.41227 -49.37832 -3.26749 1.000 125.85170 73 ARG K C 1
ATOM 3097 O O . ARG B 1 73 ? 53.65567 -49.43801 -2.05846 1.000 143.93433 73 ARG K O 1
ATOM 3105 N N . LYS B 1 74 ? 53.87556 -50.25792 -4.14998 1.000 131.34565 74 LYS K N 1
ATOM 3106 C CA . LYS B 1 74 ? 54.85491 -51.26254 -3.77427 1.000 127.89294 74 LYS K CA 1
ATOM 3107 C C . LYS B 1 74 ? 56.23345 -50.60079 -3.70661 1.000 134.41039 74 LYS K C 1
ATOM 3108 O O . LYS B 1 74 ? 56.46884 -49.54626 -4.30317 1.000 143.90718 74 LYS K O 1
ATOM 3114 N N . ASN B 1 75 ? 57.13532 -51.21126 -2.93329 1.000 141.95828 75 ASN K N 1
ATOM 3115 C CA . ASN B 1 75 ? 58.44258 -50.62875 -2.61579 1.000 138.17988 75 ASN K CA 1
ATOM 3116 C C . ASN B 1 75 ? 58.27716 -49.25436 -1.97653 1.000 120.27933 75 ASN K C 1
ATOM 3117 O O . ASN B 1 75 ? 58.88289 -48.26518 -2.39424 1.000 108.31286 75 ASN K O 1
ATOM 3122 N N . ALA B 1 76 ? 57.44283 -49.20634 -0.94292 1.000 129.44176 76 ALA K N 1
ATOM 3123 C CA . ALA B 1 76 ? 57.15639 -47.97370 -0.22845 1.000 130.39616 76 ALA K CA 1
ATOM 3124 C C . ALA B 1 76 ? 57.11606 -48.26783 1.25962 1.000 119.81397 76 ALA K C 1
ATOM 3125 O O . ALA B 1 76 ? 56.38841 -49.16341 1.69922 1.000 106.46409 76 ALA K O 1
ATOM 3127 N N . LEU B 1 77 ? 57.89550 -47.51510 2.02614 1.000 122.14251 77 LEU K N 1
ATOM 3128 C CA . LEU B 1 77 ? 57.92198 -47.62859 3.47686 1.000 117.73683 77 LEU K CA 1
ATOM 3129 C C . LEU B 1 77 ? 57.24390 -46.39352 4.05097 1.000 119.77617 77 LEU K C 1
ATOM 3130 O O . LEU B 1 77 ? 57.75241 -45.27737 3.90114 1.000 132.10842 77 LEU K O 1
ATOM 3135 N N . PHE B 1 78 ? 56.11078 -46.59507 4.71637 1.000 126.69228 78 PHE K N 1
ATOM 3136 C CA . PHE B 1 78 ? 55.28016 -45.47960 5.14596 1.000 132.55036 78 PHE K CA 1
ATOM 3137 C C . PHE B 1 78 ? 55.77668 -44.91630 6.47083 1.000 133.57177 78 PHE K C 1
ATOM 3138 O O . PHE B 1 78 ? 56.02158 -45.66379 7.42327 1.000 135.73945 78 PHE K O 1
ATOM 3146 N N . LYS B 1 79 ? 55.91742 -43.59214 6.52531 1.000 157.25133 79 LYS K N 1
ATOM 3147 C CA . LYS B 1 79 ? 56.33298 -42.90566 7.74141 1.000 159.75229 79 LYS K CA 1
ATOM 3148 C C . LYS B 1 79 ? 55.16099 -42.80842 8.71205 1.000 162.40556 79 LYS K C 1
ATOM 3149 O O . LYS B 1 79 ? 54.09172 -42.30274 8.35757 1.000 164.27230 79 LYS K O 1
ATOM 3155 N N . PHE B 1 80 ? 55.36342 -43.29200 9.93674 1.000 158.64342 80 PHE K N 1
ATOM 3156 C CA . PHE B 1 80 ? 54.32516 -43.24724 10.96417 1.000 161.59064 80 PHE K CA 1
ATOM 3157 C C . PHE B 1 80 ? 54.17438 -41.81544 11.46868 1.000 163.62771 80 PHE K C 1
ATOM 3158 O O . PHE B 1 80 ? 55.03482 -41.31451 12.19993 1.000 165.74434 80 PHE K O 1
ATOM 3166 N N . ASP B 1 81 ? 53.08241 -41.15165 11.08068 1.000 153.20465 81 ASP K N 1
ATOM 3167 C CA . ASP B 1 81 ? 52.87338 -39.74023 11.38247 1.000 142.95635 81 ASP K CA 1
ATOM 3168 C C . ASP B 1 81 ? 51.72812 -39.51187 12.36220 1.000 159.72305 81 ASP K C 1
ATOM 3169 O O . ASP B 1 81 ? 51.23414 -38.38549 12.48035 1.000 161.45166 81 ASP K O 1
ATOM 3174 N N . TYR B 1 82 ? 51.28632 -40.55290 13.05542 1.000 163.06512 82 TYR K N 1
ATOM 3175 C CA . TYR B 1 82 ? 50.22189 -40.40495 14.03349 1.000 166.14938 82 TYR K CA 1
ATOM 3176 C C . TYR B 1 82 ? 50.79143 -40.14439 15.42070 1.000 173.63209 82 TYR K C 1
ATOM 3177 O O . TYR B 1 82 ? 51.97337 -40.36646 15.69302 1.000 171.81399 82 TYR K O 1
ATOM 3186 N N . GLU B 1 83 ? 49.91809 -39.67257 16.30570 1.000 177.47542 83 GLU K N 1
ATOM 3187 C CA . GLU B 1 83 ? 50.30520 -39.39805 17.67977 1.000 181.61721 83 GLU K CA 1
ATOM 3188 C C . GLU B 1 83 ? 50.26751 -40.64144 18.55568 1.000 184.74056 83 GLU K C 1
ATOM 3189 O O . GLU B 1 83 ? 50.93471 -40.67087 19.59582 1.000 183.20728 83 GLU K O 1
ATOM 3195 N N . GLN B 1 84 ? 49.52143 -41.66711 18.15422 1.000 164.48898 84 GLN K N 1
ATOM 3196 C CA . GLN B 1 84 ? 49.27842 -42.83405 18.99018 1.000 161.02551 84 GLN K CA 1
ATOM 3197 C C . GLN B 1 84 ? 50.25180 -43.94491 18.62186 1.000 150.05618 84 GLN K C 1
ATOM 3198 O O . GLN B 1 84 ? 50.25173 -44.42534 17.48438 1.000 160.55877 84 GLN K O 1
ATOM 3204 N N . TYR B 1 85 ? 51.06741 -44.35625 19.59204 1.000 151.47967 85 TYR K N 1
ATOM 3205 C CA . TYR B 1 85 ? 51.98067 -45.47669 19.41713 1.000 142.03049 85 TYR K CA 1
ATOM 3206 C C . TYR B 1 85 ? 51.31228 -46.74940 19.92271 1.000 133.58716 85 TYR K C 1
ATOM 3207 O O . TYR B 1 85 ? 51.08486 -46.87141 21.13698 1.000 177.64560 85 TYR K O 1
ATOM 3216 N N . PRO B 1 86 ? 50.94649 -47.69458 19.05394 1.000 132.36376 86 PRO K N 1
ATOM 3217 C CA . PRO B 1 86 ? 50.49830 -49.00614 19.54014 1.000 153.10351 86 PRO K CA 1
ATOM 3218 C C . PRO B 1 86 ? 51.54677 -49.63567 20.44759 1.000 166.21337 86 PRO K C 1
ATOM 3219 O O . PRO B 1 86 ? 52.73913 -49.34333 20.34568 1.000 147.80805 86 PRO K O 1
ATOM 3223 N N . GLU B 1 87 ? 51.07956 -50.49690 21.35853 1.000 218.28973 87 GLU K N 1
ATOM 3224 C CA . GLU B 1 87 ? 51.92516 -50.98954 22.44656 1.000 219.62081 87 GLU K CA 1
ATOM 3225 C C . GLU B 1 87 ? 53.22391 -51.61192 21.94040 1.000 218.44449 87 GLU K C 1
ATOM 3226 O O . GLU B 1 87 ? 54.26873 -51.51803 22.60409 1.000 220.82202 87 GLU K O 1
ATOM 3232 N N . GLU B 1 88 ? 53.18829 -52.22532 20.75700 1.000 181.00318 88 GLU K N 1
ATOM 3233 C CA . GLU B 1 88 ? 54.40021 -52.81052 20.19834 1.000 169.48110 88 GLU K CA 1
ATOM 3234 C C . GLU B 1 88 ? 55.42354 -51.74329 19.82641 1.000 157.99097 88 GLU K C 1
ATOM 3235 O O . GLU B 1 88 ? 56.62589 -52.02550 19.81009 1.000 150.71293 88 GLU K O 1
ATOM 3241 N N . PHE B 1 89 ? 54.97938 -50.51405 19.54869 1.000 158.85971 89 PHE K N 1
ATOM 3242 C CA . PHE B 1 89 ? 55.92635 -49.43340 19.27973 1.000 160.04615 89 PHE K CA 1
ATOM 3243 C C . PHE B 1 89 ? 56.79607 -49.15739 20.50164 1.000 160.62101 89 PHE K C 1
ATOM 3244 O O . PHE B 1 89 ? 58.02731 -49.06832 20.40106 1.000 158.86486 89 PHE K O 1
ATOM 3252 N N . ASN B 1 90 ? 56.16816 -49.02829 21.67315 1.000 173.44462 90 ASN K N 1
ATOM 3253 C CA . ASN B 1 90 ? 56.93328 -48.86171 22.90270 1.000 168.43168 90 ASN K CA 1
ATOM 3254 C C . ASN B 1 90 ? 57.75958 -50.10168 23.20712 1.000 157.93386 90 ASN K C 1
ATOM 3255 O O . ASN B 1 90 ? 58.87433 -49.98941 23.73361 1.000 151.97819 90 ASN K O 1
ATOM 3260 N N . LYS B 1 91 ? 57.24054 -51.28773 22.87425 1.000 166.31681 91 LYS K N 1
ATOM 3261 C CA . LYS B 1 91 ? 58.01705 -52.50194 23.10376 1.000 160.43205 91 LYS K CA 1
ATOM 3262 C C . LYS B 1 91 ? 59.29567 -52.50782 22.26808 1.000 147.87765 91 LYS K C 1
ATOM 3263 O O . LYS B 1 91 ? 60.35165 -52.92660 22.74781 1.000 135.73991 91 LYS K O 1
ATOM 3269 N N . ILE B 1 92 ? 59.23255 -52.00575 21.03099 1.000 152.82543 92 ILE K N 1
ATOM 3270 C CA . ILE B 1 92 ? 60.43024 -51.93218 20.19000 1.000 160.76499 92 ILE K CA 1
ATOM 3271 C C . ILE B 1 92 ? 61.36809 -50.83190 20.67817 1.000 151.70786 92 ILE K C 1
ATOM 3272 O O . ILE B 1 92 ? 62.60016 -50.98135 20.64965 1.000 146.32614 92 ILE K O 1
ATOM 3277 N N . THR B 1 93 ? 60.80523 -49.70273 21.11376 1.000 148.06422 93 THR K N 1
ATOM 3278 C CA . THR B 1 93 ? 61.63206 -48.64958 21.69296 1.000 146.98945 93 THR K CA 1
ATOM 3279 C C . THR B 1 93 ? 62.43935 -49.17632 22.87552 1.000 153.43508 93 THR K C 1
ATOM 3280 O O . THR B 1 93 ? 63.65045 -48.93781 22.96481 1.000 140.33414 93 THR K O 1
ATOM 3284 N N . GLN B 1 94 ? 61.79614 -49.93726 23.76800 1.000 162.05780 94 GLN K N 1
ATOM 3285 C CA . GLN B 1 94 ? 62.52082 -50.55744 24.87387 1.000 154.97557 94 GLN K CA 1
ATOM 3286 C C . GLN B 1 94 ? 63.39686 -51.71789 24.41714 1.000 150.15279 94 GLN K C 1
ATOM 3287 O O . GLN B 1 94 ? 64.37314 -52.04674 25.10025 1.000 146.94313 94 GLN K O 1
ATOM 3293 N N . ALA B 1 95 ? 63.06505 -52.35039 23.28866 1.000 154.14786 95 ALA K N 1
ATOM 3294 C CA . ALA B 1 95 ? 63.89409 -53.43183 22.77392 1.000 149.12293 95 ALA K CA 1
ATOM 3295 C C . ALA B 1 95 ? 65.22906 -52.91147 22.27319 1.000 144.64421 95 ALA K C 1
ATOM 3296 O O . ALA B 1 95 ? 66.23957 -53.62197 22.34196 1.000 130.58735 95 ALA K O 1
ATOM 3298 N N . ILE B 1 96 ? 65.24547 -51.67967 21.76276 1.000 142.70261 96 ILE K N 1
ATOM 3299 C CA . ILE B 1 96 ? 66.50791 -51.07089 21.35637 1.000 143.48753 96 ILE K CA 1
ATOM 3300 C C . ILE B 1 96 ? 67.49768 -51.04276 22.51888 1.000 142.45533 96 ILE K C 1
ATOM 3301 O O . ILE B 1 96 ? 68.70722 -51.21270 22.31453 1.000 131.44401 96 ILE K O 1
ATOM 3306 N N . ALA B 1 97 ? 67.00941 -50.90958 23.75447 1.000 152.90943 97 ALA K N 1
ATOM 3307 C CA . ALA B 1 97 ? 67.85162 -50.52639 24.88210 1.000 152.35802 97 ALA K CA 1
ATOM 3308 C C . ALA B 1 97 ? 67.80528 -51.53215 26.03048 1.000 161.36499 97 ALA K C 1
ATOM 3309 O O . ALA B 1 97 ? 67.78267 -51.14994 27.20180 1.000 177.38040 97 ALA K O 1
ATOM 3311 N N . ILE B 1 98 ? 67.78187 -52.82382 25.73231 1.000 179.62463 98 ILE K N 1
ATOM 3312 C CA . ILE B 1 98 ? 68.16126 -53.80679 26.75547 1.000 184.19257 98 ILE K CA 1
ATOM 3313 C C . ILE B 1 98 ? 69.66297 -53.80253 26.90545 1.000 184.90745 98 ILE K C 1
ATOM 3314 O O . ILE B 1 98 ? 70.38646 -53.93505 25.89779 1.000 187.39221 98 ILE K O 1
ATOM 3319 N N . PRO B 1 99 ? 70.19472 -53.64394 28.11508 1.000 179.04323 99 PRO K N 1
ATOM 3320 C CA . PRO B 1 99 ? 71.63535 -53.72324 28.31444 1.000 182.99999 99 PRO K CA 1
ATOM 3321 C C . PRO B 1 99 ? 72.15759 -55.09063 27.90967 1.000 180.60416 99 PRO K C 1
ATOM 3322 O O . PRO B 1 99 ? 71.47817 -56.11083 28.10622 1.000 171.05017 99 PRO K O 1
ATOM 3326 N N . PRO B 1 100 ? 73.35542 -55.14842 27.32385 1.000 175.60483 100 PRO K N 1
ATOM 3327 C CA . PRO B 1 100 ? 73.89051 -56.43913 26.85988 1.000 183.50811 100 PRO K CA 1
ATOM 3328 C C . PRO B 1 100 ? 74.08441 -57.43650 27.97747 1.000 193.34424 100 PRO K C 1
ATOM 3329 O O . PRO B 1 100 ? 74.09273 -58.64700 27.72306 1.000 191.28538 100 PRO K O 1
ATOM 3333 N N . ASN B 1 101 ? 74.24147 -56.96919 29.20740 1.000 208.63607 101 ASN K N 1
ATOM 3334 C CA . ASN B 1 101 ? 74.45780 -57.85969 30.33350 1.000 210.85725 101 ASN K CA 1
ATOM 3335 C C . ASN B 1 101 ? 73.16149 -58.42253 30.90044 1.000 211.77618 101 ASN K C 1
ATOM 3336 O O . ASN B 1 101 ? 73.20661 -59.13531 31.90832 1.000 220.86368 101 ASN K O 1
ATOM 3341 N N . SER B 1 102 ? 72.01822 -58.14183 30.27896 1.000 202.11829 102 SER K N 1
ATOM 3342 C CA . SER B 1 102 ? 70.75007 -58.59388 30.83249 1.000 203.92280 102 SER K CA 1
ATOM 3343 C C . SER B 1 102 ? 70.56577 -60.08933 30.61325 1.000 198.09091 102 SER K C 1
ATOM 3344 O O . SER B 1 102 ? 70.83265 -60.61659 29.52908 1.000 184.00823 102 SER K O 1
ATOM 3347 N N . GLN B 1 103 ? 70.09794 -60.77163 31.65830 1.000 192.78113 103 GLN K N 1
ATOM 3348 C CA . GLN B 1 103 ? 69.80714 -62.19676 31.60757 1.000 191.66238 103 GLN K CA 1
ATOM 3349 C C . GLN B 1 103 ? 68.31482 -62.48523 31.51720 1.000 190.22501 103 GLN K C 1
ATOM 3350 O O . GLN B 1 103 ? 67.89531 -63.62428 31.74707 1.000 192.52516 103 GLN K O 1
ATOM 3356 N N . ASP B 1 104 ? 67.50559 -61.48298 31.17769 1.000 197.01200 104 ASP K N 1
ATOM 3357 C CA . ASP B 1 104 ? 66.06713 -61.67906 31.01643 1.000 193.97997 104 ASP K CA 1
ATOM 3358 C C . ASP B 1 104 ? 65.88861 -62.42911 29.69865 1.000 195.03893 104 ASP K C 1
ATOM 3359 O O . ASP B 1 104 ? 65.57390 -61.85875 28.65220 1.000 194.29437 104 ASP K O 1
ATOM 3364 N N . TYR B 1 105 ? 66.09654 -63.74229 29.75578 1.000 178.61195 105 TYR K N 1
ATOM 3365 C CA . TYR B 1 105 ? 66.13620 -64.57964 28.56700 1.000 170.17898 105 TYR K CA 1
ATOM 3366 C C . TYR B 1 105 ? 64.84741 -65.37963 28.44355 1.000 156.64943 105 TYR K C 1
ATOM 3367 O O . TYR B 1 105 ? 64.14961 -65.62708 29.43105 1.000 168.55082 105 TYR K O 1
ATOM 3376 N N . TYR B 1 106 ? 64.53097 -65.76655 27.21244 1.000 157.04091 106 TYR K N 1
ATOM 3377 C CA . TYR B 1 106 ? 63.29803 -66.48885 26.93489 1.000 171.77269 106 TYR K CA 1
ATOM 3378 C C . TYR B 1 106 ? 63.51568 -67.97073 27.20889 1.000 176.48992 106 TYR K C 1
ATOM 3379 O O . TYR B 1 106 ? 64.39585 -68.59896 26.60961 1.000 172.23948 106 TYR K O 1
ATOM 3388 N N . ASN B 1 107 ? 62.72001 -68.52274 28.11286 1.000 188.23084 107 ASN K N 1
ATOM 3389 C CA . ASN B 1 107 ? 62.76517 -69.95111 28.38546 1.000 190.80183 107 ASN K CA 1
ATOM 3390 C C . ASN B 1 107 ? 62.07745 -70.70144 27.25156 1.000 192.01690 107 ASN K C 1
ATOM 3391 O O . ASN B 1 107 ? 60.90510 -70.42996 26.96618 1.000 192.48419 107 ASN K O 1
ATOM 3396 N N . PRO B 1 108 ? 62.74471 -71.65857 26.60280 1.000 190.83542 108 PRO K N 1
ATOM 3397 C CA . PRO B 1 108 ? 62.17955 -72.27059 25.39600 1.000 198.55658 108 PRO K CA 1
ATOM 3398 C C . PRO B 1 108 ? 61.15123 -73.35861 25.65768 1.000 196.64132 108 PRO K C 1
ATOM 3399 O O . PRO B 1 108 ? 60.61095 -73.91158 24.69241 1.000 185.95066 108 PRO K O 1
ATOM 3403 N N . LEU B 1 109 ? 60.85842 -73.68041 26.92095 1.000 193.30605 109 LEU K N 1
ATOM 3404 C CA . LEU B 1 109 ? 59.73509 -74.56046 27.22247 1.000 192.59134 109 LEU K CA 1
ATOM 3405 C C . LEU B 1 109 ? 58.39891 -73.96272 26.80558 1.000 196.30941 109 LEU K C 1
ATOM 3406 O O . LEU B 1 109 ? 57.39607 -74.68482 26.78471 1.000 202.01417 109 LEU K O 1
ATOM 3411 N N . ASN B 1 110 ? 58.36169 -72.67247 26.46717 1.000 197.75162 110 ASN K N 1
ATOM 3412 C CA . ASN B 1 110 ? 57.12359 -72.01416 26.07539 1.000 196.31847 110 ASN K CA 1
ATOM 3413 C C . ASN B 1 110 ? 56.61385 -72.47446 24.71616 1.000 199.19274 110 ASN K C 1
ATOM 3414 O O . ASN B 1 110 ? 55.52411 -72.05473 24.31040 1.000 202.15806 110 ASN K O 1
ATOM 3419 N N . LYS B 1 111 ? 57.37576 -73.30993 24.00773 1.000 195.54701 111 LYS K N 1
ATOM 3420 C CA . LYS B 1 111 ? 56.97284 -73.91892 22.74100 1.000 199.42716 111 LYS K CA 1
ATOM 3421 C C . LYS B 1 111 ? 56.65154 -72.88206 21.66893 1.000 204.44023 111 LYS K C 1
ATOM 3422 O O . LYS B 1 111 ? 55.98146 -73.19817 20.68049 1.000 208.92613 111 LYS K O 1
ATOM 3428 N N . PHE B 1 112 ? 57.10795 -71.64268 21.85919 1.000 198.09645 112 PHE K N 1
ATOM 3429 C CA . PHE B 1 112 ? 56.97426 -70.57768 20.86530 1.000 196.63132 112 PHE K CA 1
ATOM 3430 C C . PHE B 1 112 ? 55.51899 -70.28579 20.51544 1.000 203.51372 112 PHE K C 1
ATOM 3431 O O . PHE B 1 112 ? 55.21797 -69.79880 19.42331 1.000 210.11812 112 PHE K O 1
ATOM 3439 N N . THR B 1 113 ? 54.60509 -70.58358 21.43517 1.000 228.52386 113 THR K N 1
ATOM 3440 C CA . THR B 1 113 ? 53.24886 -70.06754 21.33922 1.000 230.31251 113 THR K CA 1
ATOM 3441 C C . THR B 1 113 ? 53.07385 -68.78952 22.14173 1.000 226.76912 113 THR K C 1
ATOM 3442 O O . THR B 1 113 ? 52.12159 -68.03980 21.89751 1.000 229.10473 113 THR K O 1
ATOM 3446 N N . ASP B 1 114 ? 53.97500 -68.52799 23.08841 1.000 193.92402 114 ASP K N 1
ATOM 3447 C CA . ASP B 1 114 ? 54.02187 -67.23601 23.75129 1.000 186.90814 114 ASP K CA 1
ATOM 3448 C C . ASP B 1 114 ? 54.65356 -66.16440 22.88231 1.000 189.69520 114 ASP K C 1
ATOM 3449 O O . ASP B 1 114 ? 54.49576 -64.97395 23.17337 1.000 185.22343 114 ASP K O 1
ATOM 3454 N N . VAL B 1 115 ? 55.38410 -66.56222 21.84471 1.000 188.45287 115 VAL K N 1
ATOM 3455 C CA . VAL B 1 115 ? 55.99702 -65.60325 20.93698 1.000 181.95472 115 VAL K CA 1
ATOM 3456 C C . VAL B 1 115 ? 54.89968 -64.87500 20.17379 1.000 181.80507 115 VAL K C 1
ATOM 3457 O O . VAL B 1 115 ? 54.16522 -65.47790 19.38273 1.000 185.30817 115 VAL K O 1
ATOM 3461 N N . LYS B 1 116 ? 54.78802 -63.57136 20.41034 1.000 168.09190 116 LYS K N 1
ATOM 3462 C CA . LYS B 1 116 ? 53.82843 -62.70642 19.73800 1.000 171.47330 116 LYS K CA 1
ATOM 3463 C C . LYS B 1 116 ? 54.44772 -61.95574 18.56821 1.000 174.81211 116 LYS K C 1
ATOM 3464 O O . LYS B 1 116 ? 53.80213 -61.78856 17.52719 1.000 181.46488 116 LYS K O 1
ATOM 3470 N N . GLY B 1 117 ? 55.70334 -61.53744 18.70999 1.000 166.17439 117 GLY K N 1
ATOM 3471 C CA . GLY B 1 117 ? 56.47833 -60.96836 17.63001 1.000 150.74264 117 GLY K CA 1
ATOM 3472 C C . GLY B 1 117 ? 57.94659 -61.25730 17.86150 1.000 142.76533 117 GLY K C 1
ATOM 3473 O O . GLY B 1 117 ? 58.33420 -61.84021 18.87537 1.000 152.43823 117 GLY K O 1
ATOM 3474 N N . ILE B 1 118 ? 58.76414 -60.85793 16.89302 1.000 133.85974 118 ILE K N 1
ATOM 3475 C CA . ILE B 1 118 ? 60.20647 -61.06702 16.92118 1.000 124.03522 118 ILE K CA 1
ATOM 3476 C C . ILE B 1 118 ? 60.87455 -59.75151 16.53722 1.000 120.67825 118 ILE K C 1
ATOM 3477 O O . ILE B 1 118 ? 60.50913 -59.14036 15.52636 1.000 135.13444 118 ILE K O 1
ATOM 3482 N N . ILE B 1 119 ? 61.84852 -59.31742 17.33536 1.000 97.01958 119 ILE K N 1
ATOM 3483 C CA . ILE B 1 119 ? 62.52017 -58.03431 17.14398 1.000 98.49196 119 ILE K CA 1
ATOM 3484 C C . ILE B 1 119 ? 63.96898 -58.29798 16.75906 1.000 106.04065 119 ILE K C 1
ATOM 3485 O O . ILE B 1 119 ? 64.71359 -58.94184 17.50876 1.000 121.65313 119 ILE K O 1
ATOM 3490 N N . ILE B 1 120 ? 64.36891 -57.78681 15.59866 1.000 107.57073 120 ILE K N 1
ATOM 3491 C CA . ILE B 1 120 ? 65.71353 -57.97199 15.06233 1.000 94.48734 120 ILE K CA 1
ATOM 3492 C C . ILE B 1 120 ? 66.46980 -56.66280 15.23524 1.000 104.79098 120 ILE K C 1
ATOM 3493 O O . ILE B 1 120 ? 66.17839 -55.67611 14.55011 1.000 110.08277 120 ILE K O 1
ATOM 3498 N N . LEU B 1 121 ? 67.44741 -56.64718 16.13477 1.000 111.58022 121 LEU K N 1
ATOM 3499 C CA . LEU B 1 121 ? 68.23315 -55.44721 16.41526 1.000 116.51725 121 LEU K CA 1
ATOM 3500 C C . LEU B 1 121 ? 69.51095 -55.50883 15.58746 1.000 123.10993 121 LEU K C 1
ATOM 3501 O O . LEU B 1 121 ? 70.45663 -56.22095 15.93365 1.000 125.50010 121 LEU K O 1
ATOM 3506 N N . ILE B 1 122 ? 69.52515 -54.77593 14.48010 1.000 135.76134 122 ILE K N 1
ATOM 3507 C CA . ILE B 1 122 ? 70.68639 -54.67094 13.60636 1.000 133.84276 122 ILE K CA 1
ATOM 3508 C C . ILE B 1 122 ? 71.40157 -53.36992 13.95050 1.000 136.83328 122 ILE K C 1
ATOM 3509 O O . ILE B 1 122 ? 70.85479 -52.27830 13.75924 1.000 137.36681 122 ILE K O 1
ATOM 3514 N N . SER B 1 123 ? 72.62413 -53.47139 14.46040 1.000 129.21538 123 SER K N 1
ATOM 3515 C CA . SER B 1 123 ? 73.37094 -52.30506 14.90491 1.000 129.45370 123 SER K CA 1
ATOM 3516 C C . SER B 1 123 ? 74.50582 -51.96737 13.94264 1.000 135.28663 123 SER K C 1
ATOM 3517 O O . SER B 1 123 ? 75.14306 -52.84901 13.35698 1.000 143.79777 123 SER K O 1
ATOM 3520 N N . GLY B 1 124 ? 74.78257 -50.67141 13.82676 1.000 151.81602 124 GLY K N 1
ATOM 3521 C CA . GLY B 1 124 ? 75.81018 -50.16943 12.93882 1.000 152.11583 124 GLY K CA 1
ATOM 3522 C C . GLY B 1 124 ? 75.99724 -48.66855 13.03053 1.000 155.26451 124 GLY K C 1
ATOM 3523 O O . GLY B 1 124 ? 75.02466 -47.92374 13.19775 1.000 156.31347 124 GLY K O 1
ATOM 3524 N N . ASP B 1 125 ? 77.24622 -48.21621 12.90096 1.000 112.67235 125 ASP K N 1
ATOM 3525 C CA . ASP B 1 125 ? 77.58764 -46.79796 13.00963 1.000 123.49594 125 ASP K CA 1
ATOM 3526 C C . ASP B 1 125 ? 77.04343 -46.19740 14.30291 1.000 160.07566 125 ASP K C 1
ATOM 3527 O O . ASP B 1 125 ? 76.52256 -45.07880 14.32415 1.000 166.57610 125 ASP K O 1
ATOM 3532 N N . ASN B 1 126 ? 77.15449 -46.96068 15.38986 1.000 153.78652 126 ASN K N 1
ATOM 3533 C CA . ASN B 1 126 ? 76.69962 -46.55707 16.71749 1.000 132.10194 126 ASN K CA 1
ATOM 3534 C C . ASN B 1 126 ? 75.20422 -46.24011 16.75163 1.000 130.66089 126 ASN K C 1
ATOM 3535 O O . ASN B 1 126 ? 74.74300 -45.50692 17.63236 1.000 136.10769 126 ASN K O 1
ATOM 3540 N N . LYS B 1 127 ? 74.43371 -46.76718 15.80184 1.000 127.55355 127 LYS K N 1
ATOM 3541 C CA . LYS B 1 127 ? 72.97932 -46.69713 15.83575 1.000 122.08304 127 LYS K CA 1
ATOM 3542 C C . LYS B 1 127 ? 72.39543 -48.10390 15.79632 1.000 117.01047 127 LYS K C 1
ATOM 3543 O O . LYS B 1 127 ? 73.07038 -49.07214 15.44382 1.000 109.15344 127 LYS K O 1
ATOM 3549 N N . CYS B 1 128 ? 71.11108 -48.20862 16.13331 1.000 107.91880 128 CYS K N 1
ATOM 3550 C CA . CYS B 1 128 ? 70.42513 -49.49825 16.21686 1.000 99.66986 128 CYS K CA 1
ATOM 3551 C C . CYS B 1 128 ? 69.11185 -49.43193 15.44937 1.000 101.47008 128 CYS K C 1
ATOM 3552 O O . CYS B 1 128 ? 68.13219 -48.84653 15.92101 1.000 115.82999 128 CYS K O 1
ATOM 3555 N N . LEU B 1 129 ? 69.11276 -50.01787 14.25930 1.000 109.22864 129 LEU K N 1
ATOM 3556 C CA . LEU B 1 129 ? 67.89449 -50.26900 13.51453 1.000 106.27675 129 LEU K CA 1
ATOM 3557 C C . LEU B 1 129 ? 67.17439 -51.47546 14.10970 1.000 105.21783 129 LEU K C 1
ATOM 3558 O O . LEU B 1 129 ? 67.80784 -52.46086 14.49906 1.000 101.54862 129 LEU K O 1
ATOM 3563 N N . ALA B 1 130 ? 65.84536 -51.40845 14.17690 1.000 102.90313 130 ALA K N 1
ATOM 3564 C CA . ALA B 1 130 ? 65.06492 -52.45538 14.82770 1.000 99.88839 130 ALA K CA 1
ATOM 3565 C C . ALA B 1 130 ? 63.93973 -52.90731 13.91103 1.000 102.54745 130 ALA K C 1
ATOM 3566 O O . ALA B 1 130 ? 63.06797 -52.11108 13.56074 1.000 100.86940 130 ALA K O 1
ATOM 3568 N N . LEU B 1 131 ? 63.95352 -54.18217 13.53896 1.000 123.26802 131 LEU K N 1
ATOM 3569 C CA . LEU B 1 131 ? 62.91978 -54.79446 12.71790 1.000 114.16203 131 LEU K CA 1
ATOM 3570 C C . LEU B 1 131 ? 61.91123 -55.52999 13.59641 1.000 108.64536 131 LEU K C 1
ATOM 3571 O O . LEU B 1 131 ? 62.25686 -56.03348 14.66788 1.000 120.24605 131 LEU K O 1
ATOM 3576 N N . TYR B 1 132 ? 60.67149 -55.63507 13.10742 1.000 94.59243 132 TYR K N 1
ATOM 3577 C CA . TYR B 1 132 ? 59.59713 -56.35054 13.78888 1.000 99.07103 132 TYR K CA 1
ATOM 3578 C C . TYR B 1 132 ? 58.92562 -57.31876 12.82657 1.000 107.81692 132 TYR K C 1
ATOM 3579 O O . TYR B 1 132 ? 58.54352 -56.92851 11.71887 1.000 129.03147 132 TYR K O 1
ATOM 3588 N N . LYS B 1 133 ? 58.77911 -58.57565 13.25093 1.000 114.14818 133 LYS K N 1
ATOM 3589 C CA . LYS B 1 133 ? 58.02898 -59.57652 12.50282 1.000 144.19026 133 LYS K CA 1
ATOM 3590 C C . LYS B 1 133 ? 56.97657 -60.18696 13.41892 1.000 156.03808 133 LYS K C 1
ATOM 3591 O O . LYS B 1 133 ? 57.16633 -60.27592 14.63044 1.000 160.95753 133 LYS K O 1
ATOM 3597 N N . ASN B 1 134 ? 55.85326 -60.57994 12.84145 1.000 195.51083 134 ASN K N 1
ATOM 3598 C CA . ASN B 1 134 ? 54.79544 -61.27686 13.55863 1.000 199.69260 134 ASN K CA 1
ATOM 3599 C C . ASN B 1 134 ? 54.57692 -62.63956 12.90185 1.000 213.62135 134 ASN K C 1
ATOM 3600 O O . ASN B 1 134 ? 55.24391 -62.99781 11.92883 1.000 218.53939 134 ASN K O 1
ATOM 3605 N N . LYS B 1 135 ? 53.63867 -63.40626 13.45062 1.000 216.99059 135 LYS K N 1
ATOM 3606 C CA . LYS B 1 135 ? 53.26449 -64.72074 12.92311 1.000 231.71992 135 LYS K CA 1
ATOM 3607 C C . LYS B 1 135 ? 52.04250 -64.52034 12.03630 1.000 249.06421 135 LYS K C 1
ATOM 3608 O O . LYS B 1 135 ? 50.91686 -64.44083 12.53461 1.000 256.61571 135 LYS K O 1
ATOM 3614 N N . THR B 1 136 ? 52.25586 -64.41171 10.72403 1.000 243.80315 136 THR K N 1
ATOM 3615 C CA . THR B 1 136 ? 51.11249 -64.21741 9.84588 1.000 232.70337 136 THR K CA 1
ATOM 3616 C C . THR B 1 136 ? 50.21616 -65.45094 9.90660 1.000 239.31353 136 THR K C 1
ATOM 3617 O O . THR B 1 136 ? 50.68127 -66.57787 10.10528 1.000 239.50313 136 THR K O 1
ATOM 3621 N N . ASN B 1 137 ? 48.90928 -65.22354 9.74397 1.000 253.14187 137 ASN K N 1
ATOM 3622 C CA . ASN B 1 137 ? 47.95450 -66.33015 9.73537 1.000 240.08862 137 ASN K CA 1
ATOM 3623 C C . ASN B 1 137 ? 48.28603 -67.33247 8.63816 1.000 223.40072 137 ASN K C 1
ATOM 3624 O O . ASN B 1 137 ? 48.45055 -68.52969 8.89866 1.000 221.44098 137 ASN K O 1
ATOM 3629 N N . LEU B 1 138 ? 48.38447 -66.85484 7.39908 1.000 212.55189 138 LEU K N 1
ATOM 3630 C CA . LEU B 1 138 ? 48.54191 -67.71161 6.22503 1.000 205.39133 138 LEU K CA 1
ATOM 3631 C C . LEU B 1 138 ? 49.99286 -68.19578 6.11681 1.000 201.31885 138 LEU K C 1
ATOM 3632 O O . LEU B 1 138 ? 50.76385 -67.76667 5.25696 1.000 194.48803 138 LEU K O 1
ATOM 3637 N N . ALA B 1 139 ? 50.36429 -69.10913 7.02005 1.000 187.11215 139 ALA K N 1
ATOM 3638 C CA . ALA B 1 139 ? 51.73810 -69.60204 7.09188 1.000 182.34389 139 ALA K CA 1
ATOM 3639 C C . ALA B 1 139 ? 51.73891 -71.05577 7.55251 1.000 178.44347 139 ALA K C 1
ATOM 3640 O O . ALA B 1 139 ? 51.04146 -71.40051 8.51168 1.000 182.70208 139 ALA K O 1
ATOM 3642 N N . VAL B 1 140 ? 52.51887 -71.90233 6.86894 1.000 165.20833 140 VAL K N 1
ATOM 3643 C CA . VAL B 1 140 ? 52.46872 -73.35378 7.05410 1.000 168.24503 140 VAL K CA 1
ATOM 3644 C C . VAL B 1 140 ? 53.65877 -74.01191 6.35826 1.000 163.92109 140 VAL K C 1
ATOM 3645 O O . VAL B 1 140 ? 54.16585 -73.49302 5.35737 1.000 160.85900 140 VAL K O 1
ATOM 3649 N N . LEU B 1 141 ? 54.11878 -75.15439 6.88469 1.000 170.15506 141 LEU K N 1
ATOM 3650 C CA . LEU B 1 141 ? 55.18819 -75.94309 6.27340 1.000 153.27367 141 LEU K CA 1
ATOM 3651 C C . LEU B 1 141 ? 54.76445 -77.41110 6.17966 1.000 164.56883 141 LEU K C 1
ATOM 3652 O O . LEU B 1 141 ? 53.66099 -77.78393 6.59034 1.000 182.19020 141 LEU K O 1
ATOM 3657 N N . ARG B 1 142 ? 55.65373 -78.25225 5.63018 1.000 164.34402 142 ARG K N 1
ATOM 3658 C CA . ARG B 1 142 ? 55.41322 -79.69302 5.51723 1.000 171.18423 142 ARG K CA 1
ATOM 3659 C C . ARG B 1 142 ? 56.74698 -80.42111 5.43784 1.000 170.45457 142 ARG K C 1
ATOM 3660 O O . ARG B 1 142 ? 57.59064 -80.06500 4.61206 1.000 167.72270 142 ARG K O 1
ATOM 3668 N N . ASN B 1 143 ? 56.91034 -81.46790 6.24561 1.000 183.93144 143 ASN K N 1
ATOM 3669 C CA . ASN B 1 143 ? 58.08412 -82.32958 6.19805 1.000 185.75900 143 ASN K CA 1
ATOM 3670 C C . ASN B 1 143 ? 57.67370 -83.76230 5.87415 1.000 184.34009 143 ASN K C 1
ATOM 3671 O O . ASN B 1 143 ? 56.53752 -84.17017 6.12607 1.000 186.38209 143 ASN K O 1
ATOM 3676 N N . SER B 1 144 ? 58.57854 -84.50540 5.23745 1.000 189.42842 144 SER K N 1
ATOM 3677 C CA . SER B 1 144 ? 58.26241 -85.87960 4.86247 1.000 196.51607 144 SER K CA 1
ATOM 3678 C C . SER B 1 144 ? 58.14279 -86.77705 6.09241 1.000 202.32833 144 SER K C 1
ATOM 3679 O O . SER B 1 144 ? 59.03753 -86.81178 6.94289 1.000 209.76827 144 SER K O 1
ATOM 3682 N N . ARG B 1 145 ? 57.04076 -87.52134 6.16780 1.000 200.75600 145 ARG K N 1
ATOM 3683 C CA . ARG B 1 145 ? 56.77810 -88.53140 7.18341 1.000 208.15265 145 ARG K CA 1
ATOM 3684 C C . ARG B 1 145 ? 56.77227 -89.89933 6.51466 1.000 210.75535 145 ARG K C 1
ATOM 3685 O O . ARG B 1 145 ? 55.90641 -90.17726 5.67437 1.000 208.39849 145 ARG K O 1
ATOM 3693 N N . LYS B 1 146 ? 57.70823 -90.75784 6.91360 1.000 218.89787 146 LYS K N 1
ATOM 3694 C CA . LYS B 1 146 ? 57.88102 -92.08309 6.33588 1.000 221.37187 146 LYS K CA 1
ATOM 3695 C C . LYS B 1 146 ? 58.96929 -92.79378 7.12726 1.000 231.27602 146 LYS K C 1
ATOM 3696 O O . LYS B 1 146 ? 59.96411 -92.16485 7.50640 1.000 234.43772 146 LYS K O 1
ATOM 3702 N N . MET B 1 147 ? 58.78715 -94.09480 7.37693 1.000 240.61140 147 MET K N 1
ATOM 3703 C CA . MET B 1 147 ? 59.74830 -94.77381 8.24162 1.000 245.41098 147 MET K CA 1
ATOM 3704 C C . MET B 1 147 ? 59.79386 -96.29348 8.08907 1.000 253.91979 147 MET K C 1
ATOM 3705 O O . MET B 1 147 ? 60.85097 -96.83121 7.74274 1.000 260.78133 147 MET K O 1
ATOM 3710 N N . PHE B 1 148 ? 58.67889 -96.98936 8.34080 1.000 256.01346 148 PHE K N 1
ATOM 3711 C CA . PHE B 1 148 ? 58.63425 -98.45027 8.30651 1.000 255.56754 148 PHE K CA 1
ATOM 3712 C C . PHE B 1 148 ? 59.64303 -99.07620 9.26303 1.000 258.81458 148 PHE K C 1
ATOM 3713 O O . PHE B 1 148 ? 59.28248 -99.49849 10.36581 1.000 253.27702 148 PHE K O 1
ATOM 3721 N N . ASN B 1 149 ? 60.88168 -99.25185 8.80919 1.000 268.59603 149 ASN K N 1
ATOM 3722 C CA . ASN B 1 149 ? 61.97149 -99.63526 9.70296 1.000 264.39119 149 ASN K CA 1
ATOM 3723 C C . ASN B 1 149 ? 62.69511 -98.40386 10.25114 1.000 259.53330 149 ASN K C 1
ATOM 3724 O O . ASN B 1 149 ? 62.70956 -98.16655 11.46246 1.000 251.79904 149 ASN K O 1
ATOM 3729 N N . LEU B 1 150 ? 63.31280 -97.62234 9.36961 1.000 244.84359 150 LEU K N 1
ATOM 3730 C CA . LEU B 1 150 ? 64.08069 -96.44321 9.76826 1.000 221.85250 150 LEU K CA 1
ATOM 3731 C C . LEU B 1 150 ? 63.61789 -95.19697 9.01281 1.000 215.28774 150 LEU K C 1
ATOM 3732 O O . LEU B 1 150 ? 63.00252 -94.29913 9.58869 1.000 210.68704 150 LEU K O 1
ATOM 3737 N N . ASP B 1 153 ? 60.24102 -100.05029 0.04284 1.000 229.65399 153 ASP K N 1
ATOM 3738 C CA . ASP B 1 153 ? 58.92484 -99.84235 0.63202 1.000 247.19524 153 ASP K CA 1
ATOM 3739 C C . ASP B 1 153 ? 58.48425 -98.36750 0.48186 1.000 254.15906 153 ASP K C 1
ATOM 3740 O O . ASP B 1 153 ? 58.75518 -97.51740 1.31547 1.000 260.65279 153 ASP K O 1
ATOM 3745 N N . PRO B 1 154 ? 57.85221 -98.05731 -0.65633 1.000 249.42605 154 PRO K N 1
ATOM 3746 C CA . PRO B 1 154 ? 57.31243 -96.69943 -0.91097 1.000 247.41961 154 PRO K CA 1
ATOM 3747 C C . PRO B 1 154 ? 55.97963 -96.42963 -0.21428 1.000 252.78853 154 PRO K C 1
ATOM 3748 O O . PRO B 1 154 ? 54.92785 -96.27071 -0.84766 1.000 253.58990 154 PRO K O 1
ATOM 3752 N N . ASP B 1 155 ? 56.00654 -96.36837 1.12156 1.000 258.25960 155 ASP K N 1
ATOM 3753 C CA . ASP B 1 155 ? 54.81137 -96.10262 1.93296 1.000 253.15544 155 ASP K CA 1
ATOM 3754 C C . ASP B 1 155 ? 55.04987 -94.93961 2.90658 1.000 236.29863 155 ASP K C 1
ATOM 3755 O O . ASP B 1 155 ? 55.48931 -95.14666 4.04202 1.000 220.54243 155 ASP K O 1
ATOM 3760 N N . GLY B 1 156 ? 54.76487 -93.71980 2.45524 1.000 233.98882 156 GLY K N 1
ATOM 3761 C CA . GLY B 1 156 ? 54.88776 -92.53319 3.29640 1.000 218.67453 156 GLY K CA 1
ATOM 3762 C C . GLY B 1 156 ? 54.40425 -91.30955 2.54254 1.000 220.54220 156 GLY K C 1
ATOM 3763 O O . GLY B 1 156 ? 54.22457 -91.33654 1.32048 1.000 215.39183 156 GLY K O 1
ATOM 3764 N N . TYR B 1 157 ? 54.17828 -90.22941 3.29678 1.000 208.00521 157 TYR K N 1
ATOM 3765 C CA . TYR B 1 157 ? 53.58113 -89.01019 2.75287 1.000 202.52840 157 TYR K CA 1
ATOM 3766 C C . TYR B 1 157 ? 54.24644 -87.78181 3.35791 1.000 199.01882 157 TYR K C 1
ATOM 3767 O O . TYR B 1 157 ? 54.98441 -87.87845 4.33086 1.000 196.54121 157 TYR K O 1
ATOM 3776 N N . LEU B 1 158 ? 53.99647 -86.61723 2.76180 1.000 197.66839 158 LEU K N 1
ATOM 3777 C CA . LEU B 1 158 ? 54.51446 -85.34782 3.26972 1.000 195.12471 158 LEU K CA 1
ATOM 3778 C C . LEU B 1 158 ? 53.56610 -84.77028 4.31549 1.000 196.94476 158 LEU K C 1
ATOM 3779 O O . LEU B 1 158 ? 52.35222 -84.73644 4.09940 1.000 194.18699 158 LEU K O 1
ATOM 3784 N N . LYS B 1 159 ? 54.11038 -84.31647 5.44676 1.000 197.95639 159 LYS K N 1
ATOM 3785 C CA . LYS B 1 159 ? 53.24706 -83.82430 6.51680 1.000 193.42639 159 LYS K CA 1
ATOM 3786 C C . LYS B 1 159 ? 54.00582 -82.98551 7.53206 1.000 188.53598 159 LYS K C 1
ATOM 3787 O O . LYS B 1 159 ? 55.00624 -83.44177 8.08244 1.000 199.27347 159 LYS K O 1
ATOM 3793 N N . GLN B 1 160 ? 53.49101 -81.79768 7.82715 1.000 184.31195 160 GLN K N 1
ATOM 3794 C CA . GLN B 1 160 ? 54.00786 -81.01169 8.94158 1.000 185.92813 160 GLN K CA 1
ATOM 3795 C C . GLN B 1 160 ? 53.79024 -81.74473 10.26551 1.000 212.28082 160 GLN K C 1
ATOM 3796 O O . GLN B 1 160 ? 52.68010 -82.20116 10.55542 1.000 220.12540 160 GLN K O 1
ATOM 3802 N N . LEU B 1 161 ? 54.86225 -81.86125 11.07807 1.000 211.84432 161 LEU K N 1
ATOM 3803 C CA . LEU B 1 161 ? 54.79375 -82.60618 12.33959 1.000 215.02649 161 LEU K CA 1
ATOM 3804 C C . LEU B 1 161 ? 55.06063 -81.76610 13.59256 1.000 222.75647 161 LEU K C 1
ATOM 3805 O O . LEU B 1 161 ? 54.27255 -81.84783 14.54325 1.000 228.33743 161 LEU K O 1
ATOM 3810 N N . PRO B 1 162 ? 56.14517 -80.95684 13.66859 1.000 215.58416 162 PRO K N 1
ATOM 3811 C CA . PRO B 1 162 ? 56.39560 -80.22279 14.91916 1.000 222.46394 162 PRO K CA 1
ATOM 3812 C C . PRO B 1 162 ? 55.32063 -79.18555 15.19779 1.000 245.64802 162 PRO K C 1
ATOM 3813 O O . PRO B 1 162 ? 54.73620 -79.15394 16.28535 1.000 261.65917 162 PRO K O 1
ATOM 3817 N N . ASN B 1 163 ? 55.05163 -78.34767 14.19704 1.000 276.87545 163 ASN K N 1
ATOM 3818 C CA . ASN B 1 163 ? 54.08541 -77.24694 14.28154 1.000 279.49529 163 ASN K CA 1
ATOM 3819 C C . ASN B 1 163 ? 54.26236 -76.42158 15.55579 1.000 282.46816 163 ASN K C 1
ATOM 3820 O O . ASN B 1 163 ? 53.29783 -75.93135 16.14507 1.000 279.28081 163 ASN K O 1
ATOM 3825 N N . GLU B 1 164 ? 55.51594 -76.27370 15.98176 1.000 242.53934 164 GLU K N 1
ATOM 3826 C CA . GLU B 1 164 ? 55.89203 -75.31234 17.00688 1.000 230.01069 164 GLU K CA 1
ATOM 3827 C C . GLU B 1 164 ? 57.14788 -74.55781 16.60967 1.000 218.83988 164 GLU K C 1
ATOM 3828 O O . GLU B 1 164 ? 57.62656 -73.72837 17.38922 1.000 213.83200 164 GLU K O 1
ATOM 3834 N N . ILE B 1 165 ? 57.68339 -74.81557 15.41691 1.000 231.92477 165 ILE K N 1
ATOM 3835 C CA . ILE B 1 165 ? 58.98706 -74.30361 15.02890 1.000 215.21527 165 ILE K CA 1
ATOM 3836 C C . ILE B 1 165 ? 58.88161 -72.82134 14.70828 1.000 203.86299 165 ILE K C 1
ATOM 3837 O O . ILE B 1 165 ? 57.94854 -72.37663 14.02481 1.000 200.77706 165 ILE K O 1
ATOM 3842 N N . LEU B 1 166 ? 59.83564 -72.04508 15.21084 1.000 191.13533 166 LEU K N 1
ATOM 3843 C CA . LEU B 1 166 ? 59.85949 -70.62634 14.90541 1.000 187.81795 166 LEU K CA 1
ATOM 3844 C C . LEU B 1 166 ? 60.21740 -70.41844 13.43984 1.000 204.46624 166 LEU K C 1
ATOM 3845 O O . LEU B 1 166 ? 61.00269 -71.16670 12.85415 1.000 214.17180 166 LEU K O 1
ATOM 3850 N N . ARG B 1 167 ? 59.64549 -69.37255 12.85286 1.000 203.48391 167 ARG K N 1
ATOM 3851 C CA . ARG B 1 167 ? 59.72239 -69.16986 11.41184 1.000 192.81166 167 ARG K CA 1
ATOM 3852 C C . ARG B 1 167 ? 60.72678 -68.06999 11.07957 1.000 195.35175 167 ARG K C 1
ATOM 3853 O O . ARG B 1 167 ? 61.83567 -68.35402 10.60999 1.000 191.42331 167 ARG K O 1
ATOM 3861 N N . LEU B 1 168 ? 60.34093 -66.81643 11.32477 1.000 184.04448 168 LEU K N 1
ATOM 3862 C CA . LEU B 1 168 ? 61.13325 -65.63921 10.97825 1.000 186.26938 168 LEU K CA 1
ATOM 3863 C C . LEU B 1 168 ? 61.49558 -65.64705 9.49365 1.000 173.57591 168 LEU K C 1
ATOM 3864 O O . LEU B 1 168 ? 62.66278 -65.71744 9.09935 1.000 161.37105 168 LEU K O 1
ATOM 3869 N N . ASP B 1 169 ? 60.45721 -65.64828 8.66377 1.000 170.08368 169 ASP K N 1
ATOM 3870 C CA . ASP B 1 169 ? 60.67459 -65.40809 7.24984 1.000 155.45991 169 ASP K CA 1
ATOM 3871 C C . ASP B 1 169 ? 61.39000 -64.07121 7.11326 1.000 142.07762 169 ASP K C 1
ATOM 3872 O O . ASP B 1 169 ? 61.01133 -63.08485 7.74891 1.000 148.23927 169 ASP K O 1
ATOM 3877 N N . PHE B 1 170 ? 62.43673 -64.04155 6.29853 1.000 140.14739 170 PHE K N 1
ATOM 3878 C CA . PHE B 1 170 ? 63.23165 -62.83222 6.10890 1.000 121.38682 170 PHE K CA 1
ATOM 3879 C C . PHE B 1 170 ? 62.39511 -61.65307 5.62478 1.000 119.46645 170 PHE K C 1
ATOM 3880 O O . PHE B 1 170 ? 62.68303 -61.08003 4.56973 1.000 138.79410 170 PHE K O 1
ATOM 3888 N N . ASN B 1 171 ? 61.37151 -61.27236 6.39715 1.000 115.90538 171 ASN K N 1
ATOM 3889 C CA . ASN B 1 171 ? 60.37354 -60.29848 5.95556 1.000 131.99622 171 ASN K CA 1
ATOM 3890 C C . ASN B 1 171 ? 59.89994 -59.51252 7.17239 1.000 123.26128 171 ASN K C 1
ATOM 3891 O O . ASN B 1 171 ? 59.03781 -59.97660 7.92494 1.000 135.45397 171 ASN K O 1
ATOM 3896 N N . TYR B 1 172 ? 60.45517 -58.31619 7.33779 1.000 131.98725 172 TYR K N 1
ATOM 3897 C CA . TYR B 1 172 ? 60.03811 -57.38809 8.37859 1.000 134.25864 172 TYR K CA 1
ATOM 3898 C C . TYR B 1 172 ? 58.70744 -56.73227 8.01379 1.000 143.21199 172 TYR K C 1
ATOM 3899 O O . TYR B 1 172 ? 58.51786 -56.27840 6.87995 1.000 151.66005 172 TYR K O 1
ATOM 3908 N N . ASP B 1 173 ? 57.77457 -56.70340 8.97068 1.000 130.64987 173 ASP K N 1
ATOM 3909 C CA . ASP B 1 173 ? 56.52214 -55.98146 8.76960 1.000 129.23850 173 ASP K CA 1
ATOM 3910 C C . ASP B 1 173 ? 56.65712 -54.48428 9.00270 1.000 117.82042 173 ASP K C 1
ATOM 3911 O O . ASP B 1 173 ? 55.83218 -53.71841 8.49306 1.000 122.26474 173 ASP K O 1
ATOM 3916 N N . LEU B 1 174 ? 57.65006 -54.06008 9.77866 1.000 117.81346 174 LEU K N 1
ATOM 3917 C CA . LEU B 1 174 ? 57.88646 -52.65682 10.09490 1.000 123.28851 174 LEU K CA 1
ATOM 3918 C C . LEU B 1 174 ? 59.20818 -52.56360 10.83687 1.000 119.56076 174 LEU K C 1
ATOM 3919 O O . LEU B 1 174 ? 59.72197 -53.56413 11.34547 1.000 111.38720 174 LEU K O 1
ATOM 3924 N N . PHE B 1 175 ? 59.77040 -51.35816 10.86485 1.000 134.75047 175 PHE K N 1
ATOM 3925 C CA . PHE B 1 175 ? 61.03570 -51.15826 11.55378 1.000 136.21909 175 PHE K CA 1
ATOM 3926 C C . PHE B 1 175 ? 61.08732 -49.75238 12.14380 1.000 141.79496 175 PHE K C 1
ATOM 3927 O O . PHE B 1 175 ? 60.19906 -48.92937 11.92500 1.000 145.92525 175 PHE K O 1
ATOM 3935 N N . SER B 1 176 ? 62.10895 -49.51725 12.96427 1.000 109.29093 176 SER K N 1
ATOM 3936 C CA . SER B 1 176 ? 62.29867 -48.25892 13.68043 1.000 118.51599 176 SER K CA 1
ATOM 3937 C C . SER B 1 176 ? 63.77900 -47.92117 13.66839 1.000 115.35299 176 SER K C 1
ATOM 3938 O O . SER B 1 176 ? 64.60794 -48.75218 14.05833 1.000 112.45974 176 SER K O 1
ATOM 3941 N N . ILE B 1 177 ? 64.11161 -46.72970 13.17969 1.000 121.58453 177 ILE K N 1
ATOM 3942 C CA . ILE B 1 177 ? 65.46390 -46.19189 13.26344 1.000 131.41111 177 ILE K CA 1
ATOM 3943 C C . ILE B 1 177 ? 65.42418 -44.96615 14.16667 1.000 129.73196 177 ILE K C 1
ATOM 3944 O O . ILE B 1 177 ? 64.63570 -44.04032 13.93565 1.000 135.32394 177 ILE K O 1
ATOM 3949 N N . GLY B 1 178 ? 66.25906 -44.96749 15.20282 1.000 101.22908 178 GLY K N 1
ATOM 3950 C CA . GLY B 1 178 ? 66.24906 -43.87820 16.15593 1.000 139.96991 178 GLY K CA 1
ATOM 3951 C C . GLY B 1 178 ? 64.88496 -43.70248 16.78903 1.000 176.39639 178 GLY K C 1
ATOM 3952 O O . GLY B 1 178 ? 64.39216 -44.59546 17.48470 1.000 178.86551 178 GLY K O 1
ATOM 3953 N N . GLU B 1 179 ? 64.25068 -42.56511 16.52038 1.000 172.53234 179 GLU K N 1
ATOM 3954 C CA . GLU B 1 179 ? 62.90267 -42.26751 16.98816 1.000 173.56009 179 GLU K CA 1
ATOM 3955 C C . GLU B 1 179 ? 61.98216 -42.01164 15.81032 1.000 169.21571 179 GLU K C 1
ATOM 3956 O O . GLU B 1 179 ? 61.12886 -41.12178 15.83668 1.000 169.69112 179 GLU K O 1
ATOM 3962 N N . ASP B 1 180 ? 62.15533 -42.80254 14.75815 1.000 149.98712 180 ASP K N 1
ATOM 3963 C CA . ASP B 1 180 ? 61.36280 -42.67341 13.54643 1.000 138.02627 180 ASP K CA 1
ATOM 3964 C C . ASP B 1 180 ? 60.93796 -44.07099 13.12618 1.000 122.80441 180 ASP K C 1
ATOM 3965 O O . ASP B 1 180 ? 61.78899 -44.93785 12.89519 1.000 119.37808 180 ASP K O 1
ATOM 3970 N N . PHE B 1 181 ? 59.62917 -44.30535 13.09601 1.000 146.39975 181 PHE K N 1
ATOM 3971 C CA . PHE B 1 181 ? 59.06926 -45.61336 12.78763 1.000 144.01214 181 PHE K CA 1
ATOM 3972 C C . PHE B 1 181 ? 58.54571 -45.64577 11.35428 1.000 142.85776 181 PHE K C 1
ATOM 3973 O O . PHE B 1 181 ? 57.95574 -44.67204 10.87655 1.000 143.49527 181 PHE K O 1
ATOM 3981 N N . TYR B 1 182 ? 58.75048 -46.77718 10.67730 1.000 133.56863 182 TYR K N 1
ATOM 3982 C CA . TYR B 1 182 ? 58.33488 -46.97299 9.29641 1.000 113.59356 182 TYR K CA 1
ATOM 3983 C C . TYR B 1 182 ? 57.61346 -48.30795 9.16321 1.000 113.58805 182 TYR K C 1
ATOM 3984 O O . TYR B 1 182 ? 57.96869 -49.29000 9.82314 1.000 121.36826 182 TYR K O 1
ATOM 3993 N N . ILE B 1 183 ? 56.61040 -48.34667 8.28606 1.000 120.94513 183 ILE K N 1
ATOM 3994 C CA . ILE B 1 183 ? 55.73949 -49.50837 8.13374 1.000 131.24305 183 ILE K CA 1
ATOM 3995 C C . ILE B 1 183 ? 55.87495 -50.04738 6.71533 1.000 112.93996 183 ILE K C 1
ATOM 3996 O O . ILE B 1 183 ? 55.81799 -49.28235 5.74524 1.000 117.79994 183 ILE K O 1
ATOM 4001 N N . LYS B 1 184 ? 56.05739 -51.36421 6.60006 1.000 108.28633 184 LYS K N 1
ATOM 4002 C CA . LYS B 1 184 ? 56.03646 -52.05359 5.31583 1.000 117.57275 184 LYS K CA 1
ATOM 4003 C C . LYS B 1 184 ? 54.76323 -52.87080 5.13794 1.000 138.97590 184 LYS K C 1
ATOM 4004 O O . LYS B 1 184 ? 54.02758 -52.67059 4.16768 1.000 156.46761 184 LYS K O 1
ATOM 4010 N N . ASN B 1 185 ? 54.47797 -53.79126 6.05724 1.000 136.44948 185 ASN K N 1
ATOM 4011 C CA . ASN B 1 185 ? 53.26643 -54.60738 5.99217 1.000 127.07027 185 ASN K CA 1
ATOM 4012 C C . ASN B 1 185 ? 52.20196 -53.89844 6.82063 1.000 131.58125 185 ASN K C 1
ATOM 4013 O O . ASN B 1 185 ? 52.13717 -54.03618 8.04301 1.000 142.62709 185 ASN K O 1
ATOM 4018 N N . HIS B 1 186 ? 51.37573 -53.09760 6.14154 1.000 140.65458 186 HIS K N 1
ATOM 4019 C CA . HIS B 1 186 ? 50.34958 -52.31695 6.82670 1.000 142.20217 186 HIS K CA 1
ATOM 4020 C C . HIS B 1 186 ? 49.27708 -53.20334 7.44484 1.000 150.27430 186 HIS K C 1
ATOM 4021 O O . HIS B 1 186 ? 48.68817 -52.83468 8.46847 1.000 163.91772 186 HIS K O 1
ATOM 4028 N N . LYS B 1 187 ? 48.99253 -54.35348 6.82633 1.000 163.89925 187 LYS K N 1
ATOM 4029 C CA . LYS B 1 187 ? 48.01413 -55.28050 7.38656 1.000 161.38199 187 LYS K CA 1
ATOM 4030 C C . LYS B 1 187 ? 48.41960 -55.71406 8.78881 1.000 151.75662 187 LYS K C 1
ATOM 4031 O O . LYS B 1 187 ? 47.56769 -55.87855 9.67145 1.000 148.70970 187 LYS K O 1
ATOM 4037 N N . THR B 1 188 ? 49.72489 -55.89122 9.01056 1.000 159.03898 188 THR K N 1
ATOM 4038 C CA . THR B 1 188 ? 50.22334 -56.22588 10.33943 1.000 141.50528 188 THR K CA 1
ATOM 4039 C C . THR B 1 188 ? 49.89004 -55.12920 11.34340 1.000 132.44739 188 THR K C 1
ATOM 4040 O O . THR B 1 188 ? 49.41320 -55.41251 12.44855 1.000 155.36059 188 THR K O 1
ATOM 4044 N N . LEU B 1 189 ? 50.11027 -53.86814 10.96645 1.000 128.74186 189 LEU K N 1
ATOM 4045 C CA . LEU B 1 189 ? 49.82040 -52.75680 11.86820 1.000 132.97811 189 LEU K CA 1
ATOM 4046 C C . LEU B 1 189 ? 48.32944 -52.65120 12.16294 1.000 133.21212 189 LEU K C 1
ATOM 4047 O O . LEU B 1 189 ? 47.92296 -52.54349 13.32593 1.000 144.82268 189 LEU K O 1
ATOM 4052 N N . GLU B 1 190 ? 47.49756 -52.67732 11.12090 1.000 140.00309 190 GLU K N 1
ATOM 4053 C CA . GLU B 1 190 ? 46.06308 -52.51254 11.31925 1.000 144.42643 190 GLU K CA 1
ATOM 4054 C C . GLU B 1 190 ? 45.43642 -53.70092 12.03092 1.000 139.40296 190 GLU K C 1
ATOM 4055 O O . GLU B 1 190 ? 44.38264 -53.54485 12.65616 1.000 134.41784 190 GLU K O 1
ATOM 4061 N N . THR B 1 191 ? 46.05538 -54.87775 11.95443 1.000 132.92319 191 THR K N 1
ATOM 4062 C CA . THR B 1 191 ? 45.46685 -56.07134 12.54393 1.000 140.75032 191 THR K CA 1
ATOM 4063 C C . THR B 1 191 ? 46.12028 -56.41358 13.87754 1.000 144.17634 191 THR K C 1
ATOM 4064 O O . THR B 1 191 ? 45.47603 -56.33019 14.92898 1.000 157.25316 191 THR K O 1
ATOM 4068 N N . GLN B 1 192 ? 47.39611 -56.80781 13.84269 1.000 145.15095 192 GLN K N 1
ATOM 4069 C CA . GLN B 1 192 ? 48.07007 -57.24651 15.06126 1.000 145.19647 192 GLN K CA 1
ATOM 4070 C C . GLN B 1 192 ? 48.14586 -56.11610 16.07828 1.000 136.81850 192 GLN K C 1
ATOM 4071 O O . GLN B 1 192 ? 47.72179 -56.26823 17.22961 1.000 145.35188 192 GLN K O 1
ATOM 4077 N N . MET B 1 193 ? 48.68141 -54.97005 15.66860 1.000 131.99697 193 MET K N 1
ATOM 4078 C CA . MET B 1 193 ? 48.78496 -53.82576 16.56133 1.000 146.17610 193 MET K CA 1
ATOM 4079 C C . MET B 1 193 ? 47.46399 -53.09253 16.74338 1.000 149.46145 193 MET K C 1
ATOM 4080 O O . MET B 1 193 ? 47.41645 -52.12910 17.51570 1.000 160.12529 193 MET K O 1
ATOM 4085 N N . LYS B 1 194 ? 46.40363 -53.51565 16.05382 1.000 154.92877 194 LYS K N 1
ATOM 4086 C CA . LYS B 1 194 ? 45.06656 -52.95788 16.24802 1.000 161.41510 194 LYS K CA 1
ATOM 4087 C C . LYS B 1 194 ? 45.06128 -51.44692 16.02902 1.000 156.08767 194 LYS K C 1
ATOM 4088 O O . LYS B 1 194 ? 44.65671 -50.66829 16.89382 1.000 159.62665 194 LYS K O 1
ATOM 4094 N N . PHE B 1 195 ? 45.54865 -51.02983 14.86667 1.000 148.16956 195 PHE K N 1
ATOM 4095 C CA . PHE B 1 195 ? 45.45983 -49.62641 14.49818 1.000 143.68916 195 PHE K CA 1
ATOM 4096 C C . PHE B 1 195 ? 44.12291 -49.27760 13.85842 1.000 146.14708 195 PHE K C 1
ATOM 4097 O O . PHE B 1 195 ? 43.82890 -48.09052 13.68568 1.000 152.64154 195 PHE K O 1
ATOM 4105 N N . HIS B 1 196 ? 43.31566 -50.28161 13.50216 1.000 149.10986 196 HIS K N 1
ATOM 4106 C CA . HIS B 1 196 ? 42.07235 -50.02799 12.78052 1.000 157.82612 196 HIS K CA 1
ATOM 4107 C C . HIS B 1 196 ? 41.09785 -49.18034 13.59150 1.000 164.45364 196 HIS K C 1
ATOM 4108 O O . HIS B 1 196 ? 40.22691 -48.52838 13.01053 1.000 163.78768 196 HIS K O 1
ATOM 4115 N N . GLN B 1 197 ? 41.18666 -49.21036 14.92507 1.000 170.32727 197 GLN K N 1
ATOM 4116 C CA . GLN B 1 197 ? 40.35977 -48.31407 15.73296 1.000 177.63357 197 GLN K CA 1
ATOM 4117 C C . GLN B 1 197 ? 40.64921 -46.85195 15.40451 1.000 182.71544 197 GLN K C 1
ATOM 4118 O O . GLN B 1 197 ? 39.72422 -46.05361 15.20922 1.000 195.06897 197 GLN K O 1
ATOM 4124 N N . VAL B 1 198 ? 41.93273 -46.47906 15.35635 1.000 166.41531 198 VAL K N 1
ATOM 4125 C CA . VAL B 1 198 ? 42.30311 -45.10191 15.02757 1.000 166.33365 198 VAL K CA 1
ATOM 4126 C C . VAL B 1 198 ? 41.81823 -44.74064 13.63022 1.000 169.53014 198 VAL K C 1
ATOM 4127 O O . VAL B 1 198 ? 41.33582 -43.62620 13.38517 1.000 178.83241 198 VAL K O 1
ATOM 4131 N N . ILE B 1 199 ? 41.93789 -45.67966 12.69384 1.000 167.28989 199 ILE K N 1
ATOM 4132 C CA . ILE B 1 199 ? 41.53668 -45.42532 11.31641 1.000 175.14893 199 ILE K CA 1
ATOM 4133 C C . ILE B 1 199 ? 40.02910 -45.24332 11.22487 1.000 181.49089 199 ILE K C 1
ATOM 4134 O O . ILE B 1 199 ? 39.54064 -44.35400 10.52277 1.000 187.17258 199 ILE K O 1
ATOM 4139 N N . GLU B 1 200 ? 39.26892 -46.08705 11.92369 1.000 171.03951 200 GLU K N 1
ATOM 4140 C CA . GLU B 1 200 ? 37.81637 -45.96736 11.91415 1.000 183.22008 200 GLU K CA 1
ATOM 4141 C C . GLU B 1 200 ? 37.36810 -44.67894 12.59327 1.000 190.34757 200 GLU K C 1
ATOM 4142 O O . GLU B 1 200 ? 36.38213 -44.06148 12.17480 1.000 196.26023 200 GLU K O 1
ATOM 4148 N N . ALA B 1 201 ? 38.08190 -44.25079 13.63756 1.000 185.96091 201 ALA K N 1
ATOM 4149 C CA . ALA B 1 201 ? 37.76732 -42.96720 14.25425 1.000 188.07019 201 ALA K CA 1
ATOM 4150 C C . ALA B 1 201 ? 38.00833 -41.82738 13.27489 1.000 191.21623 201 ALA K C 1
ATOM 4151 O O . ALA B 1 201 ? 37.19303 -40.90198 13.16999 1.000 197.00359 201 ALA K O 1
ATOM 4153 N N . GLN B 1 202 ? 39.11808 -41.88674 12.53407 1.000 193.08659 202 GLN K N 1
ATOM 4154 C CA . GLN B 1 202 ? 39.37440 -40.87313 11.51597 1.000 192.58900 202 GLN K CA 1
ATOM 4155 C C . GLN B 1 202 ? 38.34209 -40.93641 10.38931 1.000 195.20605 202 GLN K C 1
ATOM 4156 O O . GLN B 1 202 ? 37.99029 -39.90355 9.80980 1.000 194.68138 202 GLN K O 1
ATOM 4162 N N . ALA B 1 203 ? 37.83074 -42.13116 10.08303 1.000 206.54984 203 ALA K N 1
ATOM 4163 C CA . ALA B 1 203 ? 36.80406 -42.27453 9.05260 1.000 206.25546 203 ALA K CA 1
ATOM 4164 C 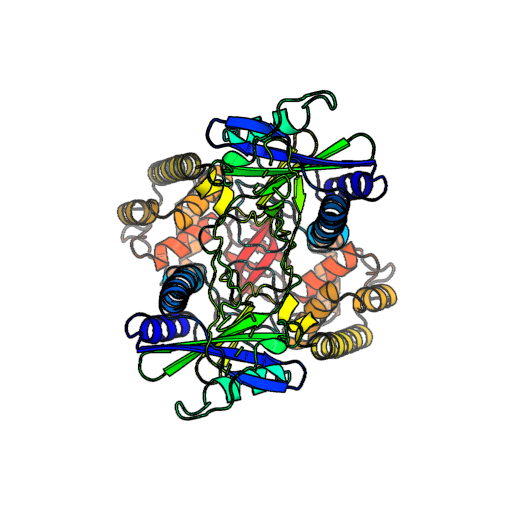C . ALA B 1 203 ? 35.46893 -41.68982 9.49986 1.000 207.42318 203 ALA K C 1
ATOM 4165 O O . ALA B 1 203 ? 34.74797 -41.08522 8.69864 1.000 201.34266 203 ALA K O 1
ATOM 4167 N N . VAL B 1 204 ? 35.11380 -41.87621 10.77062 1.000 197.38477 204 VAL K N 1
ATOM 4168 C CA . VAL B 1 204 ? 33.91438 -41.23986 11.30550 1.000 193.24684 204 VAL K CA 1
ATOM 4169 C C . VAL B 1 204 ? 34.08582 -39.72464 11.31775 1.000 203.30327 204 VAL K C 1
ATOM 4170 O O . VAL B 1 204 ? 33.14637 -38.97551 11.01819 1.000 210.07991 204 VAL K O 1
ATOM 4174 N N . ILE B 1 205 ? 35.28922 -39.25063 11.65928 1.000 202.20188 205 ILE K N 1
ATOM 4175 C CA . ILE B 1 205 ? 35.59089 -37.82228 11.56411 1.000 201.84224 205 ILE K CA 1
ATOM 4176 C C . ILE B 1 205 ? 35.38934 -37.32310 10.13416 1.000 204.72105 205 ILE K C 1
ATOM 4177 O O . ILE B 1 205 ? 34.84850 -36.23279 9.91007 1.000 206.56107 205 ILE K O 1
ATOM 4182 N N . ALA B 1 206 ? 35.83485 -38.10450 9.14645 1.000 209.98413 206 ALA K N 1
ATOM 4183 C CA . ALA B 1 206 ? 35.63346 -37.73162 7.74705 1.000 205.28036 206 ALA K CA 1
ATOM 4184 C C . ALA B 1 206 ? 34.15265 -37.69370 7.38705 1.000 196.79682 206 ALA K C 1
ATOM 4185 O O . ALA B 1 206 ? 33.70315 -36.79319 6.66861 1.000 197.61201 206 ALA K O 1
ATOM 4187 N N . LEU B 1 207 ? 33.38790 -38.68590 7.84819 1.000 205.72213 207 LEU K N 1
ATOM 4188 C CA . LEU B 1 207 ? 31.94701 -38.68891 7.61338 1.000 204.53871 207 LEU K CA 1
ATOM 4189 C C . LEU B 1 207 ? 31.30361 -37.42886 8.17258 1.000 216.28319 207 LEU K C 1
ATOM 4190 O O . LEU B 1 207 ? 30.44936 -36.81100 7.52412 1.000 214.74297 207 LEU K O 1
ATOM 4195 N N . ASN B 1 208 ? 31.70874 -37.03529 9.38107 1.000 228.58590 208 ASN K N 1
ATOM 4196 C CA . ASN B 1 208 ? 31.17894 -35.82100 9.99137 1.000 231.96206 208 ASN K CA 1
ATOM 4197 C C . ASN B 1 208 ? 31.57904 -34.57419 9.20599 1.000 230.09620 208 ASN K C 1
ATOM 4198 O O . ASN B 1 208 ? 30.76579 -33.66079 9.03243 1.000 230.48947 208 ASN K O 1
ATOM 4203 N N . SER B 1 209 ? 32.83449 -34.50212 8.74644 1.000 211.64367 209 SER K N 1
ATOM 4204 C CA . SER B 1 209 ? 33.26121 -33.35458 7.94391 1.000 199.31419 209 SER K CA 1
ATOM 4205 C C . SER B 1 209 ? 32.49236 -33.27406 6.63081 1.000 194.79514 209 SER K C 1
ATOM 4206 O O . SER B 1 209 ? 32.21769 -32.17551 6.13082 1.000 191.06935 209 SER K O 1
ATOM 4209 N N . LEU B 1 210 ? 32.13709 -34.42593 6.06171 1.000 204.57461 210 LEU K N 1
ATOM 4210 C CA . LEU B 1 210 ? 31.34659 -34.44010 4.83594 1.000 201.68517 210 LEU K CA 1
ATOM 4211 C C . LEU B 1 210 ? 29.91883 -33.99561 5.11318 1.000 206.47787 210 LEU K C 1
ATOM 4212 O O . LEU B 1 210 ? 29.31077 -33.28646 4.30282 1.000 205.69066 210 LEU K O 1
ATOM 4217 N N . ARG B 1 211 ? 29.36296 -34.43148 6.24504 1.000 201.30823 211 ARG K N 1
ATOM 4218 C CA . ARG B 1 211 ? 28.03115 -33.99262 6.64493 1.000 207.06670 211 ARG K CA 1
ATOM 4219 C C . ARG B 1 211 ? 28.00176 -32.48586 6.87353 1.000 204.95074 211 ARG K C 1
ATOM 4220 O O . ARG B 1 211 ? 27.03920 -31.80919 6.49267 1.000 204.41230 211 ARG K O 1
ATOM 4228 N N . ASP B 1 212 ? 29.05832 -31.94274 7.48582 1.000 206.68839 212 ASP K N 1
ATOM 4229 C CA . ASP B 1 212 ? 29.14259 -30.50186 7.70758 1.000 204.30090 212 ASP K CA 1
ATOM 4230 C C . ASP B 1 212 ? 29.37155 -29.73980 6.40993 1.000 200.47284 212 ASP K C 1
ATOM 4231 O O . ASP B 1 212 ? 28.96104 -28.57918 6.29609 1.000 205.42087 212 ASP K O 1
ATOM 4236 N N . SER B 1 213 ? 30.02037 -30.36548 5.42525 1.000 209.13409 213 SER K N 1
ATOM 4237 C CA . SER B 1 213 ? 30.24589 -29.68914 4.15364 1.000 211.76913 213 SER K CA 1
ATOM 4238 C C . SER B 1 213 ? 28.95489 -29.48006 3.36946 1.000 209.01005 213 SER K C 1
ATOM 4239 O O . SER B 1 213 ? 28.90626 -28.59218 2.50948 1.000 209.96165 213 SER K O 1
ATOM 4242 N N . LEU B 1 214 ? 27.91600 -30.27001 3.65428 1.000 204.85294 214 LEU K N 1
ATOM 4243 C CA . LEU B 1 214 ? 26.61974 -30.17289 2.97707 1.000 202.70636 214 LEU K CA 1
ATOM 4244 C C . LEU B 1 214 ? 26.78289 -30.28135 1.46522 1.000 201.97042 214 LEU K C 1
ATOM 4245 O O . LEU B 1 214 ? 26.12122 -29.58888 0.68806 1.000 206.29417 214 LEU K O 1
ATOM 4250 N N . LEU B 1 215 ? 27.67861 -31.16952 1.04898 1.000 208.67485 215 LEU K N 1
ATOM 4251 C CA . LEU B 1 215 ? 27.90063 -31.46040 -0.35921 1.000 212.64685 215 LEU K CA 1
ATOM 4252 C C . LEU B 1 215 ? 27.13174 -32.68600 -0.82568 1.000 225.50188 215 LEU K C 1
ATOM 4253 O O . LEU B 1 215 ? 26.68825 -32.73335 -1.97777 1.000 234.79983 215 LEU K O 1
ATOM 4258 N N . ILE B 1 216 ? 26.97143 -33.67527 0.04348 1.000 215.58364 216 ILE K N 1
ATOM 4259 C CA . ILE B 1 216 ? 26.28234 -34.90547 -0.29162 1.000 218.07031 216 ILE K CA 1
ATOM 4260 C C . ILE B 1 216 ? 24.86997 -34.82401 0.26705 1.000 218.31880 216 ILE K C 1
ATOM 4261 O O . ILE B 1 216 ? 24.56558 -34.01781 1.15100 1.000 219.81482 216 ILE K O 1
ATOM 4266 N N . GLU B 1 217 ? 23.98525 -35.66670 -0.26145 1.000 225.10424 217 GLU K N 1
ATOM 4267 C CA . GLU B 1 217 ? 22.62882 -35.74221 0.26417 1.000 223.11573 217 GLU K CA 1
ATOM 4268 C C . GLU B 1 217 ? 22.51759 -36.83710 1.32671 1.000 230.55677 217 GLU K C 1
ATOM 4269 O O . GLU B 1 217 ? 22.33107 -36.54195 2.51124 1.000 234.37677 217 GLU K O 1
ATOM 4275 N N . ASP B 1 218 ? 22.65440 -38.09977 0.92019 1.000 226.50081 218 ASP K N 1
ATOM 4276 C CA . ASP B 1 218 ? 22.56426 -39.24669 1.82009 1.000 232.69524 218 ASP K CA 1
ATOM 4277 C C . ASP B 1 218 ? 23.93914 -39.84908 2.08219 1.000 235.31631 218 ASP K C 1
ATOM 4278 O O . ASP B 1 218 ? 24.64636 -40.22833 1.14330 1.000 225.14672 218 ASP K O 1
ATOM 4283 N N . ILE B 1 219 ? 24.30810 -39.93631 3.36658 1.000 267.20307 219 ILE K N 1
ATOM 4284 C CA . ILE B 1 219 ? 25.56040 -40.56096 3.78585 1.000 264.32236 219 ILE K CA 1
ATOM 4285 C C . ILE B 1 219 ? 25.39004 -42.03211 4.15262 1.000 261.22776 219 ILE K C 1
ATOM 4286 O O . ILE B 1 219 ? 26.38836 -42.70029 4.45424 1.000 259.20767 219 ILE K O 1
ATOM 4291 N N . SER B 1 220 ? 24.16047 -42.56266 4.11525 1.000 234.22992 220 SER K N 1
ATOM 4292 C CA . SER B 1 220 ? 23.91389 -43.93830 4.55129 1.000 224.05284 220 SER K CA 1
ATOM 4293 C C . SER B 1 220 ? 24.77301 -44.94510 3.79597 1.000 208.39886 220 SER K C 1
ATOM 4294 O O . SER B 1 220 ? 25.25391 -45.92191 4.38235 1.000 213.28150 220 SER K O 1
ATOM 4297 N N . GLY B 1 221 ? 24.97520 -44.72967 2.49693 1.000 213.21271 221 GLY K N 1
ATOM 4298 C CA . GLY B 1 221 ? 25.88707 -45.58266 1.75257 1.000 209.76318 221 GLY K CA 1
ATOM 4299 C C . GLY B 1 221 ? 27.29565 -45.55049 2.31013 1.000 210.08403 221 GLY K C 1
ATOM 4300 O O . GLY B 1 221 ? 27.93941 -46.59358 2.47803 1.000 205.05054 221 GLY K O 1
ATOM 4301 N N . LEU B 1 222 ? 27.79186 -44.34763 2.60310 1.000 195.45011 222 LEU K N 1
ATOM 4302 C CA . LEU B 1 222 ? 29.14164 -44.20459 3.13323 1.000 197.43725 222 LEU K CA 1
ATOM 4303 C C . LEU B 1 222 ? 29.27919 -44.87770 4.49026 1.000 202.56511 222 LEU K C 1
ATOM 4304 O O . LEU B 1 222 ? 30.28488 -45.54029 4.76156 1.000 199.99766 222 LEU K O 1
ATOM 4309 N N . GLU B 1 223 ? 28.27998 -44.72023 5.35778 1.000 218.39509 223 GLU K N 1
ATOM 4310 C CA . GLU B 1 223 ? 28.32915 -45.38341 6.65629 1.000 214.31803 223 GLU K CA 1
ATOM 4311 C C . GLU B 1 223 ? 28.26322 -46.90002 6.51620 1.000 212.91474 223 GLU K C 1
ATOM 4312 O O . GLU B 1 223 ? 28.90906 -47.62434 7.28332 1.000 209.83006 223 GLU K O 1
ATOM 4318 N N . LYS B 1 224 ? 27.46863 -47.40445 5.56712 1.000 194.94007 224 LYS K N 1
ATOM 4319 C CA . LYS B 1 224 ? 27.46408 -48.84363 5.31043 1.000 185.29818 224 LYS K CA 1
ATOM 4320 C C . LYS B 1 224 ? 28.84487 -49.33407 4.89456 1.000 181.41827 224 LYS K C 1
ATOM 4321 O O . LYS B 1 224 ? 29.33416 -50.35355 5.39597 1.000 180.86841 224 LYS K O 1
ATOM 4327 N N . SER B 1 225 ? 29.48818 -48.62252 3.97310 1.000 204.26589 225 SER K N 1
ATOM 4328 C CA . SER B 1 225 ? 30.80440 -49.04654 3.51245 1.000 194.71687 225 SER K CA 1
ATOM 4329 C C . SER B 1 225 ? 31.91628 -48.75198 4.51580 1.000 192.10597 225 SER K C 1
ATOM 4330 O O . SER B 1 225 ? 33.01487 -49.30018 4.37538 1.000 192.63519 225 SER K O 1
ATOM 4333 N N . SER B 1 226 ? 31.65465 -47.91996 5.52730 1.000 185.45783 226 SER K N 1
ATOM 4334 C CA . SER B 1 226 ? 32.69479 -47.52194 6.47013 1.000 184.42623 226 SER K CA 1
ATOM 4335 C C . SER B 1 226 ? 33.07992 -48.62289 7.45335 1.000 187.72389 226 SER K C 1
ATOM 4336 O O . SER B 1 226 ? 34.13784 -48.52035 8.08447 1.000 184.83746 226 SER K O 1
ATOM 4339 N N . ARG B 1 227 ? 32.26938 -49.67498 7.59869 1.000 190.70189 227 ARG K N 1
ATOM 4340 C CA . ARG B 1 227 ? 32.67350 -50.75922 8.48821 1.000 182.31623 227 ARG K CA 1
ATOM 4341 C C . ARG B 1 227 ? 33.85301 -51.53060 7.91944 1.000 185.60714 227 ARG K C 1
ATOM 4342 O O . ARG B 1 227 ? 34.60506 -52.14960 8.67858 1.000 195.27781 227 ARG K O 1
ATOM 4350 N N . GLU B 1 228 ? 34.03008 -51.50906 6.60174 1.000 184.16756 228 GLU K N 1
ATOM 4351 C CA . GLU B 1 228 ? 35.20646 -52.10382 5.98931 1.000 189.53369 228 GLU K CA 1
ATOM 4352 C C . GLU B 1 228 ? 36.40074 -51.16966 6.13866 1.000 198.16277 228 GLU K C 1
ATOM 4353 O O . GLU B 1 228 ? 36.26584 -49.94517 6.05657 1.000 196.63307 228 GLU K O 1
ATOM 4359 N N . ILE B 1 229 ? 37.57673 -51.75751 6.36108 1.000 212.67650 229 ILE K N 1
ATOM 4360 C CA . ILE B 1 229 ? 38.76812 -50.95376 6.61841 1.000 213.76635 229 ILE K CA 1
ATOM 4361 C C . ILE B 1 229 ? 39.33674 -50.36595 5.32767 1.000 210.30480 229 ILE K C 1
ATOM 4362 O O . ILE B 1 229 ? 39.98526 -49.30990 5.35609 1.000 212.31514 229 ILE K O 1
ATOM 4367 N N . SER B 1 230 ? 39.09453 -51.01776 4.18443 1.000 203.18255 230 SER K N 1
ATOM 4368 C CA . SER B 1 230 ? 39.60257 -50.50835 2.91445 1.000 203.12702 230 SER K CA 1
ATOM 4369 C C . SER B 1 230 ? 38.98007 -49.16593 2.56359 1.000 196.48833 230 SER K C 1
ATOM 4370 O O . SER B 1 230 ? 39.59656 -48.36152 1.85601 1.000 193.13908 230 SER K O 1
ATOM 4373 N N . PHE B 1 231 ? 37.76439 -48.90776 3.04172 1.000 194.00002 231 PHE K N 1
ATOM 4374 C CA . PHE B 1 231 ? 37.15931 -47.59165 2.89872 1.000 191.84162 231 PHE K CA 1
ATOM 4375 C C . PHE B 1 231 ? 37.53892 -46.66363 4.03949 1.000 203.49436 231 PHE K C 1
ATOM 4376 O O . PHE B 1 231 ? 37.57428 -45.44149 3.85246 1.000 203.08586 231 PHE K O 1
ATOM 4384 N N . ALA B 1 232 ? 37.83704 -47.22124 5.21450 1.000 221.56325 232 ALA K N 1
ATOM 4385 C CA . ALA B 1 232 ? 38.21622 -46.38859 6.34839 1.000 227.54963 232 ALA K CA 1
ATOM 4386 C C . ALA B 1 232 ? 39.56736 -45.72529 6.11713 1.000 228.38821 232 ALA K C 1
ATOM 4387 O O . ALA B 1 232 ? 39.77132 -44.57298 6.51692 1.000 230.23553 232 ALA K O 1
ATOM 4389 N N . ARG B 1 233 ? 40.50113 -46.42603 5.46387 1.000 202.94024 233 ARG K N 1
ATOM 4390 C CA . ARG B 1 233 ? 41.78512 -45.79781 5.16162 1.000 206.80662 233 ARG K CA 1
ATOM 4391 C C . ARG B 1 233 ? 41.60757 -44.62891 4.20104 1.000 205.78562 233 ARG K C 1
ATOM 4392 O O . ARG B 1 233 ? 42.24702 -43.58187 4.35783 1.000 209.88241 233 ARG K O 1
ATOM 4400 N N . LYS B 1 234 ? 40.72552 -44.77875 3.21236 1.000 203.61979 234 LYS K N 1
ATOM 4401 C CA . LYS B 1 234 ? 40.49482 -43.69190 2.27059 1.000 198.76467 234 LYS K CA 1
ATOM 4402 C C . LYS B 1 234 ? 39.76406 -42.53289 2.93622 1.000 202.97379 234 LYS K C 1
ATOM 4403 O O . LYS B 1 234 ? 40.05015 -41.36438 2.64173 1.000 206.99903 234 LYS K O 1
ATOM 4409 N N . LEU B 1 235 ? 38.85332 -42.83206 3.86499 1.000 210.93543 235 LEU K N 1
ATOM 4410 C CA . LEU B 1 235 ? 38.18982 -41.76671 4.60668 1.000 214.07008 235 LEU K CA 1
ATOM 4411 C C . LEU B 1 235 ? 39.17463 -41.01826 5.49550 1.000 218.10456 235 LEU K C 1
ATOM 4412 O O . LEU B 1 235 ? 39.08714 -39.79557 5.62663 1.000 220.95048 235 LEU K O 1
ATOM 4417 N N . ALA B 1 236 ? 40.12624 -41.72934 6.10478 1.000 212.32091 236 ALA K N 1
ATOM 4418 C CA . ALA B 1 236 ? 41.15687 -41.05950 6.89459 1.000 212.91378 236 ALA K CA 1
ATOM 4419 C C . ALA B 1 236 ? 42.06078 -40.20168 6.01368 1.000 212.30436 236 ALA K C 1
ATOM 4420 O O . ALA B 1 236 ? 42.41903 -39.07407 6.38727 1.000 211.50587 236 ALA K O 1
ATOM 4422 N N . LYS B 1 237 ? 42.43933 -40.72309 4.84107 1.000 193.69995 237 LYS K N 1
ATOM 4423 C CA . LYS B 1 237 ? 43.23266 -39.94375 3.89564 1.000 182.17203 237 LYS K CA 1
ATOM 4424 C C . LYS B 1 237 ? 42.52568 -38.65334 3.51531 1.000 184.35605 237 LYS K C 1
ATOM 4425 O O . LYS B 1 237 ? 43.15406 -37.59344 3.44304 1.000 183.65782 237 LYS K O 1
ATOM 4431 N N . ILE B 1 238 ? 41.22182 -38.72471 3.24983 1.000 185.79835 238 ILE K N 1
ATOM 443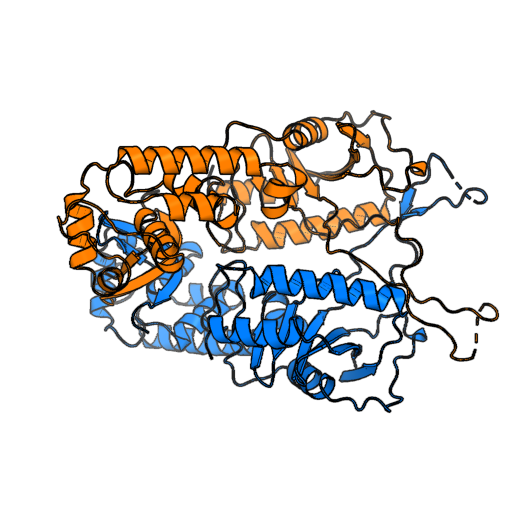2 C CA . ILE B 1 238 ? 40.47831 -37.51257 2.92297 1.000 179.20738 238 ILE K CA 1
ATOM 4433 C C . ILE B 1 238 ? 40.35979 -36.60218 4.14410 1.000 181.78492 238 ILE K C 1
ATOM 4434 O O . ILE B 1 238 ? 40.47537 -35.37600 4.03348 1.000 183.65340 238 ILE K O 1
ATOM 4439 N N . SER B 1 239 ? 40.16320 -37.18187 5.33072 1.000 188.59731 239 SER K N 1
ATOM 4440 C CA . SER B 1 239 ? 39.99084 -36.37143 6.53150 1.000 189.11862 239 SER K CA 1
ATOM 4441 C C . SER B 1 239 ? 41.24928 -35.58480 6.87391 1.000 186.35975 239 SER K C 1
ATOM 4442 O O . SER B 1 239 ? 41.15642 -34.49503 7.45124 1.000 186.59486 239 SER K O 1
ATOM 4445 N N . LYS B 1 240 ? 42.42810 -36.10726 6.52594 1.000 181.69603 240 LYS K N 1
ATOM 4446 C CA . LYS B 1 240 ? 43.67045 -35.44353 6.90181 1.000 176.49754 240 LYS K CA 1
ATOM 4447 C C . LYS B 1 240 ? 44.40854 -34.76874 5.75126 1.000 175.89300 240 LYS K C 1
ATOM 4448 O O . LYS B 1 240 ? 45.27406 -33.92766 6.01453 1.000 179.57423 240 LYS K O 1
ATOM 4454 N N . HIS B 1 241 ? 44.09202 -35.09672 4.49452 1.000 167.55422 241 HIS K N 1
ATOM 4455 C CA . HIS B 1 241 ? 44.87971 -34.61008 3.36314 1.000 163.08415 241 HIS K CA 1
ATOM 4456 C C . HIS B 1 241 ? 44.07605 -34.15185 2.15412 1.000 171.09918 241 HIS K C 1
ATOM 4457 O O . HIS B 1 241 ? 44.68929 -33.64361 1.21035 1.000 173.02072 241 HIS K O 1
ATOM 4464 N N . SER B 1 242 ? 42.75753 -34.33456 2.12186 1.000 183.92413 242 SER K N 1
ATOM 4465 C CA . SER B 1 242 ? 41.95895 -34.04625 0.93831 1.000 181.38661 242 SER K CA 1
ATOM 4466 C C . SER B 1 242 ? 42.16582 -32.60531 0.47530 1.000 192.58798 242 SER K C 1
ATOM 4467 O O . SER B 1 242 ? 41.84642 -31.66883 1.22441 1.000 191.43443 242 SER K O 1
ATOM 4470 N N . PRO B 1 243 ? 42.68089 -32.38585 -0.73459 1.000 205.34022 243 PRO K N 1
ATOM 4471 C CA . PRO B 1 243 ? 42.74808 -31.02990 -1.28849 1.000 207.17196 243 PRO K CA 1
ATOM 4472 C C . PRO B 1 243 ? 41.42936 -30.51107 -1.84050 1.000 212.57689 243 PRO K C 1
ATOM 4473 O O . PRO B 1 243 ? 41.41568 -29.43644 -2.44722 1.000 215.90402 243 PRO K O 1
ATOM 4477 N N . VAL B 1 244 ? 40.32979 -31.24365 -1.64703 1.000 200.38173 244 VAL K N 1
ATOM 4478 C CA . VAL B 1 244 ? 38.99780 -30.82164 -2.06382 1.000 189.25365 244 VAL K CA 1
ATOM 4479 C C . VAL B 1 244 ? 38.09014 -30.59696 -0.85873 1.000 196.89736 244 VAL K C 1
ATOM 4480 O O . VAL B 1 244 ? 37.45312 -29.54605 -0.73221 1.000 202.55262 244 VAL K O 1
ATOM 4484 N N . LEU B 1 245 ? 38.00782 -31.58580 0.03193 1.000 197.35671 245 LEU K N 1
ATOM 4485 C CA . LEU B 1 245 ? 37.26910 -31.42531 1.27882 1.000 184.82807 245 LEU K CA 1
ATOM 4486 C C . LEU B 1 245 ? 37.94997 -30.37353 2.14764 1.000 187.61925 245 LEU K C 1
ATOM 4487 O O . LEU B 1 245 ? 39.17865 -30.33372 2.25532 1.000 185.54948 245 LEU K O 1
ATOM 4492 N N . GLY B 1 246 ? 37.14408 -29.52138 2.77617 1.000 206.21770 246 GLY K N 1
ATOM 4493 C CA . GLY B 1 246 ? 37.64372 -28.39599 3.53434 1.000 208.29909 246 GLY K CA 1
ATOM 4494 C C . GLY B 1 246 ? 37.68879 -27.10325 2.75267 1.000 215.19139 246 GLY K C 1
ATOM 4495 O O . GLY B 1 246 ? 37.95166 -26.04708 3.34274 1.000 218.40145 246 GLY K O 1
ATOM 4496 N N . LYS B 1 247 ? 37.44363 -27.16083 1.44691 1.000 207.40777 247 LYS K N 1
ATOM 4497 C CA . LYS B 1 247 ? 37.27882 -25.97648 0.61636 1.000 216.53532 247 LYS K CA 1
ATOM 4498 C C . LYS B 1 247 ? 35.77899 -25.76156 0.46484 1.000 236.91978 247 LYS K C 1
ATOM 4499 O O . LYS B 1 247 ? 35.07744 -26.62354 -0.07559 1.000 232.87449 247 LYS K O 1
ATOM 4505 N N . ILE B 1 248 ? 35.29005 -24.61340 0.92825 1.000 251.82428 248 ILE K N 1
ATOM 4506 C CA . ILE B 1 248 ? 33.85420 -24.33294 0.92112 1.000 249.33109 248 ILE K CA 1
ATOM 4507 C C . ILE B 1 248 ? 33.52701 -23.77195 -0.45889 1.000 251.71903 248 ILE K C 1
ATOM 4508 O O . ILE B 1 248 ? 33.52616 -22.56253 -0.68934 1.000 251.32893 248 ILE K O 1
ATOM 4513 N N . ASP B 1 249 ? 33.23424 -24.68167 -1.38628 1.000 250.89536 249 ASP K N 1
ATOM 4514 C CA . ASP B 1 249 ? 32.87574 -24.33259 -2.75296 1.000 237.23973 249 ASP K CA 1
ATOM 4515 C C . ASP B 1 249 ? 32.12570 -25.49810 -3.38281 1.000 220.87764 249 ASP K C 1
ATOM 4516 O O . ASP B 1 249 ? 32.56660 -26.05734 -4.39209 1.000 222.20978 249 ASP K O 1
ATOM 4521 N N . THR B 1 250 ? 30.98479 -25.86460 -2.79391 1.000 225.66722 250 THR K N 1
ATOM 4522 C CA . THR B 1 250 ? 30.26053 -27.04100 -3.26101 1.000 210.93527 250 THR K CA 1
ATOM 4523 C C . THR B 1 250 ? 29.74958 -26.83059 -4.67763 1.000 216.27214 250 THR K C 1
ATOM 4524 O O . THR B 1 250 ? 29.75240 -27.76271 -5.48762 1.000 226.28748 250 THR K O 1
ATOM 4528 N N . LYS B 1 251 ? 29.29426 -25.61518 -4.98830 1.000 208.20536 251 LYS K N 1
ATOM 4529 C CA . LYS B 1 251 ? 28.80218 -25.32934 -6.33145 1.000 213.23874 251 LYS K CA 1
ATOM 4530 C C . LYS B 1 251 ? 29.90095 -25.50327 -7.37652 1.000 225.19568 251 LYS K C 1
ATOM 4531 O O . LYS B 1 251 ? 29.64607 -26.01640 -8.47203 1.000 236.36497 251 LYS K O 1
ATOM 4537 N N . THR B 1 252 ? 31.12873 -25.07645 -7.06119 1.000 214.74891 252 THR K N 1
ATOM 4538 C CA . THR B 1 252 ? 32.23614 -25.25698 -7.99821 1.000 218.96523 252 THR K CA 1
ATOM 4539 C C . THR B 1 252 ? 32.50226 -26.73369 -8.27192 1.000 226.75223 252 THR K C 1
ATOM 4540 O O . THR B 1 252 ? 32.73761 -27.12512 -9.42015 1.000 236.82128 252 THR K O 1
ATOM 4544 N N . ILE B 1 253 ? 32.46661 -27.56998 -7.23131 1.000 230.24269 253 ILE K N 1
ATOM 4545 C CA . ILE B 1 253 ? 32.63819 -29.00827 -7.42663 1.000 230.45204 253 ILE K CA 1
ATOM 4546 C C . ILE B 1 253 ? 31.47896 -29.57884 -8.23768 1.000 242.57066 253 ILE K C 1
ATOM 4547 O O . ILE B 1 253 ? 31.66964 -30.46735 -9.07734 1.000 248.09146 253 ILE K O 1
ATOM 4552 N N . ILE B 1 254 ? 30.25979 -29.09430 -7.98443 1.000 245.95881 254 ILE K N 1
ATOM 4553 C CA . ILE B 1 254 ? 29.09001 -29.55075 -8.73402 1.000 253.43033 254 ILE K CA 1
ATOM 4554 C C . ILE B 1 254 ? 29.27885 -29.27301 -10.22038 1.000 256.79074 254 ILE K C 1
ATOM 4555 O O . ILE B 1 254 ? 29.07437 -30.15046 -11.07094 1.000 259.59482 254 ILE K O 1
ATOM 4560 N N . ASP B 1 255 ? 29.67874 -28.04258 -10.55348 1.000 257.30884 255 ASP K N 1
ATOM 4561 C CA . ASP B 1 255 ? 29.91060 -27.69724 -11.95245 1.000 255.03874 255 ASP K CA 1
ATOM 4562 C C . ASP B 1 255 ? 31.06768 -28.49645 -12.53757 1.000 262.64091 255 ASP K C 1
ATOM 4563 O O . ASP B 1 255 ? 31.01104 -28.91556 -13.69675 1.000 260.06806 255 ASP K O 1
ATOM 4568 N N . TYR B 1 256 ? 32.13150 -28.71071 -11.75884 1.000 298.12016 256 TYR K N 1
ATOM 4569 C CA . TYR B 1 256 ? 33.24931 -29.51653 -12.24216 1.000 297.72063 256 TYR K CA 1
ATOM 4570 C C . TYR B 1 256 ? 32.78525 -30.91751 -12.62562 1.000 297.06708 256 TYR K C 1
ATOM 4571 O O . TYR B 1 256 ? 33.12684 -31.42511 -13.69919 1.000 297.88393 256 TYR K O 1
ATOM 4580 N N . VAL B 1 257 ? 32.02011 -31.56446 -11.74243 1.000 270.11495 257 VAL K N 1
ATOM 4581 C CA . VAL B 1 257 ? 31.46567 -32.88608 -12.03860 1.000 265.27919 257 VAL K CA 1
ATOM 4582 C C . VAL B 1 257 ? 30.60957 -32.83299 -13.29748 1.000 263.99082 257 VAL K C 1
ATOM 4583 O O . VAL B 1 257 ? 30.69130 -33.71244 -14.16466 1.000 263.47518 257 VAL K O 1
ATOM 4587 N N . SER B 1 258 ? 29.75016 -31.81421 -13.39813 1.000 262.85160 258 SER K N 1
ATOM 4588 C CA . SER B 1 258 ? 28.90649 -31.65370 -14.58189 1.000 256.38625 258 SER K CA 1
ATOM 4589 C C . SER B 1 258 ? 29.73465 -31.59838 -15.86576 1.000 251.73989 258 SER K C 1
ATOM 4590 O O . SER B 1 258 ? 29.44421 -32.30652 -16.83706 1.000 248.60775 258 SER K O 1
ATOM 4593 N N . GLN B 1 259 ? 30.77622 -30.76098 -15.88478 1.000 255.30154 259 GLN K N 1
ATOM 4594 C CA . GLN B 1 259 ? 31.60380 -30.62223 -17.08164 1.000 251.25373 259 GLN K CA 1
ATOM 4595 C C . GLN B 1 259 ? 32.44342 -31.87036 -17.33347 1.000 252.85421 259 GLN K C 1
ATOM 4596 O O . GLN B 1 259 ? 32.62069 -32.27429 -18.48942 1.000 247.12391 259 GLN K O 1
ATOM 4602 N N . HIS B 1 260 ? 33.00008 -32.46785 -16.27619 1.000 250.88675 260 HIS K N 1
ATOM 4603 C CA . HIS B 1 260 ? 33.78003 -33.69519 -16.41185 1.000 250.07067 260 HIS K CA 1
ATOM 4604 C C . HIS B 1 260 ? 32.99590 -34.76564 -17.15780 1.000 248.78342 260 HIS K C 1
ATOM 4605 O O . HIS B 1 260 ? 31.95695 -35.23794 -16.68706 1.000 255.65251 260 HIS K O 1
ATOM 4612 N N . LYS B 1 261 ? 33.51097 -35.14268 -18.32823 1.000 250.86084 261 LYS K N 1
ATOM 4613 C CA . LYS B 1 261 ? 32.82313 -36.09730 -19.19118 1.000 250.98358 261 LYS K CA 1
ATOM 4614 C C . LYS B 1 261 ? 32.56107 -37.42129 -18.47084 1.000 260.18508 261 LYS K C 1
ATOM 4615 O O . LYS B 1 261 ? 31.43260 -37.92656 -18.46626 1.000 258.33043 261 LYS K O 1
ATOM 4621 N N . TYR B 1 262 ? 33.59257 -37.99699 -17.85217 1.000 284.37430 262 TYR K N 1
ATOM 4622 C CA . TYR B 1 262 ? 33.44969 -39.29889 -17.20722 1.000 282.32616 262 TYR K CA 1
ATOM 4623 C C . TYR B 1 262 ? 32.62186 -39.21211 -15.92791 1.000 282.28498 262 TYR K C 1
ATOM 4624 O O . TYR B 1 262 ? 31.66025 -39.96822 -15.74790 1.000 280.69870 262 TYR K O 1
ATOM 4633 N N . LEU B 1 263 ? 32.97909 -38.28166 -15.03462 1.000 290.69575 263 LEU K N 1
ATOM 4634 C CA . LEU B 1 263 ? 32.34823 -38.19449 -13.71591 1.000 290.62887 263 LEU K CA 1
ATOM 4635 C C . LEU B 1 263 ? 30.84606 -37.93240 -13.79567 1.000 289.49365 263 LEU K C 1
ATOM 4636 O O . LEU B 1 263 ? 30.07667 -38.44467 -12.97149 1.000 289.08479 263 LEU K O 1
ATOM 4641 N N . SER B 1 264 ? 30.40919 -37.13870 -14.77801 1.000 264.69838 264 SER K N 1
ATOM 4642 C CA . SER B 1 264 ? 28.99446 -36.78038 -14.88194 1.000 260.50625 264 SER K CA 1
ATOM 4643 C C . SER B 1 264 ? 28.10526 -38.01053 -15.00910 1.000 258.07866 264 SER K C 1
ATOM 4644 O O . SER B 1 264 ? 26.98586 -38.03218 -14.48405 1.000 255.68625 264 SER K O 1
ATOM 4647 N N . ALA B 1 265 ? 28.58145 -39.04620 -15.69833 1.000 269.09727 265 ALA K N 1
ATOM 4648 C CA . ALA B 1 265 ? 27.76277 -40.24241 -15.84900 1.000 257.87303 265 ALA K CA 1
ATOM 4649 C C . ALA B 1 265 ? 27.67386 -41.05284 -14.55943 1.000 258.81709 265 ALA K C 1
ATOM 4650 O O . ALA B 1 265 ? 26.66457 -41.73763 -14.33901 1.000 249.32923 265 ALA K O 1
ATOM 4652 N N . ILE B 1 266 ? 28.68736 -40.98232 -13.69983 1.000 251.78474 266 ILE K N 1
ATOM 4653 C CA . ILE B 1 266 ? 28.72449 -41.75788 -12.45219 1.000 255.62116 266 ILE K CA 1
ATOM 4654 C C . ILE B 1 266 ? 28.23184 -40.96345 -11.24614 1.000 264.42209 266 ILE K C 1
ATOM 4655 O O . ILE B 1 266 ? 27.58194 -41.51773 -10.35613 1.000 266.73150 266 ILE K O 1
ATOM 4660 N N . LEU B 1 267 ? 28.58670 -39.67709 -11.16580 1.000 272.11818 267 LEU K N 1
ATOM 4661 C CA . LEU B 1 267 ? 28.21145 -38.86252 -10.00909 1.000 273.76191 267 LEU K CA 1
ATOM 4662 C C . LEU B 1 267 ? 27.08490 -37.91593 -10.41095 1.000 277.42737 267 LEU K C 1
ATOM 4663 O O . LEU B 1 267 ? 27.32127 -36.82221 -10.93180 1.000 279.16817 267 LEU K O 1
ATOM 4668 N N . GLN B 1 268 ? 25.85709 -38.32595 -10.10997 1.000 244.35816 268 GLN K N 1
ATOM 4669 C CA . GLN B 1 268 ? 24.65710 -37.57418 -10.44151 1.000 236.22147 268 GLN K CA 1
ATOM 4670 C C . GLN B 1 268 ? 24.46485 -36.38580 -9.51067 1.000 239.27355 268 GLN K C 1
ATOM 4671 O O . GLN B 1 268 ? 24.84124 -36.41853 -8.33680 1.000 248.22088 268 GLN K O 1
ATOM 4677 N N . ILE B 1 269 ? 23.87933 -35.33235 -10.04194 1.000 231.38195 269 ILE K N 1
ATOM 4678 C CA . ILE B 1 269 ? 23.54198 -34.17013 -9.23650 1.000 236.36427 269 ILE K CA 1
ATOM 4679 C C . ILE B 1 269 ? 22.05837 -34.25553 -8.90840 1.000 232.44411 269 ILE K C 1
ATOM 4680 O O . ILE B 1 269 ? 21.26702 -34.83804 -9.65869 1.000 224.75053 269 ILE K O 1
ATOM 4685 N N . ASN B 1 270 ? 21.67506 -33.68262 -7.77500 1.000 236.62308 270 ASN K N 1
ATOM 4686 C CA . ASN B 1 270 ? 20.28771 -33.69965 -7.34444 1.000 238.00055 270 ASN K CA 1
ATOM 4687 C C . ASN B 1 270 ? 19.45822 -32.73333 -8.18977 1.000 244.01050 270 ASN K C 1
ATOM 4688 O O . ASN B 1 270 ? 19.98621 -31.89082 -8.91969 1.000 236.35048 270 ASN K O 1
ATOM 4693 N N . GLU B 1 271 ? 18.13355 -32.88204 -8.10096 1.000 240.67992 271 GLU K N 1
ATOM 4694 C CA . GLU B 1 271 ? 17.22595 -32.05172 -8.88667 1.000 238.43173 271 GLU K CA 1
ATOM 4695 C C . GLU B 1 271 ? 17.35401 -30.56988 -8.55115 1.000 245.91307 271 GLU K C 1
ATOM 4696 O O . GLU B 1 271 ? 16.97661 -29.72366 -9.37040 1.000 256.27827 271 GLU K O 1
ATOM 4702 N N . ALA B 1 272 ? 17.87947 -30.23178 -7.37486 1.000 256.46162 272 ALA K N 1
ATOM 4703 C CA . ALA B 1 272 ? 18.10807 -28.83395 -7.03546 1.000 258.83192 272 ALA K CA 1
ATOM 4704 C C . ALA B 1 272 ? 19.49940 -28.34763 -7.41953 1.000 265.68980 272 ALA K C 1
ATOM 4705 O O . ALA B 1 272 ? 19.72618 -27.13340 -7.47069 1.000 276.53374 272 ALA K O 1
ATOM 4707 N N . GLY B 1 273 ? 20.43615 -29.25939 -7.66726 1.000 256.90785 273 GLY K N 1
ATOM 4708 C CA . GLY B 1 273 ? 21.76159 -28.88600 -8.11984 1.000 259.27314 273 GLY K CA 1
ATOM 4709 C C . GLY B 1 273 ? 22.67231 -28.31955 -7.05753 1.000 264.79554 273 GLY K C 1
ATOM 4710 O O . GLY B 1 273 ? 23.63199 -27.62036 -7.39559 1.000 263.92201 273 GLY K O 1
ATOM 4711 N N . ASP B 1 274 ? 22.41371 -28.60659 -5.77914 1.000 276.59178 274 ASP K N 1
ATOM 4712 C CA . ASP B 1 274 ? 23.24693 -28.10873 -4.69484 1.000 273.31669 274 ASP K CA 1
ATOM 4713 C C . ASP B 1 274 ? 23.90880 -29.20288 -3.87051 1.000 269.87942 274 ASP K C 1
ATOM 4714 O O . ASP B 1 274 ? 24.80674 -28.89452 -3.07695 1.000 263.07505 274 ASP K O 1
ATOM 4719 N N . LYS B 1 275 ? 23.50955 -30.46019 -4.03959 1.000 269.63668 275 LYS K N 1
ATOM 4720 C CA . LYS B 1 275 ? 24.10269 -31.58444 -3.33080 1.000 257.55148 275 LYS K CA 1
ATOM 4721 C C . LYS B 1 275 ? 24.36435 -32.72011 -4.30820 1.000 266.87941 275 LYS K C 1
ATOM 4722 O O . LYS B 1 275 ? 23.98700 -32.66031 -5.48034 1.000 268.82505 275 LYS K O 1
ATOM 4728 N N . LEU B 1 276 ? 25.01731 -33.76646 -3.81397 1.000 290.82154 276 LEU K N 1
ATOM 4729 C CA . LEU B 1 276 ? 25.38736 -34.90633 -4.63470 1.000 289.88657 276 LEU K CA 1
ATOM 4730 C C . LEU B 1 276 ? 24.58395 -36.13582 -4.23775 1.000 286.77835 276 LEU K C 1
ATOM 4731 O O . LEU B 1 276 ? 24.10261 -36.25614 -3.10649 1.000 285.99567 276 LEU K O 1
ATOM 4736 N N . LEU B 1 277 ? 24.45078 -37.04552 -5.19342 1.000 254.53221 277 LEU K N 1
ATOM 4737 C CA . LEU B 1 277 ? 23.72365 -38.29676 -5.02502 1.000 243.94654 277 LEU K CA 1
ATOM 4738 C C . LEU B 1 277 ? 24.74698 -39.42069 -5.10380 1.000 240.23253 277 LEU K C 1
ATOM 4739 O O . LEU B 1 277 ? 25.14024 -39.84323 -6.19530 1.000 231.36496 277 LEU K O 1
ATOM 4744 N N . ILE B 1 278 ? 25.17464 -39.90023 -3.94066 1.000 234.67939 278 ILE K N 1
ATOM 4745 C CA . ILE B 1 278 ? 26.21925 -40.90842 -3.83331 1.000 222.51399 278 ILE K CA 1
ATOM 4746 C C . ILE B 1 278 ? 25.64434 -42.00597 -2.95114 1.000 225.19037 278 ILE K C 1
ATOM 4747 O O . ILE B 1 278 ? 25.65527 -41.89335 -1.72047 1.000 227.66409 278 ILE K O 1
ATOM 4752 N N . LYS B 1 279 ? 25.15143 -43.07137 -3.57137 1.000 219.42999 279 LYS K N 1
ATOM 4753 C CA . LYS B 1 279 ? 24.57820 -44.18636 -2.83152 1.000 222.03919 279 LYS K CA 1
ATOM 4754 C C . LYS B 1 279 ? 25.23473 -45.51149 -3.18231 1.000 224.09880 279 LYS K C 1
ATOM 4755 O O . LYS B 1 279 ? 25.50314 -46.31342 -2.28468 1.000 232.47633 279 LYS K O 1
ATOM 4761 N N . THR B 1 280 ? 25.51520 -45.75474 -4.46308 1.000 212.22536 280 THR K N 1
ATOM 4762 C CA . THR B 1 280 ? 26.07726 -47.02694 -4.89738 1.000 208.35036 280 THR K CA 1
ATOM 4763 C C . THR B 1 280 ? 27.57460 -47.09151 -4.61520 1.000 205.19271 280 THR K C 1
ATOM 4764 O O . THR B 1 280 ? 28.26597 -46.07021 -4.57566 1.000 204.48771 280 THR K O 1
ATOM 4768 N N . LYS B 1 281 ? 28.07469 -48.31902 -4.44392 1.000 204.81192 281 LYS K N 1
ATOM 4769 C CA . LYS B 1 281 ? 29.48530 -48.51454 -4.11797 1.000 203.47896 281 LYS K CA 1
ATOM 4770 C C . LYS B 1 281 ? 30.40038 -47.91827 -5.18157 1.000 195.66342 281 LYS K C 1
ATOM 4771 O O . LYS B 1 281 ? 31.44090 -47.33770 -4.85546 1.000 185.88813 281 LYS K O 1
ATOM 4777 N N . THR B 1 282 ? 30.04633 -48.07290 -6.45829 1.000 194.73989 282 THR K N 1
ATOM 4778 C CA . THR B 1 282 ? 30.87318 -47.51870 -7.52890 1.000 195.18414 282 THR K CA 1
ATOM 4779 C C . THR B 1 282 ? 30.91362 -45.99568 -7.45752 1.000 192.87852 282 THR K C 1
ATOM 4780 O O . THR B 1 282 ? 31.98343 -45.37847 -7.55673 1.000 193.72512 282 THR K O 1
ATOM 4784 N N . SER B 1 283 ? 29.74762 -45.37256 -7.28659 1.000 197.20092 283 SER K N 1
ATOM 4785 C CA . SER B 1 283 ? 29.69890 -43.92516 -7.12629 1.000 199.44985 283 SER K CA 1
ATOM 4786 C C . SER B 1 283 ? 30.47189 -43.49082 -5.88760 1.000 197.58882 283 SER K C 1
ATOM 4787 O O . SER B 1 283 ? 31.14864 -42.45734 -5.90315 1.000 197.25982 283 SER K O 1
ATOM 4790 N N . GLN B 1 284 ? 30.36984 -44.26150 -4.79826 1.000 189.56821 284 GLN K N 1
ATOM 4791 C CA . GLN B 1 284 ? 31.15627 -43.96743 -3.60234 1.000 193.87766 284 GLN K CA 1
ATOM 4792 C C . GLN B 1 284 ? 32.65174 -43.98839 -3.90174 1.000 194.19269 284 GLN K C 1
ATOM 4793 O O . GLN B 1 284 ? 33.38104 -43.06670 -3.52261 1.000 202.92431 284 GLN K O 1
ATOM 4799 N N . LYS B 1 285 ? 33.13188 -45.04927 -4.55660 1.000 188.40957 285 LYS K N 1
ATOM 4800 C CA . LYS B 1 285 ? 34.55362 -45.14268 -4.88150 1.000 184.70618 285 LYS K CA 1
ATOM 4801 C C . LYS B 1 285 ? 34.99874 -43.98624 -5.76633 1.000 192.74686 285 LYS K C 1
ATOM 4802 O O . LYS B 1 285 ? 36.08691 -43.42387 -5.57768 1.000 193.14327 285 LYS K O 1
ATOM 4808 N N . HIS B 1 286 ? 34.15557 -43.59705 -6.71951 1.000 194.23243 286 HIS K N 1
ATOM 4809 C CA . HIS B 1 286 ? 34.51960 -42.50678 -7.61603 1.000 196.93324 286 HIS K CA 1
ATOM 4810 C C . HIS B 1 286 ? 34.55485 -41.17226 -6.87993 1.000 194.72086 286 HIS K C 1
ATOM 4811 O O . HIS B 1 286 ? 35.47143 -40.37032 -7.08312 1.000 192.47718 286 HIS K O 1
ATOM 4818 N N . PHE B 1 287 ? 33.57451 -40.92025 -6.01300 1.000 186.83263 287 PHE K N 1
ATOM 4819 C CA . PHE B 1 287 ? 33.58886 -39.70542 -5.20311 1.000 190.33695 287 PHE K CA 1
ATOM 4820 C C . PHE B 1 287 ? 34.79828 -39.67515 -4.26853 1.000 188.99145 287 PHE K C 1
ATOM 4821 O O . PHE B 1 287 ? 35.40933 -38.61674 -4.06156 1.000 182.56607 287 PHE K O 1
ATOM 4829 N N . ILE B 1 288 ? 35.17882 -40.83643 -3.72580 1.000 202.81294 288 ILE K N 1
ATOM 4830 C CA . ILE B 1 288 ? 36.36113 -40.92626 -2.86970 1.000 200.79899 288 ILE K CA 1
ATOM 4831 C C . ILE B 1 288 ? 37.60876 -40.53373 -3.64904 1.000 192.06080 288 ILE K C 1
ATOM 4832 O O . ILE B 1 288 ? 38.42210 -39.72171 -3.19087 1.000 190.37159 288 ILE K O 1
ATOM 4837 N N . LYS B 1 289 ? 37.78501 -41.11436 -4.83747 1.000 184.76692 289 LYS K N 1
ATOM 4838 C CA . LYS B 1 289 ? 38.91821 -40.72697 -5.66882 1.000 178.73232 289 LYS K CA 1
ATOM 4839 C C . LYS B 1 289 ? 38.79696 -39.30152 -6.19184 1.000 177.87812 289 LYS K C 1
ATOM 4840 O O . LYS B 1 289 ? 39.79997 -38.73420 -6.63784 1.000 184.34658 289 LYS K O 1
ATOM 4846 N N . LEU B 1 290 ? 37.60238 -38.71193 -6.13225 1.000 176.93751 290 LEU K N 1
ATOM 4847 C CA . LEU B 1 290 ? 37.43009 -37.30891 -6.49095 1.000 175.82786 290 LEU K CA 1
ATOM 4848 C C . LEU B 1 290 ? 37.97795 -36.38583 -5.40787 1.000 176.30915 290 LEU K C 1
ATOM 4849 O O . LEU B 1 290 ? 38.78645 -35.49621 -5.69548 1.000 174.43709 290 LEU K O 1
ATOM 4854 N N . MET B 1 291 ? 37.54702 -36.57673 -4.15557 1.000 168.62120 291 MET K N 1
ATOM 4855 C CA . MET B 1 291 ? 38.10947 -35.78180 -3.06480 1.000 170.45916 291 MET K CA 1
ATOM 4856 C C . MET B 1 291 ? 39.59240 -36.05337 -2.85469 1.000 172.09719 291 MET K C 1
ATOM 4857 O O . MET B 1 291 ? 40.26941 -35.25808 -2.19421 1.000 174.67783 291 MET K O 1
ATOM 4862 N N . SER B 1 292 ? 40.11167 -37.15146 -3.39350 1.000 175.39195 292 SER K N 1
ATOM 4863 C CA . SER B 1 292 ? 41.54216 -37.41208 -3.34892 1.000 177.43592 292 SER K CA 1
ATOM 4864 C C . SER B 1 292 ? 42.29987 -36.68551 -4.45127 1.000 185.21733 292 SER K C 1
ATOM 4865 O O . SER B 1 292 ? 43.52933 -36.80219 -4.51692 1.000 182.07922 292 SER K O 1
ATOM 4868 N N . ASP B 1 293 ? 41.59410 -35.93346 -5.30010 1.000 185.91537 293 ASP K N 1
ATOM 4869 C CA . ASP B 1 293 ? 42.18352 -35.23127 -6.43975 1.000 186.71968 293 ASP K CA 1
ATOM 4870 C C . ASP B 1 293 ? 42.91784 -36.19357 -7.36822 1.000 188.03629 293 ASP K C 1
ATOM 4871 O O . ASP B 1 293 ? 43.91417 -35.82883 -7.99598 1.000 191.02792 293 ASP K O 1
ATOM 4876 N N . ASP B 1 294 ? 42.43106 -37.43403 -7.45435 1.000 186.39640 294 ASP K N 1
ATOM 4877 C CA . ASP B 1 294 ? 43.04530 -38.44865 -8.30173 1.000 181.72691 294 ASP K CA 1
ATOM 4878 C C . ASP B 1 294 ? 42.65024 -38.32700 -9.76702 1.000 191.36989 294 ASP K C 1
ATOM 4879 O O . ASP B 1 294 ? 43.27915 -38.97122 -10.61334 1.000 193.24140 294 ASP K O 1
ATOM 4884 N N . TYR B 1 295 ? 41.63261 -37.53083 -10.08726 1.000 196.25201 295 TYR K N 1
ATOM 4885 C CA . TYR B 1 295 ? 41.19693 -37.33494 -11.46840 1.000 199.38591 295 TYR K CA 1
ATOM 4886 C C . TYR B 1 295 ? 42.03362 -36.21001 -12.05887 1.000 206.44851 295 TYR K C 1
ATOM 4887 O O . TYR B 1 295 ? 41.77028 -35.02965 -11.81702 1.000 214.41296 295 TYR K O 1
ATOM 4896 N N . LEU B 1 296 ? 43.04488 -36.57353 -12.83988 1.000 196.13652 296 LEU K N 1
ATOM 4897 C CA . LEU B 1 296 ? 44.01844 -35.61266 -13.33049 1.000 195.47000 296 LEU K CA 1
ATOM 4898 C C . LEU B 1 296 ? 44.10798 -35.68225 -14.84747 1.000 197.37420 296 LEU K C 1
ATOM 4899 O O . LEU B 1 296 ? 44.07841 -36.76894 -15.43579 1.000 198.37705 296 LEU K O 1
ATOM 4904 N N . GLN B 1 297 ? 44.21959 -34.51351 -15.47226 1.000 194.93840 297 GLN K N 1
ATOM 4905 C CA . GLN B 1 297 ? 44.34914 -34.39020 -16.91579 1.000 186.28622 297 GLN K CA 1
ATOM 4906 C C . GLN B 1 297 ? 45.75641 -33.92993 -17.26947 1.000 179.27590 297 GLN K C 1
ATOM 4907 O O . GLN B 1 297 ? 46.32228 -33.05967 -16.60015 1.000 172.13685 297 GLN K O 1
ATOM 4913 N N . SER B 1 298 ? 46.31746 -34.51669 -18.32132 1.000 186.73361 298 SER K N 1
ATOM 4914 C CA . SER B 1 298 ? 47.64323 -34.13439 -18.78176 1.000 180.87691 298 SER K CA 1
ATOM 4915 C C . SER B 1 298 ? 47.58145 -32.82467 -19.55590 1.000 182.92730 298 SER K C 1
ATOM 4916 O O . SER B 1 298 ? 46.67841 -32.60904 -20.36886 1.000 192.99567 298 SER K O 1
ATOM 4919 N N . ASP B 1 299 ? 48.54343 -31.94307 -19.29160 1.000 170.22440 299 ASP K N 1
ATOM 4920 C CA . ASP B 1 299 ? 48.68252 -30.72169 -20.07385 1.000 165.88382 299 ASP K CA 1
ATOM 4921 C C . ASP B 1 299 ? 49.38815 -30.96479 -21.39588 1.000 165.90444 299 ASP K C 1
ATOM 4922 O O . ASP B 1 299 ? 49.57176 -30.01842 -22.16879 1.000 168.88500 299 ASP K O 1
ATOM 4927 N N . LEU B 1 300 ? 49.79695 -32.20356 -21.65998 1.000 169.79629 300 LEU K N 1
ATOM 4928 C CA . LEU B 1 300 ? 50.43551 -32.57877 -22.91165 1.000 167.21987 300 LEU K CA 1
ATOM 4929 C C . LEU B 1 300 ? 49.53460 -33.45854 -23.76829 1.000 180.07152 300 LEU K C 1
ATOM 4930 O O . LEU B 1 300 ? 49.16643 -33.06991 -24.88037 1.000 191.37784 300 LEU K O 1
ATOM 4935 N N . THR B 1 301 ? 49.16381 -34.64009 -23.27697 1.000 178.38565 301 THR K N 1
ATOM 4936 C CA . THR B 1 301 ? 48.32929 -35.55628 -24.04096 1.000 181.88755 301 THR K CA 1
ATOM 4937 C C . THR B 1 301 ? 46.84079 -35.26877 -23.90206 1.000 192.10286 301 THR K C 1
ATOM 4938 O O . THR B 1 301 ? 46.05058 -35.81361 -24.68007 1.000 198.95925 301 THR K O 1
ATOM 4942 N N . LYS B 1 302 ? 46.44807 -34.42041 -22.94986 1.000 207.62218 302 LYS K N 1
ATOM 4943 C CA . LYS B 1 302 ? 45.04716 -34.04857 -22.73997 1.000 208.40982 302 LYS K CA 1
ATOM 4944 C C . LYS B 1 302 ? 44.16707 -35.28060 -22.53194 1.000 207.20297 302 LYS K C 1
ATOM 4945 O O . LYS B 1 302 ? 43.04046 -35.35887 -23.02676 1.000 220.19294 302 LYS K O 1
ATOM 4951 N N . ILE B 1 303 ? 44.68589 -36.25514 -21.78889 1.000 194.99700 303 ILE K N 1
ATOM 4952 C CA . ILE B 1 303 ? 43.95426 -37.47010 -21.45177 1.000 191.95251 303 ILE K CA 1
ATOM 4953 C C . ILE B 1 303 ? 43.73918 -37.48770 -19.94742 1.000 189.41498 303 ILE K C 1
ATOM 4954 O O . ILE B 1 303 ? 44.66314 -37.19458 -19.17995 1.000 187.12639 303 ILE K O 1
ATOM 4959 N N . ILE B 1 304 ? 42.52100 -37.80453 -19.53116 1.000 187.64083 304 ILE K N 1
ATOM 4960 C CA . ILE B 1 304 ? 42.20839 -37.90632 -18.11252 1.000 188.24145 304 ILE K CA 1
ATOM 4961 C C . ILE B 1 304 ? 42.61381 -39.29031 -17.62277 1.000 194.61606 304 ILE K C 1
ATOM 4962 O O . ILE B 1 304 ? 42.51035 -40.28056 -18.35851 1.000 189.91451 304 ILE K O 1
ATOM 4967 N N . TYR B 1 305 ? 43.09720 -39.36684 -16.38199 1.000 198.98494 305 TYR K N 1
ATOM 4968 C CA . TYR B 1 305 ? 43.60077 -40.62041 -15.83441 1.000 192.29548 305 TYR K CA 1
ATOM 4969 C C . TYR B 1 305 ? 43.08802 -40.80716 -14.41182 1.000 192.97501 305 TYR K C 1
ATOM 4970 O O . TYR B 1 305 ? 42.44571 -39.92489 -13.83607 1.000 190.08286 305 TYR K O 1
ATOM 4979 N N . MET B 1 306 ? 43.38393 -41.97908 -13.84632 1.000 196.74579 306 MET K N 1
ATOM 4980 C CA . MET B 1 306 ? 43.00742 -42.33848 -12.47787 1.000 199.30883 306 MET K CA 1
ATOM 4981 C C . MET B 1 306 ? 44.27063 -42.73401 -11.71547 1.000 188.51616 306 MET K C 1
ATOM 4982 O O . MET B 1 306 ? 44.77368 -43.85033 -11.87377 1.000 185.70132 306 MET K O 1
ATOM 4987 N N . SER B 1 307 ? 44.77089 -41.82909 -10.87604 1.000 192.67637 307 SER K N 1
ATOM 4988 C CA . SER B 1 307 ? 46.01085 -42.05641 -10.13811 1.000 178.37912 307 SER K CA 1
ATOM 4989 C C . SER B 1 307 ? 45.72228 -42.88834 -8.89337 1.000 172.40881 307 SER K C 1
ATOM 4990 O O . SER B 1 307 ? 45.10643 -42.40059 -7.94016 1.000 170.40062 307 SER K O 1
ATOM 4993 N N . ILE B 1 308 ? 46.17792 -44.14291 -8.89243 1.000 163.63363 308 ILE K N 1
ATOM 4994 C CA . ILE B 1 308 ? 46.07905 -44.96287 -7.68902 1.000 145.71494 308 ILE K CA 1
ATOM 4995 C C . ILE B 1 308 ? 47.04663 -44.46648 -6.62607 1.000 137.94948 308 ILE K C 1
ATOM 4996 O O . ILE B 1 308 ? 46.70218 -44.38149 -5.44126 1.000 147.32852 308 ILE K O 1
ATOM 5001 N N . ALA B 1 309 ? 48.26214 -44.11759 -7.03118 1.000 137.73718 309 ALA K N 1
ATOM 5002 C CA . ALA B 1 309 ? 49.27508 -43.60467 -6.12554 1.000 135.08139 309 ALA K CA 1
ATOM 5003 C C . ALA B 1 309 ? 49.87422 -42.35009 -6.73599 1.000 144.71204 309 ALA K C 1
ATOM 5004 O O . ALA B 1 309 ? 50.18407 -42.31617 -7.93131 1.000 152.29646 309 ALA K O 1
ATOM 5006 N N . LYS B 1 310 ? 50.03802 -41.32298 -5.90745 1.000 141.85505 310 LYS K N 1
ATOM 5007 C CA . LYS B 1 310 ? 50.52557 -40.03704 -6.37617 1.000 150.66668 310 LYS K CA 1
ATOM 5008 C C . LYS B 1 310 ? 51.34739 -39.38024 -5.27783 1.000 155.46595 310 LYS K C 1
ATOM 5009 O O . LYS B 1 310 ? 51.33914 -39.80769 -4.12075 1.000 160.09563 310 LYS K O 1
ATOM 5015 N N . ASP B 1 311 ? 52.05860 -38.32322 -5.66211 1.000 165.34303 311 ASP K N 1
ATOM 5016 C CA . ASP B 1 311 ? 52.89321 -37.55122 -4.75313 1.000 167.44707 311 ASP K CA 1
ATOM 5017 C C . ASP B 1 311 ? 52.79256 -36.08674 -5.14143 1.000 169.41548 311 ASP K C 1
ATOM 5018 O O . ASP B 1 311 ? 53.01692 -35.73694 -6.30386 1.000 170.40856 311 ASP K O 1
ATOM 5023 N N . ARG B 1 312 ? 52.46417 -35.23572 -4.17221 1.000 174.63755 312 ARG K N 1
ATOM 5024 C CA . ARG B 1 312 ? 52.49068 -33.80277 -4.42025 1.000 180.38191 312 ARG K CA 1
ATOM 5025 C C . ARG B 1 312 ? 53.91432 -33.38305 -4.75784 1.000 183.24369 312 ARG K C 1
ATOM 5026 O O . ARG B 1 312 ? 54.88181 -33.84430 -4.14602 1.000 183.88205 312 ARG K O 1
ATOM 5034 N N . LEU B 1 313 ? 54.03805 -32.51687 -5.75332 1.000 182.91783 313 LEU K N 1
ATOM 5035 C CA . LEU B 1 313 ? 55.33330 -32.16425 -6.30805 1.000 186.96500 313 LEU K CA 1
ATOM 5036 C C . LEU B 1 313 ? 55.93685 -30.91207 -5.68926 1.000 194.37545 313 LEU K C 1
ATOM 5037 O O . LEU B 1 313 ? 57.13256 -30.66656 -5.88329 1.000 204.80723 313 LEU K O 1
ATOM 5042 N N . ASP B 1 314 ? 55.14905 -30.11135 -4.96272 1.000 182.31356 314 ASP K N 1
ATOM 5043 C CA . ASP B 1 314 ? 55.65287 -28.82306 -4.49695 1.000 183.36145 314 ASP K CA 1
ATOM 5044 C C . ASP B 1 314 ? 56.82367 -28.98335 -3.53346 1.000 181.50791 314 ASP K C 1
ATOM 5045 O O . ASP B 1 314 ? 57.64181 -28.06629 -3.40027 1.000 184.90531 314 ASP K O 1
ATOM 5050 N N . GLU B 1 315 ? 56.92537 -30.12368 -2.85722 1.000 187.17238 315 GLU K N 1
ATOM 5051 C CA . GLU B 1 315 ? 58.08508 -30.40857 -2.01344 1.000 184.79254 315 GLU K CA 1
ATOM 5052 C C . GLU B 1 315 ? 58.84568 -31.64083 -2.50617 1.000 162.30199 315 GLU K C 1
ATOM 5053 O O . GLU B 1 315 ? 58.27693 -32.72908 -2.62400 1.000 124.01137 315 GLU K O 1
#

Radius of gyration: 26.41 Å; Cα contacts (8 Å, |Δi|>4): 1108; chains: 2; bounding box: 62×76×64 Å

Organism: Escherichia coli O55:H7 (strain RM12579 / EPEC) (NCBI:txid1048689)

Secondary structure (DSSP, 8-state):
--HHHHHHHHHHHHHTEEEEEEEEEETTS-EEE--B-HHHHHHHHHHHHHHHIIIIIS-TT-B--BGGG----SSB-EE---S---HHHHHHHHHHT--TT---B--GGGTTTSEEEEEEEEEETTEEEEEEEE----TT--EEE--S---TT-EEE-S----B---S--SEEEETTEEEES-HHHHHHTT--HHHHHHHHHHHHHHHHHHT-BS--HHHHHHTTSHHHHHHHHHHHHH-SSTTTS-HHHHHHHHHH-HHHHHHSPBPSSSSSB---SHHHHHHHHHHHTT-EEEESSS--EEE-SB--BS--/--HHHHHHHHHHHHHTEEEEEEEEEETTS-EEE--B-HHHHHHHHHHHHHHHIIIIIS-TT-B--BSTT----SSB-EE---S---HHHHHHHHHHT--TT---B--GGGTTTSEEEEEEEEEETTEEEEEEEE--SS---B-EEE-TT----EEE-----------S--SEEEETTEEEES-HHHHHHTS--HHHHHHHHHHHHHHHHHHT-BS--HHHHHHTTSHHHHHHHHHHHHH-SSTT---HHHHHHHHHH-HHHHHHSEEPTTSSSEE--SHHHHHHHHHHHTT-EEE-TTT--EEE-SB--BS--

Solvent-accessible surface area: 27605 Å² total; per-residue (Å²): 85,83,33,124,82,0,33,67,59,0,30,100,1,16,107,79,78,83,26,27,80,3,0,4,0,4,89,66,78,80,19,49,6,17,84,23,38,50,75,12,42,104,50,0,6,91,9,1,15,56,22,2,69,70,10,2,56,98,11,62,43,12,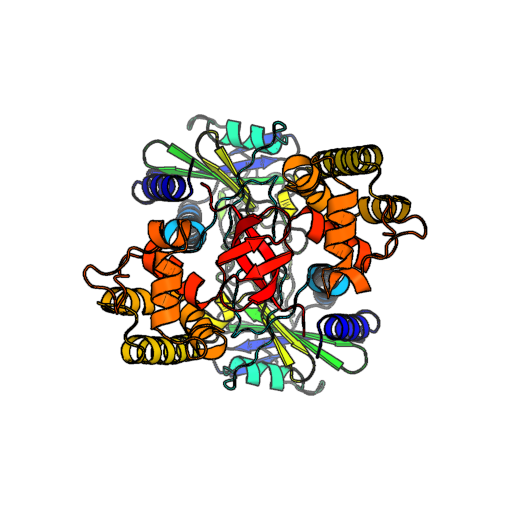30,19,19,62,11,3,53,22,16,16,13,39,38,11,4,9,33,15,51,18,139,95,91,12,78,12,0,71,3,2,67,93,0,47,75,22,72,124,120,23,146,64,83,6,82,31,156,53,119,2,106,35,5,50,0,4,0,1,4,1,27,0,56,162,62,31,5,0,3,2,11,13,43,54,132,25,3,18,19,5,27,16,29,45,140,135,120,186,29,83,87,0,84,6,51,37,128,58,64,29,13,2,23,4,12,14,46,1,9,0,2,2,3,44,164,39,2,1,0,59,58,22,91,8,1,11,78,84,7,120,1,53,92,31,10,54,57,25,2,76,96,0,6,53,44,0,81,108,34,126,3,11,86,48,26,64,8,3,67,127,1,21,178,65,46,22,8,0,21,45,2,2,26,5,34,84,59,10,27,0,26,84,148,54,81,44,105,51,3,8,60,30,0,43,135,29,179,54,0,36,87,45,0,86,58,18,162,84,26,85,66,1,40,0,75,82,64,74,11,4,48,31,0,3,33,4,0,8,5,9,7,0,48,0,34,42,34,128,50,25,8,14,1,25,1,34,38,112,23,86,157,79,85,32,126,82,0,35,64,65,1,29,97,0,13,102,80,82,84,26,27,78,2,0,5,0,5,87,68,73,78,20,51,5,16,71,22,51,52,71,0,45,96,32,0,6,107,16,1,27,76,60,0,67,106,11,0,40,75,14,40,31,13,22,19,19,66,12,4,46,25,15,17,6,75,11,13,3,2,32,20,54,19,142,97,100,13,80,9,0,72,2,1,64,93,0,48,76,23,72,121,118,22,134,68,72,9,64,9,131,56,119,20,112,38,7,49,0,2,0,1,3,0,29,0,56,163,61,29,1,0,1,1,11,8,74,55,133,35,33,34,19,6,11,45,60,73,102,123,138,184,105,112,71,15,81,6,35,37,97,58,125,34,41,5,26,4,20,41,57,2,11,0,0,1,6,46,166,39,5,1,0,38,62,8,86,7,1,14,84,69,8,113,5,60,90,35,11,56,54,27,1,77,90,0,7,59,34,2,120,120,39,112,4,13,102,59,24,60,12,9,70,133,5,20,182,77,47,30,17,0,26,47,4,4,30,3,31,79,65,12,29,6,24,58,94,177,52,37,131,50,5,10,53,23,0,49,133,16,123,55,0,47,84,41,1,110,56,24,195,84,35,81,58,0,53,0,79,88,102,84,8,6,52,23,0,10,23,4,2,8,5,13,2,0,65,0,64,27,30,125,57,16,10,10,0,44,0,34,45,112,14,93,161

B-factor: mean 176.73, std 42.48, range [84.18, 302.2]

Nearest PDB structures (foldseek):
  4nkb-assembly1_B-2  TM=3.780E-01  e=3.051E+00  Caenorhabditis elegans
  4nkb-assembly1_A  TM=3.772E-01  e=3.609E+00  Caenorhabditis elegans

InterPro domains:
  IPR032359 Kiwa protein KwaB-like [PF16162] (114-301)
  IPR048119 Anti-phage protein KwaB [NF041623] (6-311)